Protein AF-A0A813H342-F1 (afdb_monomer)

Structure (mmCIF, N/CA/C/O backbone):
data_AF-A0A813H342-F1
#
_entry.id   AF-A0A813H342-F1
#
loop_
_atom_site.group_PDB
_atom_site.id
_atom_site.type_symbol
_atom_site.label_atom_id
_atom_site.label_alt_id
_atom_site.label_comp_id
_atom_site.label_asym_id
_atom_site.label_entity_id
_atom_site.label_seq_id
_atom_site.pdbx_PDB_ins_code
_atom_site.Cartn_x
_atom_site.Cartn_y
_atom_site.Cartn_z
_atom_site.occupancy
_atom_site.B_iso_or_equiv
_atom_site.auth_seq_id
_atom_site.auth_comp_id
_atom_site.auth_asym_id
_atom_site.auth_atom_id
_atom_site.pdbx_PDB_model_num
ATOM 1 N N . MET A 1 1 ? -15.405 20.418 -4.039 1.00 37.22 1 MET A N 1
ATOM 2 C CA . MET A 1 1 ? -16.122 19.147 -4.274 1.00 37.22 1 MET A CA 1
ATOM 3 C C . MET A 1 1 ? -16.644 19.214 -5.702 1.00 37.22 1 MET A C 1
ATOM 5 O O . MET A 1 1 ? -17.391 20.135 -5.995 1.00 37.22 1 MET A O 1
ATOM 9 N N . TYR A 1 2 ? -16.154 18.355 -6.594 1.00 37.47 2 TYR A N 1
ATOM 10 C CA . TYR A 1 2 ? -16.480 18.354 -8.029 1.00 37.47 2 TYR A CA 1
ATOM 11 C C . TYR A 1 2 ? -17.468 17.209 -8.342 1.00 37.47 2 TYR A C 1
ATOM 13 O O . TYR A 1 2 ? -17.361 16.151 -7.722 1.00 37.47 2 TYR A O 1
ATOM 21 N N . ARG A 1 3 ? -18.429 17.427 -9.256 1.00 31.95 3 ARG A N 1
ATOM 22 C CA . ARG A 1 3 ? -19.373 16.422 -9.804 1.00 31.95 3 ARG A CA 1
ATOM 23 C C . ARG A 1 3 ? -19.200 16.383 -11.330 1.00 31.95 3 ARG A C 1
ATOM 25 O O . ARG A 1 3 ? -19.149 17.443 -11.944 1.00 31.95 3 ARG A O 1
ATOM 32 N N . CYS A 1 4 ? -19.111 15.198 -11.933 1.00 30.70 4 CYS A N 1
ATOM 33 C CA . CYS A 1 4 ? -18.842 15.025 -13.370 1.00 30.70 4 CYS A CA 1
ATOM 34 C C . CYS A 1 4 ? -20.150 14.953 -14.205 1.00 30.70 4 CYS A C 1
ATOM 36 O O . CYS A 1 4 ? -21.103 14.318 -13.756 1.00 30.70 4 CYS A O 1
ATOM 38 N N . GLY A 1 5 ? -20.203 15.589 -15.392 1.00 32.88 5 GLY A N 1
ATOM 39 C CA . GLY A 1 5 ? -21.355 15.623 -16.329 1.00 32.88 5 GLY A CA 1
ATOM 40 C C . GLY A 1 5 ? -20.943 15.876 -17.808 1.00 32.88 5 GLY A C 1
ATOM 41 O O . GLY A 1 5 ? -19.766 16.159 -18.039 1.00 32.88 5 GLY A O 1
ATOM 42 N N . PRO A 1 6 ? -21.847 15.743 -18.815 1.00 31.80 6 PRO A N 1
ATOM 43 C CA . PRO A 1 6 ? -21.490 15.649 -20.249 1.00 31.80 6 PRO A CA 1
ATOM 44 C C . PRO A 1 6 ? -21.343 17.004 -20.998 1.00 31.80 6 PRO A C 1
ATOM 46 O O . PRO A 1 6 ? -21.947 17.998 -20.608 1.00 31.80 6 PRO A O 1
ATOM 49 N N . ARG A 1 7 ? -20.517 17.027 -22.071 1.00 32.78 7 ARG A N 1
ATOM 50 C CA . ARG A 1 7 ? -19.856 18.198 -22.724 1.00 32.78 7 ARG A CA 1
ATOM 51 C C . ARG A 1 7 ? -20.508 18.738 -24.020 1.00 32.78 7 ARG A C 1
ATOM 53 O O . ARG A 1 7 ? -21.063 17.966 -24.793 1.00 32.78 7 ARG A O 1
ATOM 60 N N . SER A 1 8 ? -20.225 20.012 -24.347 1.00 27.67 8 SER A N 1
ATOM 61 C CA . SER A 1 8 ? -20.170 20.581 -25.716 1.00 27.67 8 SER A CA 1
ATOM 62 C C . SER A 1 8 ? -18.987 21.564 -25.842 1.00 27.67 8 SER A C 1
ATOM 64 O O . SER A 1 8 ? -18.853 22.436 -24.989 1.00 27.67 8 SER A O 1
ATOM 66 N N . MET A 1 9 ? -18.129 21.433 -26.867 1.00 28.59 9 MET A N 1
ATOM 67 C CA . MET A 1 9 ? -16.874 22.196 -27.018 1.00 28.59 9 MET A CA 1
ATOM 68 C C . MET A 1 9 ? -16.895 23.222 -28.157 1.00 28.59 9 MET A C 1
ATOM 70 O O . MET A 1 9 ? -17.317 22.930 -29.272 1.00 28.59 9 MET A O 1
ATOM 74 N N . GLY A 1 10 ? -16.246 24.355 -27.906 1.00 29.67 10 GLY A N 1
ATOM 75 C CA . GLY A 1 10 ? -15.513 25.129 -28.903 1.00 29.67 10 GLY A CA 1
ATOM 76 C C . GLY A 1 10 ? -14.701 26.207 -28.192 1.00 29.67 10 GLY A C 1
ATOM 77 O O . GLY A 1 10 ? -15.271 26.847 -27.326 1.00 29.67 10 GLY A O 1
ATOM 78 N N . HIS A 1 11 ? -13.404 26.377 -28.505 1.00 35.16 11 HIS A N 1
ATOM 79 C CA . HIS A 1 11 ? -12.684 27.669 -28.564 1.00 35.16 11 HIS A CA 1
ATOM 80 C C . HIS A 1 11 ? -11.167 27.538 -28.842 1.00 35.16 11 HIS A C 1
ATOM 82 O O . HIS A 1 11 ? -10.587 26.459 -28.819 1.00 35.16 11 HIS A O 1
ATOM 88 N N . ARG A 1 12 ? -10.588 28.694 -29.211 1.00 32.47 12 ARG A N 1
ATOM 89 C CA . ARG A 1 12 ? -9.340 28.969 -29.953 1.00 32.47 12 ARG A CA 1
ATOM 90 C C . ARG A 1 12 ? -8.100 29.100 -29.044 1.00 32.47 12 ARG A C 1
ATOM 92 O O . ARG A 1 12 ? -8.204 29.640 -27.949 1.00 32.47 12 ARG A O 1
ATOM 99 N N . CYS A 1 13 ? -6.918 28.718 -29.545 1.00 29.53 13 CYS A N 1
ATOM 100 C CA . CYS A 1 13 ? -5.608 28.927 -28.896 1.00 29.53 13 CYS A CA 1
ATOM 101 C C . CYS A 1 13 ? -4.962 30.297 -29.208 1.00 29.53 13 CYS A C 1
ATOM 103 O O . CYS A 1 13 ? -5.170 30.869 -30.277 1.00 29.53 13 CYS A O 1
ATOM 105 N N . SER A 1 14 ? -4.120 30.778 -28.281 1.00 28.19 14 SER A N 1
ATOM 106 C CA . SER A 1 14 ? -3.322 32.018 -28.359 1.00 28.19 14 SER A CA 1
ATOM 107 C C . SER A 1 14 ? -2.025 31.858 -29.195 1.00 28.19 14 SER A C 1
ATOM 109 O O . SER A 1 14 ? -1.384 30.811 -29.087 1.00 28.19 14 SER A O 1
ATOM 111 N N . PRO A 1 15 ? -1.578 32.863 -29.990 1.00 30.41 15 PRO A N 1
ATOM 112 C CA . PRO A 1 15 ? -0.533 32.684 -31.014 1.00 30.41 15 PRO A CA 1
ATOM 113 C C . PRO A 1 15 ? 0.922 32.902 -30.548 1.00 30.41 15 PRO A C 1
ATOM 115 O O . PRO A 1 15 ? 1.852 32.540 -31.269 1.00 30.41 15 PRO A O 1
ATOM 118 N N . TRP A 1 16 ? 1.169 33.499 -29.376 1.00 27.25 16 TRP A N 1
ATOM 119 C CA . TRP A 1 16 ? 2.471 34.141 -29.106 1.00 27.25 16 TRP A CA 1
ATOM 120 C C . TRP A 1 16 ? 3.620 33.169 -28.764 1.00 27.25 16 TRP A C 1
ATOM 122 O O . TRP A 1 16 ? 4.723 33.326 -29.281 1.00 27.25 16 TRP A O 1
ATOM 132 N N . ALA A 1 17 ? 3.360 32.095 -28.007 1.00 33.09 17 ALA A N 1
ATOM 133 C CA . ALA A 1 17 ? 4.372 31.075 -27.675 1.00 33.09 17 ALA A CA 1
ATOM 134 C C . ALA A 1 17 ? 4.747 30.163 -28.865 1.00 33.09 17 ALA A C 1
ATOM 136 O O . ALA A 1 17 ? 5.768 29.482 -28.848 1.00 33.09 17 ALA A O 1
ATOM 137 N N . SER A 1 18 ? 3.929 30.161 -29.920 1.00 38.97 18 SER A N 1
ATOM 138 C CA . SER A 1 18 ? 4.042 29.213 -31.031 1.00 38.97 18 SER A CA 1
ATOM 139 C C . SER A 1 18 ? 5.031 29.620 -32.129 1.00 38.97 18 SER A C 1
ATOM 141 O O . SER A 1 18 ? 5.325 28.804 -32.996 1.00 38.97 18 SER A O 1
ATOM 143 N N . SER A 1 19 ? 5.538 30.860 -32.132 1.00 34.97 19 SER A N 1
ATOM 144 C CA . SER A 1 19 ? 6.319 31.397 -33.261 1.00 34.97 19 SER A CA 1
ATOM 145 C C . SER A 1 19 ? 7.839 31.363 -33.052 1.00 34.97 19 SER A C 1
ATOM 147 O O . SER A 1 19 ? 8.570 31.055 -33.993 1.00 34.97 19 SER A O 1
ATOM 149 N N . GLN A 1 20 ? 8.330 31.605 -31.830 1.00 34.16 20 GLN A N 1
ATOM 150 C CA . GLN A 1 20 ? 9.765 31.522 -31.512 1.00 34.16 20 GLN A CA 1
ATOM 151 C C . GLN A 1 20 ? 10.244 30.074 -31.351 1.00 34.16 20 GLN A C 1
ATOM 153 O O . GLN A 1 20 ? 11.318 29.740 -31.841 1.00 34.16 20 GLN A O 1
ATOM 158 N N . LEU A 1 21 ? 9.418 29.195 -30.775 1.00 41.25 21 LEU A N 1
ATOM 159 C CA . LEU A 1 21 ? 9.704 27.761 -30.676 1.00 41.25 21 LEU A CA 1
ATOM 160 C C . LEU A 1 21 ? 9.545 27.011 -32.008 1.00 41.25 21 LEU A C 1
ATOM 162 O O . LEU A 1 21 ? 9.938 25.867 -32.086 1.00 41.25 21 LEU A O 1
ATOM 166 N N . ARG A 1 22 ? 9.006 27.594 -33.086 1.00 36.50 22 ARG A N 1
ATOM 167 C CA . ARG A 1 22 ? 8.961 26.900 -34.394 1.00 36.50 22 ARG A CA 1
ATOM 168 C C . ARG A 1 22 ? 10.217 27.100 -35.242 1.00 36.50 22 ARG A C 1
ATOM 170 O O . ARG A 1 22 ? 10.447 26.329 -36.165 1.00 36.50 22 ARG A O 1
ATOM 177 N N . ARG A 1 23 ? 11.028 28.131 -34.971 1.00 37.06 23 ARG A N 1
ATOM 178 C CA . ARG A 1 23 ? 12.141 28.526 -35.860 1.00 37.06 23 ARG A CA 1
ATOM 179 C C . ARG A 1 23 ? 13.480 27.836 -35.572 1.00 37.06 23 ARG A C 1
ATOM 181 O O . ARG A 1 23 ? 14.386 27.960 -36.384 1.00 37.06 23 ARG A O 1
ATOM 188 N N . THR A 1 24 ? 13.605 27.082 -34.482 1.00 40.47 24 THR A N 1
ATOM 189 C CA . THR A 1 24 ? 14.869 26.441 -34.051 1.00 40.47 24 THR A CA 1
ATOM 190 C C . THR A 1 24 ? 14.896 24.908 -34.155 1.00 40.47 24 THR A C 1
ATOM 192 O O . THR A 1 24 ? 15.908 24.305 -33.813 1.00 40.47 24 THR A O 1
ATOM 195 N N . PHE A 1 25 ? 13.835 24.257 -34.645 1.00 46.50 25 PHE A N 1
ATOM 196 C CA . PHE A 1 25 ? 13.629 22.802 -34.489 1.00 46.50 25 PHE A CA 1
ATOM 197 C C . PHE A 1 25 ? 13.823 21.966 -35.770 1.00 46.50 25 PHE A C 1
ATOM 199 O O . PHE A 1 25 ? 13.355 20.838 -35.848 1.00 46.50 25 PHE A O 1
ATOM 206 N N . CYS A 1 26 ? 14.525 22.491 -36.779 1.00 37.22 26 CYS A N 1
ATOM 207 C CA . CYS A 1 26 ? 14.557 21.913 -38.131 1.00 37.22 26 CYS A CA 1
ATOM 208 C C . CYS A 1 26 ? 15.940 21.379 -38.572 1.00 37.22 26 CYS A C 1
ATOM 210 O O . CYS A 1 26 ? 16.347 21.609 -39.708 1.00 37.22 26 CYS A O 1
ATOM 212 N N . SER A 1 27 ? 16.680 20.673 -37.707 1.00 45.53 27 SER A N 1
ATOM 213 C CA . SER A 1 27 ? 17.848 19.879 -38.134 1.00 45.53 27 SER A CA 1
ATOM 214 C C . SER A 1 27 ? 17.718 18.418 -37.696 1.00 45.53 27 SER A C 1
ATOM 216 O O . SER A 1 27 ? 17.362 18.112 -36.560 1.00 45.53 27 SER A O 1
ATOM 218 N N . SER A 1 28 ? 17.985 17.504 -38.629 1.00 48.06 28 SER A N 1
ATOM 219 C CA . SER A 1 28 ? 17.657 16.073 -38.576 1.00 48.06 28 SER A CA 1
ATOM 220 C C . SER A 1 28 ? 18.456 15.232 -37.568 1.00 48.06 28 SER A C 1
ATOM 222 O O . SER A 1 28 ? 18.232 14.027 -37.499 1.00 48.06 28 SER A O 1
ATOM 224 N N . GLU A 1 29 ? 19.344 15.825 -36.762 1.00 51.88 29 GLU A N 1
ATOM 225 C CA . GLU A 1 29 ? 20.283 15.088 -35.893 1.00 51.88 29 GLU A CA 1
ATOM 226 C C . GLU A 1 29 ? 20.246 15.487 -34.399 1.00 51.88 29 GLU A C 1
ATOM 228 O O . GLU A 1 29 ? 20.959 14.897 -33.590 1.00 51.88 29 GLU A O 1
ATOM 233 N N . ALA A 1 30 ? 19.392 16.431 -33.976 1.00 63.03 30 ALA A N 1
ATOM 234 C CA . ALA A 1 30 ? 19.408 16.988 -32.609 1.00 63.03 30 ALA A CA 1
ATOM 235 C C . ALA A 1 30 ? 18.254 16.523 -31.684 1.00 63.03 30 ALA A C 1
ATOM 237 O O . ALA A 1 30 ? 17.905 17.217 -30.728 1.00 63.03 30 ALA A O 1
ATOM 238 N N . TRP A 1 31 ? 17.672 15.344 -31.926 1.00 67.56 31 TRP A N 1
ATOM 239 C CA . TRP A 1 31 ? 16.425 14.905 -31.274 1.00 67.56 31 TRP A CA 1
ATOM 240 C C . TRP A 1 31 ? 16.533 14.648 -29.762 1.00 67.56 31 TRP A C 1
ATOM 242 O O . TRP A 1 31 ? 15.656 15.050 -29.000 1.00 67.56 31 TRP A O 1
ATOM 252 N N . LEU A 1 32 ? 17.597 13.992 -29.283 1.00 71.12 32 LEU A N 1
ATOM 253 C CA . LEU A 1 32 ? 17.712 13.619 -27.863 1.00 71.12 32 LEU A CA 1
ATOM 254 C C . LEU A 1 32 ? 17.896 14.836 -26.926 1.00 71.12 32 LEU A C 1
ATOM 256 O O . LEU A 1 32 ? 17.197 14.906 -25.912 1.00 71.12 32 LEU A O 1
ATOM 260 N N . PRO A 1 33 ? 18.755 15.833 -27.236 1.00 80.25 33 PRO A N 1
ATOM 261 C CA . PRO A 1 33 ? 18.795 17.094 -26.490 1.00 80.25 33 PRO A CA 1
ATOM 262 C C . PRO A 1 33 ? 17.450 17.832 -26.466 1.00 80.25 33 PRO A C 1
ATOM 264 O O . PRO A 1 33 ? 17.065 18.352 -25.421 1.00 80.25 33 PRO A O 1
ATOM 267 N N . GLN A 1 34 ? 16.715 17.832 -27.581 1.00 72.81 34 GLN A N 1
ATOM 268 C CA . GLN A 1 34 ? 15.393 18.460 -27.670 1.00 72.81 34 GLN A CA 1
ATOM 269 C C . GLN A 1 34 ? 14.362 17.738 -26.795 1.00 72.81 34 GLN A C 1
ATOM 271 O O . GLN A 1 34 ? 13.648 18.381 -26.031 1.00 72.81 34 GLN A O 1
ATOM 276 N N . LEU A 1 35 ? 14.335 16.401 -26.819 1.00 71.56 35 LEU A N 1
ATOM 277 C CA . LEU A 1 35 ? 13.478 15.603 -25.936 1.00 71.56 35 LEU A CA 1
ATOM 278 C C . LEU A 1 35 ? 13.799 15.827 -24.456 1.00 71.56 35 LEU A C 1
ATOM 280 O O . LEU A 1 35 ? 12.885 15.889 -23.633 1.00 71.56 35 LEU A O 1
ATOM 284 N N . ARG A 1 36 ? 15.083 15.965 -24.104 1.00 77.62 36 ARG A N 1
ATOM 285 C CA . ARG A 1 36 ? 15.502 16.297 -22.734 1.00 77.62 36 ARG A CA 1
ATOM 286 C C . ARG A 1 36 ? 14.952 17.648 -22.299 1.00 77.62 36 ARG A C 1
ATOM 288 O O . ARG A 1 36 ? 14.479 17.759 -21.171 1.00 77.62 36 ARG A O 1
ATOM 295 N N . GLU A 1 37 ? 15.013 18.650 -23.168 1.00 75.06 37 GLU A N 1
ATOM 296 C CA . GLU A 1 37 ? 14.518 19.989 -22.857 1.00 75.06 37 GLU A CA 1
ATOM 297 C C . GLU A 1 37 ? 12.991 20.008 -22.733 1.00 75.06 37 GLU A C 1
ATOM 299 O O . GLU A 1 37 ? 12.467 20.481 -21.727 1.00 75.06 37 GLU A O 1
ATOM 304 N N . SER A 1 38 ? 12.271 19.364 -23.654 1.00 68.00 38 SER A N 1
ATOM 305 C CA . SER A 1 38 ? 10.817 19.182 -23.544 1.00 68.00 38 SER A CA 1
ATOM 306 C C . SER A 1 38 ? 10.422 18.458 -22.251 1.00 68.00 38 SER A C 1
ATOM 308 O O . SER A 1 38 ? 9.508 18.891 -21.550 1.00 68.00 38 SER A O 1
ATOM 310 N N . ALA A 1 39 ? 11.156 17.406 -21.864 1.00 68.19 39 ALA A N 1
ATOM 311 C CA . ALA A 1 39 ? 10.946 16.695 -20.601 1.00 68.19 39 ALA A CA 1
ATOM 312 C C . ALA A 1 39 ? 11.246 17.539 -19.358 1.00 68.19 39 ALA A C 1
ATOM 314 O O . ALA A 1 39 ? 10.603 17.345 -18.326 1.00 68.19 39 ALA A O 1
ATOM 315 N N . ARG A 1 40 ? 12.214 18.458 -19.428 1.00 70.50 40 ARG A N 1
ATOM 316 C CA . ARG A 1 40 ? 12.501 19.412 -18.346 1.00 70.50 40 ARG A CA 1
ATOM 317 C C . ARG A 1 40 ? 11.407 20.460 -18.204 1.00 70.50 40 ARG A C 1
ATOM 319 O O . ARG A 1 40 ? 11.074 20.821 -17.081 1.00 70.50 40 ARG A O 1
ATOM 326 N N . LEU A 1 41 ? 10.867 20.927 -19.324 1.00 64.19 41 LEU A N 1
ATOM 327 C CA . LEU A 1 41 ? 9.816 21.941 -19.373 1.00 64.19 41 LEU A CA 1
ATOM 328 C C . LEU A 1 41 ? 8.407 21.360 -19.170 1.00 64.19 41 LEU A C 1
ATOM 330 O O . LEU A 1 41 ? 7.441 22.118 -19.176 1.00 64.19 41 LEU A O 1
ATOM 334 N N . GLU A 1 42 ? 8.285 20.034 -19.015 1.00 63.22 42 GLU A N 1
ATOM 335 C CA . GLU A 1 42 ? 7.008 19.301 -18.991 1.00 63.22 42 GLU A CA 1
ATOM 336 C C . GLU A 1 42 ? 6.103 19.665 -20.186 1.00 63.22 42 GLU A C 1
ATOM 338 O O . GLU A 1 42 ? 4.872 19.669 -20.099 1.00 63.22 42 GLU A O 1
ATOM 343 N N . TRP A 1 43 ? 6.734 19.985 -21.318 1.00 62.06 43 TRP A N 1
ATOM 344 C CA . TRP A 1 43 ? 6.078 20.456 -22.527 1.00 62.06 43 TRP A CA 1
ATOM 345 C C . TRP A 1 43 ? 5.999 19.325 -23.551 1.00 62.06 43 TRP A C 1
ATOM 347 O O . TRP A 1 43 ? 6.995 18.674 -23.865 1.00 62.06 43 TRP A O 1
ATOM 357 N N . VAL A 1 44 ? 4.793 19.071 -24.059 1.00 58.66 44 VAL A N 1
ATOM 358 C CA . VAL A 1 44 ? 4.524 17.976 -24.997 1.00 58.66 44 VAL A CA 1
ATOM 359 C C . VAL A 1 44 ? 4.503 18.535 -26.416 1.00 58.66 44 VAL A C 1
ATOM 361 O O . VAL A 1 44 ? 3.493 19.083 -26.855 1.00 58.66 44 VAL A O 1
ATOM 364 N N . ASP A 1 45 ? 5.608 18.367 -27.141 1.00 61.56 45 ASP A N 1
ATOM 365 C CA . ASP A 1 45 ? 5.636 18.572 -28.589 1.00 61.56 45 ASP A CA 1
ATOM 366 C C . ASP A 1 45 ? 5.257 17.270 -29.300 1.00 61.56 45 ASP A C 1
ATOM 368 O O . ASP A 1 45 ? 6.014 16.303 -29.378 1.00 61.56 45 ASP A O 1
ATOM 372 N N . VAL A 1 46 ? 4.025 17.255 -29.788 1.00 57.91 46 VAL A N 1
ATOM 373 C CA . VAL A 1 46 ? 3.371 16.111 -30.420 1.00 57.91 46 VAL A CA 1
ATOM 374 C C . VAL A 1 46 ? 4.097 15.654 -31.692 1.00 57.91 46 VAL A C 1
ATOM 376 O O . VAL A 1 46 ? 4.143 14.454 -31.974 1.00 57.91 46 VAL A O 1
ATOM 379 N N . GLU A 1 47 ? 4.658 16.586 -32.462 1.00 62.53 47 GLU A N 1
ATOM 380 C CA . GLU A 1 47 ? 5.350 16.292 -33.723 1.00 62.53 47 GLU A CA 1
ATOM 381 C C . GLU A 1 47 ? 6.785 15.827 -33.464 1.00 62.53 47 GLU A C 1
ATOM 383 O O . GLU A 1 47 ? 7.238 14.862 -34.087 1.00 62.53 47 GLU A O 1
ATOM 388 N N . LEU A 1 48 ? 7.462 16.434 -32.481 1.00 64.69 48 LEU A N 1
ATOM 389 C CA . LEU A 1 48 ? 8.774 15.994 -31.995 1.00 64.69 48 LEU A CA 1
ATOM 390 C C . LEU A 1 48 ? 8.723 14.550 -31.475 1.00 64.69 48 LEU A C 1
ATOM 392 O O . LEU A 1 48 ? 9.588 13.745 -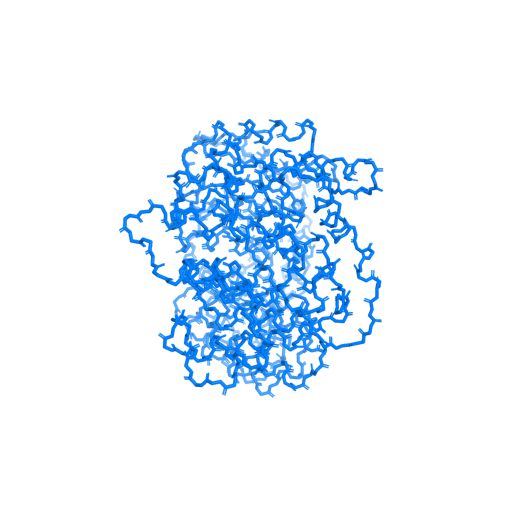31.810 1.00 64.69 48 LEU A O 1
ATOM 396 N N . LEU A 1 49 ? 7.701 14.212 -30.680 1.00 63.44 49 LEU A N 1
ATOM 397 C CA . LEU A 1 49 ? 7.524 12.874 -30.106 1.00 63.44 49 LEU A CA 1
ATOM 398 C C . LEU A 1 49 ? 7.300 11.809 -31.188 1.00 63.44 49 LEU A C 1
ATOM 400 O O . LEU A 1 49 ? 7.978 10.785 -31.178 1.00 63.44 49 LEU A O 1
ATOM 404 N N . ALA A 1 50 ? 6.394 12.061 -32.138 1.00 64.75 50 ALA A N 1
ATOM 405 C CA . ALA A 1 50 ? 6.106 11.119 -33.221 1.00 64.75 50 ALA A CA 1
ATOM 406 C C . ALA A 1 50 ? 7.313 10.922 -34.159 1.00 64.75 50 ALA A C 1
ATOM 408 O O . ALA A 1 50 ? 7.600 9.802 -34.583 1.00 64.75 50 ALA A O 1
ATOM 409 N N . SER A 1 51 ? 8.047 11.999 -34.450 1.00 65.94 51 SER A N 1
ATOM 410 C CA . SER A 1 51 ? 9.246 11.948 -35.296 1.00 65.94 51 SER A CA 1
ATOM 411 C C . SER A 1 51 ? 10.401 11.226 -34.603 1.00 65.94 51 SER A C 1
ATOM 413 O O . SER A 1 51 ? 11.088 10.416 -35.226 1.00 65.94 51 SER A O 1
ATOM 415 N N . ALA A 1 52 ? 10.583 11.458 -33.299 1.00 65.81 52 ALA A N 1
ATOM 416 C CA . ALA A 1 52 ? 11.563 10.731 -32.506 1.00 65.81 52 ALA A CA 1
ATOM 417 C C . ALA A 1 52 ? 11.234 9.232 -32.448 1.00 65.81 52 ALA A C 1
ATOM 419 O O . ALA A 1 52 ? 12.107 8.423 -32.738 1.00 65.81 52 ALA A O 1
ATOM 420 N N . GLU A 1 53 ? 9.983 8.849 -32.167 1.00 66.56 53 GLU A N 1
ATOM 421 C CA . GLU A 1 53 ? 9.555 7.440 -32.131 1.00 66.56 53 GLU A CA 1
ATOM 422 C C . GLU A 1 53 ? 9.868 6.689 -33.442 1.00 66.56 53 GLU A C 1
ATOM 424 O O . GLU A 1 53 ? 10.311 5.540 -33.394 1.00 66.56 53 GLU A O 1
ATOM 429 N N . ALA A 1 54 ? 9.721 7.339 -34.603 1.00 67.19 54 ALA A N 1
ATOM 430 C CA . ALA A 1 54 ? 10.069 6.756 -35.902 1.00 67.19 54 ALA A CA 1
ATOM 431 C C . ALA A 1 54 ? 11.591 6.588 -36.108 1.00 67.19 54 ALA A C 1
ATOM 433 O O . ALA A 1 54 ? 12.029 5.624 -36.738 1.00 67.19 54 ALA A O 1
ATOM 434 N N . ALA A 1 55 ? 12.400 7.498 -35.559 1.00 70.19 55 ALA A N 1
ATOM 435 C CA . ALA A 1 55 ? 13.856 7.508 -35.716 1.00 70.19 55 ALA A CA 1
ATOM 436 C C . ALA A 1 55 ? 14.604 6.661 -34.669 1.00 70.19 55 ALA A C 1
ATOM 438 O O . ALA A 1 55 ? 15.709 6.195 -34.940 1.00 70.19 55 ALA A O 1
ATOM 439 N N . CYS A 1 56 ? 14.025 6.435 -33.483 1.00 69.94 56 CYS A N 1
ATOM 440 C CA . CYS A 1 56 ? 14.723 5.813 -32.352 1.00 69.94 56 CYS A CA 1
ATOM 441 C C . CYS A 1 56 ? 15.148 4.354 -32.587 1.00 69.94 56 CYS A C 1
ATOM 443 O O . CYS A 1 56 ? 16.044 3.868 -31.901 1.00 69.94 56 CYS A O 1
ATOM 445 N N . SER A 1 57 ? 14.529 3.642 -33.533 1.00 67.56 57 SER A N 1
ATOM 446 C CA . SER A 1 57 ? 14.815 2.220 -33.791 1.00 67.56 57 SER A CA 1
ATOM 447 C C . SER A 1 57 ? 16.256 1.952 -34.251 1.00 67.56 57 SER A C 1
ATOM 449 O O . SER A 1 57 ? 16.776 0.863 -34.018 1.00 67.56 57 SER A O 1
ATOM 451 N N . SER A 1 58 ? 16.922 2.947 -34.847 1.00 74.81 58 SER A N 1
ATOM 452 C CA . SER A 1 58 ? 18.314 2.861 -35.307 1.00 74.81 58 SER A CA 1
ATOM 453 C C . SER A 1 58 ? 19.344 3.320 -34.268 1.00 74.81 58 SER A C 1
ATOM 455 O O . SER A 1 58 ? 20.547 3.218 -34.510 1.00 74.81 58 SER A O 1
ATOM 457 N N . TRP A 1 59 ? 18.908 3.841 -33.116 1.00 79.94 59 TRP A N 1
ATOM 458 C CA . TRP A 1 59 ? 19.810 4.390 -32.101 1.00 79.94 59 TRP A CA 1
ATOM 459 C C . TRP A 1 59 ? 20.506 3.290 -31.286 1.00 79.94 59 TRP A C 1
ATOM 461 O O . TRP A 1 59 ? 19.954 2.200 -31.133 1.00 79.94 59 TRP A O 1
ATOM 471 N N . PRO A 1 60 ? 21.673 3.569 -30.675 1.00 83.81 60 PRO A N 1
ATOM 472 C CA . PRO A 1 60 ? 22.262 2.694 -29.665 1.00 83.81 60 PRO A CA 1
ATOM 473 C C . PRO A 1 60 ? 21.288 2.408 -28.516 1.00 83.81 60 PRO A C 1
ATOM 475 O O . PRO A 1 60 ? 20.543 3.289 -28.083 1.00 83.81 60 PRO A O 1
ATOM 478 N N . ALA A 1 61 ? 21.349 1.203 -27.950 1.00 83.69 61 ALA A N 1
ATOM 479 C CA . ALA A 1 61 ? 20.396 0.743 -26.938 1.00 83.69 61 ALA A CA 1
ATOM 480 C C . ALA A 1 61 ? 20.266 1.677 -25.720 1.00 83.69 61 ALA A C 1
ATOM 482 O O . ALA A 1 61 ? 19.159 1.935 -25.261 1.00 83.69 61 ALA A O 1
ATOM 483 N N . ALA A 1 62 ? 21.370 2.249 -25.231 1.00 83.88 62 ALA A N 1
ATOM 484 C CA . ALA A 1 62 ? 21.332 3.212 -24.127 1.00 83.88 62 ALA A CA 1
ATOM 485 C C . ALA A 1 62 ? 20.500 4.467 -24.467 1.00 83.88 62 ALA A C 1
ATOM 487 O O . ALA A 1 62 ? 19.729 4.954 -23.640 1.00 83.88 62 ALA A O 1
ATOM 488 N N . GLN A 1 63 ? 20.591 4.956 -25.709 1.00 84.06 63 GLN A N 1
ATOM 489 C CA . GLN A 1 63 ? 19.791 6.091 -26.179 1.00 84.06 63 GLN A CA 1
ATOM 490 C C . GLN A 1 63 ? 18.323 5.703 -26.374 1.00 84.06 63 GLN A C 1
ATOM 492 O O . GLN A 1 63 ? 17.441 6.501 -26.066 1.00 84.06 63 GLN A O 1
ATOM 497 N N . GLN A 1 64 ? 18.044 4.473 -26.818 1.00 83.38 64 GLN A N 1
ATOM 498 C CA . GLN A 1 64 ? 16.678 3.944 -26.892 1.00 83.38 64 GLN A CA 1
ATOM 499 C C . GLN A 1 64 ? 16.023 3.881 -25.504 1.00 83.38 64 GLN A C 1
ATOM 501 O O . GLN A 1 64 ? 14.883 4.313 -25.333 1.00 83.38 64 GLN A O 1
ATOM 506 N N . VAL A 1 65 ? 16.757 3.392 -24.497 1.00 86.50 65 VAL A N 1
ATOM 507 C CA . VAL A 1 65 ? 16.301 3.354 -23.099 1.00 86.50 65 VAL A CA 1
ATOM 508 C C . VAL A 1 65 ? 16.034 4.762 -22.574 1.00 86.50 65 VAL A C 1
ATOM 510 O O . VAL A 1 65 ? 15.002 4.994 -21.939 1.00 86.50 65 VAL A O 1
ATOM 513 N N . GLU A 1 66 ? 16.935 5.709 -22.841 1.00 85.25 66 GLU A N 1
ATOM 514 C CA . GLU A 1 66 ? 16.757 7.101 -22.432 1.00 85.25 66 GLU A CA 1
ATOM 515 C C . GLU A 1 66 ? 15.532 7.737 -23.097 1.00 85.25 66 GLU A C 1
ATOM 517 O O . GLU A 1 66 ? 14.717 8.349 -22.406 1.00 85.25 66 GLU A O 1
ATOM 522 N N . ALA A 1 67 ? 15.355 7.547 -24.405 1.00 80.56 67 ALA A N 1
ATOM 523 C CA . ALA A 1 67 ? 14.193 8.039 -25.136 1.00 80.56 67 ALA A CA 1
ATOM 524 C C . ALA A 1 67 ? 12.891 7.487 -24.544 1.00 80.56 67 ALA A C 1
ATOM 526 O O . ALA A 1 67 ? 11.995 8.254 -24.193 1.00 80.56 67 ALA A O 1
ATOM 527 N N . LEU A 1 68 ? 12.822 6.169 -24.326 1.00 80.50 68 LEU A N 1
ATOM 528 C CA . LEU A 1 68 ? 11.660 5.521 -23.720 1.00 80.50 68 LEU A CA 1
ATOM 529 C C . LEU A 1 68 ? 11.380 6.051 -22.304 1.00 80.50 68 LEU A C 1
ATOM 531 O O . LEU A 1 68 ? 10.225 6.233 -21.921 1.00 80.50 68 LEU A O 1
ATOM 535 N N . TRP A 1 69 ? 12.429 6.335 -21.531 1.00 84.25 69 TRP A N 1
ATOM 536 C CA . TRP A 1 69 ? 12.313 6.948 -20.208 1.00 84.25 69 TRP A CA 1
ATOM 537 C C . TRP A 1 69 ? 11.785 8.380 -20.251 1.00 84.25 69 TRP A C 1
ATOM 539 O O . TRP A 1 69 ? 10.911 8.729 -19.452 1.00 84.25 69 TRP A O 1
ATOM 549 N N . LEU A 1 70 ? 12.250 9.195 -21.196 1.00 80.44 70 LEU A N 1
ATOM 550 C CA . LEU A 1 70 ? 11.723 10.542 -21.412 1.00 80.44 70 LEU A CA 1
ATOM 551 C C . LEU A 1 70 ? 10.254 10.487 -21.847 1.00 80.44 70 LEU A C 1
ATOM 553 O O . LEU A 1 70 ? 9.435 11.200 -21.269 1.00 80.44 70 LEU A O 1
ATOM 557 N N . PHE A 1 71 ? 9.887 9.582 -22.760 1.00 76.00 71 PHE A N 1
ATOM 558 C CA . PHE A 1 71 ? 8.495 9.370 -23.173 1.00 76.00 71 PHE A CA 1
ATOM 559 C C . PHE A 1 71 ? 7.596 8.955 -22.002 1.00 76.00 71 PHE A C 1
ATOM 561 O O . PHE A 1 71 ? 6.528 9.534 -21.800 1.00 76.00 71 PHE A O 1
ATOM 568 N N . ALA A 1 72 ? 8.044 8.006 -21.176 1.00 76.56 72 ALA A N 1
ATOM 569 C CA . ALA A 1 72 ? 7.304 7.557 -19.998 1.00 76.56 72 ALA A CA 1
ATOM 570 C C . ALA A 1 72 ? 7.130 8.664 -18.939 1.00 76.56 72 ALA A C 1
ATOM 572 O O . ALA A 1 72 ? 6.135 8.680 -18.203 1.00 76.56 72 ALA A O 1
ATOM 573 N N . ARG A 1 73 ? 8.077 9.608 -18.849 1.00 75.56 73 ARG A N 1
ATOM 574 C CA . ARG A 1 73 ? 7.961 10.793 -17.983 1.00 75.56 73 ARG A CA 1
ATOM 575 C C . ARG A 1 73 ? 7.020 11.847 -18.547 1.00 75.56 73 ARG A C 1
ATOM 577 O O . ARG A 1 73 ? 6.277 12.439 -17.774 1.00 75.56 73 ARG A O 1
ATOM 584 N N . LEU A 1 74 ? 7.055 12.056 -19.858 1.00 68.56 74 LEU A N 1
ATOM 585 C CA . LEU A 1 74 ? 6.365 13.149 -20.533 1.00 68.56 74 LEU A CA 1
ATOM 586 C C . LEU A 1 74 ? 4.848 12.981 -20.655 1.00 68.56 74 LEU A C 1
ATOM 588 O O . LEU A 1 74 ? 4.222 13.990 -20.943 1.00 68.56 74 LEU A O 1
ATOM 592 N N . ARG A 1 75 ? 4.288 11.768 -20.455 1.00 57.97 75 ARG A N 1
ATOM 593 C CA . ARG A 1 75 ? 2.855 11.398 -20.615 1.00 57.97 75 ARG A CA 1
ATOM 594 C C . ARG A 1 75 ? 2.144 12.251 -21.676 1.00 57.97 75 ARG A C 1
ATOM 596 O O . ARG A 1 75 ? 1.686 13.334 -21.362 1.00 57.97 75 ARG A O 1
ATOM 603 N N . TRP A 1 76 ? 2.002 11.754 -22.905 1.00 51.12 76 TRP A N 1
ATOM 604 C CA . TRP A 1 76 ? 1.215 12.383 -23.981 1.00 51.12 76 TRP A CA 1
ATOM 605 C C . TRP A 1 76 ? -0.006 13.189 -23.470 1.00 51.12 76 TRP A C 1
ATOM 607 O O . TRP A 1 76 ? -0.971 12.616 -22.971 1.00 51.12 76 TRP A O 1
ATOM 617 N N . ARG A 1 77 ? 0.045 14.525 -23.588 1.00 50.12 77 ARG A N 1
ATOM 618 C CA . ARG A 1 77 ? -1.033 15.469 -23.225 1.00 50.12 77 ARG A CA 1
ATOM 619 C C . ARG A 1 77 ? -1.619 16.118 -24.484 1.00 50.12 77 ARG A C 1
ATOM 621 O O . ARG A 1 77 ? -1.552 17.332 -24.655 1.00 50.12 77 ARG A O 1
ATOM 628 N N . GLY A 1 78 ? -2.137 15.305 -25.404 1.00 40.91 78 GLY A N 1
ATOM 629 C CA . GLY A 1 78 ? -2.906 15.798 -26.551 1.00 40.91 78 GLY A CA 1
ATOM 630 C C . GLY A 1 78 ? -4.348 16.160 -26.147 1.00 40.91 78 GLY A C 1
ATOM 631 O O . GLY A 1 78 ? -4.908 15.485 -25.287 1.00 40.91 78 GLY A O 1
ATOM 632 N N . PRO A 1 79 ? -4.975 17.190 -26.746 1.00 35.22 79 PRO A N 1
ATOM 633 C CA . PRO A 1 79 ? -6.320 17.653 -26.377 1.00 35.22 79 PRO A CA 1
ATOM 634 C C . PRO A 1 79 ? -7.476 16.721 -26.790 1.00 35.22 79 PRO A C 1
ATOM 636 O O . PRO A 1 79 ? -8.634 17.073 -26.581 1.00 35.22 79 PRO A O 1
ATOM 639 N N . ASP A 1 80 ? -7.196 15.535 -27.333 1.00 38.56 80 ASP A N 1
ATOM 640 C CA . ASP A 1 80 ? -8.223 14.571 -27.716 1.00 38.56 80 ASP A CA 1
ATOM 641 C C . ASP A 1 80 ? -7.723 13.124 -27.509 1.00 38.56 80 ASP A C 1
ATOM 643 O O . ASP A 1 80 ? -6.855 12.669 -28.258 1.00 38.56 80 ASP A O 1
ATOM 647 N N . PRO A 1 81 ? -8.233 12.393 -26.497 1.00 40.38 81 PRO A N 1
ATOM 648 C CA . PRO A 1 81 ? -7.948 10.968 -26.306 1.00 40.38 81 PRO A CA 1
ATOM 649 C C . PRO A 1 81 ? -8.459 10.090 -27.459 1.00 40.38 81 PRO A C 1
ATOM 651 O O . PRO A 1 81 ? -7.993 8.970 -27.630 1.00 40.38 81 PRO A O 1
ATOM 654 N N . LEU A 1 82 ? -9.413 10.580 -28.259 1.00 36.88 82 LEU A N 1
ATOM 655 C CA . LEU A 1 82 ? -10.037 9.824 -29.348 1.00 36.88 82 LEU A CA 1
ATOM 656 C C . LEU A 1 82 ? -9.450 10.162 -30.727 1.00 36.88 82 LEU A C 1
ATOM 658 O O . LEU A 1 82 ? -9.627 9.386 -31.667 1.00 36.88 82 LEU A O 1
ATOM 662 N N . ALA A 1 83 ? -8.712 11.269 -30.870 1.00 37.41 83 ALA A N 1
ATOM 663 C CA . ALA A 1 83 ? -8.137 11.698 -32.146 1.00 37.41 83 ALA A CA 1
ATOM 664 C C . ALA A 1 83 ? -6.615 11.522 -32.200 1.00 37.41 83 ALA A C 1
ATOM 666 O O . ALA A 1 83 ? -5.845 12.482 -32.221 1.00 37.41 83 ALA A O 1
ATOM 667 N N . ARG A 1 84 ? -6.199 10.256 -32.247 1.00 41.00 84 ARG A N 1
ATOM 668 C CA . ARG A 1 84 ? -5.042 9.683 -32.966 1.00 41.00 84 ARG A CA 1
ATOM 669 C C . ARG A 1 84 ? -4.906 8.268 -32.430 1.00 41.00 84 ARG A C 1
ATOM 671 O O . ARG A 1 84 ? -4.780 8.095 -31.228 1.00 41.00 84 ARG A O 1
ATOM 678 N N . SER A 1 85 ? -4.979 7.273 -33.311 1.00 41.00 85 SER A N 1
ATOM 679 C CA . SER A 1 85 ? -5.021 5.852 -32.953 1.00 41.00 85 SER A CA 1
ATOM 680 C C . SER A 1 85 ? -4.002 5.510 -31.859 1.00 41.00 85 SER A C 1
ATOM 682 O O . SER A 1 85 ? -2.806 5.401 -32.150 1.00 41.00 85 SER A O 1
ATOM 684 N N . GLU A 1 86 ? -4.471 5.306 -30.625 1.00 47.12 86 GLU A N 1
ATOM 685 C CA . GLU A 1 86 ? -3.657 4.843 -29.491 1.00 47.12 86 GLU A CA 1
ATOM 686 C C . GLU A 1 86 ? -2.823 3.607 -29.883 1.00 47.12 86 GLU A C 1
ATOM 688 O O . GLU A 1 86 ? -1.679 3.454 -29.457 1.00 47.12 86 GLU A O 1
ATOM 693 N N . GLY A 1 87 ? -3.342 2.789 -30.809 1.00 48.25 87 GLY A N 1
ATOM 694 C CA . GLY A 1 87 ? -2.655 1.628 -31.374 1.00 48.25 87 GLY A CA 1
ATOM 695 C C . GLY A 1 87 ? -1.328 1.920 -32.091 1.00 48.25 87 GLY A C 1
ATOM 696 O O . GLY A 1 87 ? -0.410 1.113 -31.989 1.00 48.25 87 GLY A O 1
ATOM 697 N N . GLY A 1 88 ? -1.174 3.061 -32.774 1.00 48.03 88 GLY A N 1
ATOM 698 C CA . GLY A 1 88 ? 0.045 3.372 -33.541 1.00 48.03 88 GLY A CA 1
ATOM 699 C C . GLY A 1 88 ? 1.239 3.748 -32.657 1.00 48.03 88 GLY A C 1
ATOM 700 O O . GLY A 1 88 ? 2.351 3.261 -32.852 1.00 48.03 88 GLY A O 1
ATOM 701 N N . GLN A 1 89 ? 1.001 4.567 -31.632 1.00 56.97 89 GLN A N 1
ATOM 702 C CA . GLN A 1 89 ? 2.042 5.012 -30.694 1.00 56.97 89 GLN A CA 1
ATOM 703 C C . GLN A 1 89 ? 2.387 3.933 -29.668 1.00 56.97 89 GLN A C 1
ATOM 705 O O . GLN A 1 89 ? 3.551 3.757 -29.308 1.00 56.97 89 GLN A O 1
ATOM 710 N N . HIS A 1 90 ? 1.387 3.167 -29.223 1.00 61.41 90 HIS A N 1
ATOM 711 C CA . HIS A 1 90 ? 1.622 2.008 -28.371 1.00 61.41 90 HIS A CA 1
ATOM 712 C C . HIS A 1 90 ? 2.507 0.974 -29.084 1.00 61.41 90 HIS A C 1
ATOM 714 O O . HIS A 1 90 ? 3.463 0.472 -28.493 1.00 61.41 90 HIS A O 1
ATOM 720 N N . ALA A 1 91 ? 2.264 0.726 -30.377 1.00 58.88 91 ALA A N 1
ATOM 721 C CA . ALA A 1 91 ? 3.090 -0.165 -31.187 1.00 58.88 91 ALA A CA 1
ATOM 722 C C . ALA A 1 91 ? 4.538 0.337 -31.338 1.00 58.88 91 ALA A C 1
ATOM 724 O O . ALA A 1 91 ? 5.465 -0.449 -31.149 1.00 58.88 91 ALA A O 1
ATOM 725 N N . ALA A 1 92 ? 4.752 1.632 -31.606 1.00 58.56 92 ALA A N 1
ATOM 726 C CA . ALA A 1 92 ? 6.096 2.206 -31.739 1.00 58.56 92 ALA A CA 1
ATOM 727 C C . ALA A 1 92 ? 6.905 2.121 -30.430 1.00 58.56 92 ALA A C 1
ATOM 729 O O . ALA A 1 92 ? 8.054 1.676 -30.427 1.00 58.56 92 ALA A O 1
ATOM 730 N N . ARG A 1 93 ? 6.287 2.459 -29.292 1.00 69.50 93 ARG A N 1
ATOM 731 C CA . ARG A 1 93 ? 6.923 2.349 -27.965 1.00 69.50 93 ARG A CA 1
ATOM 732 C C . ARG A 1 93 ? 7.191 0.901 -27.570 1.00 69.50 93 ARG A C 1
ATOM 734 O O . ARG A 1 93 ? 8.255 0.602 -27.031 1.00 69.50 93 ARG A O 1
ATOM 741 N N . SER A 1 94 ? 6.259 0.001 -27.878 1.00 65.44 94 SER A N 1
ATOM 742 C CA . SER A 1 94 ? 6.423 -1.441 -27.683 1.00 65.44 94 SER A CA 1
ATOM 743 C C . SER A 1 94 ? 7.582 -1.993 -28.523 1.00 65.44 94 SER A C 1
ATOM 745 O O . SER A 1 94 ? 8.381 -2.784 -28.021 1.00 65.44 94 SER A O 1
ATOM 747 N N . ALA A 1 95 ? 7.724 -1.552 -29.776 1.00 64.06 95 ALA A N 1
ATOM 748 C CA . ALA A 1 95 ? 8.825 -1.942 -30.654 1.00 64.06 95 ALA A CA 1
ATOM 749 C C . ALA A 1 95 ? 10.181 -1.411 -30.158 1.00 64.06 95 ALA A C 1
ATOM 751 O O . ALA A 1 95 ? 11.147 -2.171 -30.099 1.00 64.06 95 ALA A O 1
ATOM 752 N N . LEU A 1 96 ? 10.242 -0.147 -29.724 1.00 67.44 96 LEU A N 1
ATOM 753 C CA . LEU A 1 96 ? 11.444 0.441 -29.122 1.00 67.44 96 LEU A CA 1
ATOM 754 C C . LEU A 1 96 ? 11.854 -0.304 -27.844 1.00 67.44 96 LEU A C 1
ATOM 756 O O . LEU A 1 96 ? 13.025 -0.624 -27.645 1.00 67.44 96 LEU A O 1
ATOM 760 N N . GLY A 1 97 ? 10.875 -0.634 -27.001 1.00 70.50 97 GLY A N 1
ATOM 761 C CA . GLY A 1 97 ? 11.070 -1.464 -25.819 1.00 70.50 97 GLY A CA 1
ATOM 762 C C . GLY A 1 97 ? 11.632 -2.847 -26.151 1.00 70.50 97 GLY A C 1
ATOM 763 O O . GLY A 1 97 ? 12.599 -3.283 -25.531 1.00 70.50 97 GLY A O 1
ATOM 764 N N . ALA A 1 98 ? 11.065 -3.525 -27.151 1.00 71.19 98 ALA A N 1
ATOM 765 C CA . ALA A 1 98 ? 11.527 -4.837 -27.600 1.00 71.19 98 ALA A CA 1
ATOM 766 C C . ALA A 1 98 ? 12.961 -4.798 -28.159 1.00 71.19 98 ALA A C 1
ATOM 768 O O . ALA A 1 98 ? 13.761 -5.679 -27.840 1.00 71.19 98 ALA A O 1
ATOM 769 N N . ALA A 1 99 ? 13.306 -3.764 -28.933 1.00 69.88 99 ALA A N 1
ATOM 770 C CA . ALA A 1 99 ? 14.659 -3.559 -29.446 1.00 69.88 99 ALA A CA 1
ATOM 771 C C . ALA A 1 99 ? 15.668 -3.347 -28.306 1.00 69.88 99 ALA A C 1
ATOM 773 O O . ALA A 1 99 ? 16.677 -4.053 -28.232 1.00 69.88 99 ALA A O 1
ATOM 774 N N . ALA A 1 100 ? 15.351 -2.464 -27.354 1.00 77.31 100 ALA A N 1
ATOM 775 C CA . ALA A 1 100 ? 16.198 -2.214 -26.191 1.00 77.31 100 ALA A CA 1
ATOM 776 C C . ALA A 1 100 ? 16.398 -3.478 -25.332 1.00 77.31 100 ALA A C 1
ATOM 778 O O . ALA A 1 100 ? 17.502 -3.731 -24.853 1.00 77.31 100 ALA A O 1
ATOM 779 N N . LEU A 1 101 ? 15.365 -4.317 -25.182 1.00 79.38 101 LEU A N 1
ATOM 780 C CA . LEU A 1 101 ? 15.459 -5.596 -24.464 1.00 79.38 101 LEU A CA 1
ATOM 781 C C . LEU A 1 101 ? 16.415 -6.598 -25.134 1.00 79.38 101 LEU A C 1
ATOM 783 O O . LEU A 1 101 ? 16.966 -7.458 -24.448 1.00 79.38 101 LEU A O 1
ATOM 787 N N . CYS A 1 102 ? 16.652 -6.501 -26.443 1.00 78.44 102 CYS A N 1
ATOM 788 C CA . CYS A 1 102 ? 17.572 -7.400 -27.141 1.00 78.44 102 CYS A CA 1
ATOM 789 C C . CYS A 1 102 ? 19.049 -7.053 -26.886 1.00 78.44 102 CYS A C 1
ATOM 791 O O . CYS A 1 102 ? 19.900 -7.938 -26.948 1.00 78.44 102 CYS A O 1
ATOM 793 N N . ALA A 1 103 ? 19.364 -5.807 -26.528 1.00 81.19 103 ALA A N 1
ATOM 794 C CA . ALA A 1 103 ? 20.739 -5.334 -26.370 1.00 81.19 103 ALA A CA 1
ATOM 795 C C . ALA A 1 103 ? 21.485 -6.028 -25.220 1.00 81.19 103 ALA A C 1
ATOM 797 O O . ALA A 1 103 ? 20.973 -6.068 -24.106 1.00 81.19 103 ALA A O 1
ATOM 798 N N . ALA A 1 104 ? 22.689 -6.554 -25.459 1.00 77.25 104 ALA A N 1
ATOM 799 C CA . ALA A 1 104 ? 23.446 -7.305 -24.449 1.00 77.25 104 ALA A CA 1
ATOM 800 C C . ALA A 1 104 ? 24.073 -6.417 -23.351 1.00 77.25 104 ALA A C 1
ATOM 802 O O . ALA A 1 104 ? 24.133 -6.833 -22.196 1.00 77.25 104 ALA A O 1
ATOM 803 N N . ASP A 1 105 ? 24.454 -5.179 -23.685 1.00 83.31 105 ASP A N 1
ATOM 804 C CA . ASP A 1 105 ? 25.362 -4.348 -22.872 1.00 83.31 105 ASP A CA 1
ATOM 805 C C . ASP A 1 105 ? 24.666 -3.276 -22.011 1.00 83.31 105 ASP A C 1
ATOM 807 O O . ASP A 1 105 ? 25.217 -2.206 -21.754 1.00 83.31 105 ASP A O 1
ATOM 811 N N . LEU A 1 106 ? 23.434 -3.519 -21.556 1.00 89.50 106 LEU A N 1
ATOM 812 C CA . LEU A 1 106 ? 22.722 -2.545 -20.717 1.00 89.50 106 LEU A CA 1
ATOM 813 C C . LEU A 1 106 ? 23.351 -2.431 -19.322 1.00 89.50 106 LEU A C 1
ATOM 815 O O . LEU A 1 106 ? 23.598 -3.440 -18.655 1.00 89.50 106 LEU A O 1
ATOM 819 N N . SER A 1 107 ? 23.559 -1.205 -18.837 1.00 92.81 107 SER A N 1
ATOM 820 C CA . SER A 1 107 ? 23.995 -0.968 -17.456 1.00 92.81 107 SER A CA 1
ATOM 821 C C . SER A 1 107 ? 22.873 -1.285 -16.443 1.00 92.81 107 SER A C 1
ATOM 823 O O . SER A 1 107 ? 21.701 -1.377 -16.825 1.00 92.81 107 SER A O 1
ATOM 825 N N . PRO A 1 108 ? 23.167 -1.420 -15.134 1.00 92.75 108 PRO A N 1
ATOM 826 C CA . PRO A 1 108 ? 22.134 -1.611 -14.111 1.00 92.75 108 PRO A CA 1
ATOM 827 C C . PRO A 1 108 ? 21.129 -0.449 -14.090 1.00 92.75 108 PRO A C 1
ATOM 829 O O . PRO A 1 108 ? 19.918 -0.657 -13.984 1.00 92.75 108 PRO A O 1
ATOM 832 N N . GLN A 1 109 ? 21.619 0.778 -14.287 1.00 93.00 109 GLN A N 1
ATOM 833 C CA . GLN A 1 109 ? 20.780 1.965 -14.408 1.00 93.00 109 GLN A CA 1
ATOM 834 C C . GLN A 1 109 ? 19.859 1.889 -15.635 1.00 93.00 109 GLN A C 1
ATOM 836 O O . GLN A 1 109 ? 18.677 2.227 -15.531 1.00 93.00 109 GLN A O 1
ATOM 841 N N . ASP A 1 110 ? 20.360 1.413 -16.777 1.00 92.69 110 ASP A N 1
ATOM 842 C CA . ASP A 1 110 ? 19.545 1.248 -17.984 1.00 92.69 110 ASP A CA 1
ATOM 843 C C . ASP A 1 110 ? 18.468 0.182 -17.790 1.00 92.69 110 ASP A C 1
ATOM 845 O O . ASP A 1 110 ? 17.316 0.415 -18.146 1.00 92.69 110 ASP A O 1
ATOM 849 N N . LEU A 1 111 ? 18.787 -0.946 -17.146 1.00 93.00 111 LEU A N 1
ATOM 850 C CA . LEU A 1 111 ? 17.796 -1.973 -16.797 1.00 93.00 111 LEU A CA 1
ATOM 851 C C . LEU A 1 111 ? 16.692 -1.406 -15.890 1.00 93.00 111 LEU A C 1
ATOM 853 O O . LEU A 1 111 ? 15.504 -1.667 -16.104 1.00 93.00 111 LEU A O 1
ATOM 857 N N . ALA A 1 112 ? 17.056 -0.589 -14.899 1.00 92.19 112 ALA A N 1
ATOM 858 C CA . ALA A 1 112 ? 16.098 0.065 -14.010 1.00 92.19 112 ALA A CA 1
ATOM 859 C C . ALA A 1 112 ? 15.239 1.124 -14.725 1.00 92.19 112 ALA A C 1
ATOM 861 O O . ALA A 1 112 ? 14.048 1.249 -14.435 1.00 92.19 112 ALA A O 1
ATOM 862 N N . ARG A 1 113 ? 15.813 1.898 -15.654 1.00 92.00 113 ARG A N 1
ATOM 863 C CA . ARG A 1 113 ? 15.065 2.877 -16.463 1.00 92.00 113 ARG A CA 1
ATOM 864 C C . ARG A 1 113 ? 14.140 2.183 -17.450 1.00 92.00 113 ARG A C 1
ATOM 866 O O . ARG A 1 113 ? 12.957 2.496 -17.464 1.00 92.00 113 ARG A O 1
ATOM 873 N N . LEU A 1 114 ? 14.654 1.221 -18.211 1.00 90.44 114 LEU A N 1
ATOM 874 C CA . LEU A 1 114 ? 13.906 0.459 -19.206 1.00 90.44 114 LEU A CA 1
ATOM 875 C C . LEU A 1 114 ? 12.702 -0.237 -18.573 1.00 90.44 114 LEU A C 1
ATOM 877 O O . LEU A 1 114 ? 11.578 -0.050 -19.030 1.00 90.44 114 LEU A O 1
ATOM 881 N N . SER A 1 115 ? 12.926 -0.981 -17.486 1.00 90.25 115 SER A N 1
ATOM 882 C CA . SER A 1 115 ? 11.854 -1.670 -16.760 1.00 90.25 115 SER A CA 1
ATOM 883 C C . SER A 1 115 ? 10.763 -0.706 -16.297 1.00 90.25 115 SER A C 1
ATOM 885 O O . SER A 1 115 ? 9.583 -0.947 -16.548 1.00 90.25 115 SER A O 1
ATOM 887 N N . TRP A 1 116 ? 11.141 0.416 -15.682 1.00 88.75 116 TRP A N 1
ATOM 888 C CA . TRP A 1 116 ? 10.194 1.435 -15.238 1.00 88.75 116 TRP A CA 1
ATOM 889 C C . TRP A 1 116 ? 9.393 2.037 -16.385 1.00 88.75 116 TRP A C 1
ATOM 891 O O . TRP A 1 116 ? 8.180 2.194 -16.260 1.00 88.75 116 TRP A O 1
ATOM 901 N N . SER A 1 117 ? 10.052 2.360 -17.496 1.00 86.31 117 SER A N 1
ATOM 902 C CA . SER A 1 117 ? 9.394 2.940 -18.663 1.00 86.31 117 SER A CA 1
ATOM 903 C C . SER A 1 117 ? 8.378 1.974 -19.256 1.00 86.31 117 SER A C 1
ATOM 905 O O . SER A 1 117 ? 7.239 2.367 -19.484 1.00 86.31 117 SER A O 1
ATOM 907 N N . LEU A 1 118 ? 8.747 0.700 -19.420 1.00 84.75 118 LEU A N 1
ATOM 908 C CA . LEU A 1 118 ? 7.844 -0.347 -19.908 1.00 84.75 118 LEU A CA 1
ATOM 909 C C . LEU A 1 118 ? 6.638 -0.537 -18.982 1.00 84.75 118 LEU A C 1
ATOM 911 O O . LEU A 1 118 ? 5.502 -0.587 -19.448 1.00 84.75 118 LEU A O 1
ATOM 915 N N . ALA A 1 119 ? 6.881 -0.581 -17.670 1.00 82.44 119 ALA A N 1
ATOM 916 C CA . ALA A 1 119 ? 5.831 -0.725 -16.667 1.00 82.44 119 ALA A CA 1
ATOM 917 C C . ALA A 1 119 ? 4.914 0.506 -16.569 1.00 82.44 119 ALA A C 1
ATOM 919 O O . ALA A 1 119 ? 3.756 0.386 -16.179 1.00 82.44 119 ALA A O 1
ATOM 920 N N . ARG A 1 120 ? 5.424 1.704 -16.873 1.00 78.94 120 ARG A N 1
ATOM 921 C CA . ARG A 1 120 ? 4.652 2.954 -16.826 1.00 78.94 120 ARG A CA 1
ATOM 922 C C . ARG A 1 120 ? 3.878 3.227 -18.110 1.00 78.94 120 ARG A C 1
ATOM 924 O O . ARG A 1 120 ? 2.822 3.841 -18.041 1.00 78.94 120 ARG A O 1
ATOM 931 N N . LEU A 1 121 ? 4.395 2.787 -19.252 1.00 75.44 121 LEU A N 1
ATOM 932 C CA . LEU A 1 121 ? 3.725 2.876 -20.550 1.00 75.44 121 LEU A CA 1
ATOM 933 C C . LEU A 1 121 ? 2.668 1.775 -20.749 1.00 75.44 121 LEU A C 1
ATOM 935 O O . LEU A 1 121 ? 2.118 1.676 -21.841 1.00 75.44 121 LEU A O 1
ATOM 939 N N . ASP A 1 122 ? 2.426 0.955 -19.716 1.00 66.25 122 ASP A N 1
ATOM 940 C CA . ASP A 1 122 ? 1.509 -0.192 -19.708 1.00 66.25 122 ASP A CA 1
ATOM 941 C C . ASP A 1 122 ? 1.658 -1.055 -20.970 1.00 66.25 122 ASP A C 1
ATOM 943 O O . ASP A 1 122 ? 0.684 -1.374 -21.646 1.00 66.25 122 ASP A O 1
ATOM 947 N N . CYS A 1 123 ? 2.909 -1.360 -21.350 1.00 64.50 123 CYS A N 1
ATOM 948 C CA . CYS A 1 123 ? 3.224 -2.126 -22.557 1.00 64.50 123 CYS A CA 1
ATOM 949 C C . CYS A 1 123 ? 2.649 -3.544 -22.441 1.00 64.50 123 CYS A C 1
ATOM 951 O O . CYS A 1 123 ? 3.323 -4.447 -21.952 1.00 64.50 123 CYS A O 1
ATOM 953 N N . ALA A 1 124 ? 1.406 -3.747 -22.868 1.00 59.38 124 ALA A N 1
ATOM 954 C CA . ALA A 1 124 ? 0.714 -5.019 -22.744 1.00 59.38 124 ALA A CA 1
ATOM 955 C C . ALA A 1 124 ? 1.221 -6.059 -23.764 1.00 59.38 124 ALA A C 1
ATOM 957 O O . ALA A 1 124 ? 1.917 -5.758 -24.736 1.00 59.38 124 ALA A O 1
ATOM 958 N N . GLY A 1 125 ? 0.860 -7.325 -23.546 1.00 67.38 125 GLY A N 1
ATOM 959 C CA . GLY A 1 125 ? 1.100 -8.401 -24.509 1.00 67.38 125 GLY A CA 1
ATOM 960 C C . GLY A 1 125 ? 2.566 -8.844 -24.611 1.00 67.38 125 GLY A C 1
ATOM 961 O O . GLY A 1 125 ? 3.223 -9.132 -23.609 1.00 67.38 125 GLY A O 1
ATOM 962 N N . ALA A 1 126 ? 3.076 -8.971 -25.840 1.00 67.00 126 ALA A N 1
ATOM 963 C CA . ALA A 1 126 ? 4.371 -9.600 -26.116 1.00 67.00 126 ALA A CA 1
ATOM 964 C C . ALA A 1 126 ? 5.574 -8.837 -25.525 1.00 67.00 126 ALA A C 1
ATOM 966 O O . ALA A 1 126 ? 6.564 -9.467 -25.138 1.00 67.00 126 ALA A O 1
ATOM 967 N N . ALA A 1 127 ? 5.490 -7.505 -25.421 1.00 69.94 127 ALA A N 1
ATOM 968 C CA . ALA A 1 127 ? 6.553 -6.676 -24.854 1.00 69.94 127 ALA A CA 1
ATOM 969 C C . ALA A 1 127 ? 6.695 -6.875 -23.339 1.00 69.94 127 ALA A C 1
ATOM 971 O O . ALA A 1 127 ? 7.804 -7.154 -22.887 1.00 69.94 127 ALA A O 1
ATOM 972 N N . ALA A 1 128 ? 5.598 -6.843 -22.567 1.00 73.31 128 ALA A N 1
ATOM 973 C CA . ALA A 1 128 ? 5.625 -7.190 -21.141 1.00 73.31 128 ALA A CA 1
ATOM 974 C C . ALA A 1 128 ? 6.151 -8.611 -20.911 1.00 73.31 128 ALA A C 1
ATOM 976 O O . ALA A 1 128 ? 7.072 -8.804 -20.120 1.00 73.31 128 ALA A O 1
ATOM 977 N N . ALA A 1 129 ? 5.645 -9.599 -21.657 1.00 77.62 129 ALA A N 1
ATOM 978 C CA . ALA A 1 129 ? 6.095 -10.984 -21.519 1.00 77.62 129 ALA A CA 1
ATOM 979 C C . ALA A 1 129 ? 7.602 -11.145 -21.799 1.00 77.62 129 ALA A C 1
ATOM 981 O O . ALA A 1 129 ? 8.291 -11.915 -21.128 1.00 77.62 129 ALA A O 1
ATOM 982 N N . THR A 1 130 ? 8.134 -10.410 -22.779 1.00 82.81 130 THR A N 1
ATOM 983 C CA . THR A 1 130 ? 9.572 -10.401 -23.085 1.00 82.81 130 THR A CA 1
ATOM 984 C C . THR A 1 130 ? 10.365 -9.674 -22.005 1.00 82.81 130 THR A C 1
ATOM 986 O O . THR A 1 130 ? 11.396 -10.181 -21.570 1.00 82.81 130 THR A O 1
ATOM 989 N N . ALA A 1 131 ? 9.862 -8.543 -21.509 1.00 84.06 131 ALA A N 1
ATOM 990 C CA . ALA A 1 131 ? 10.467 -7.800 -20.411 1.00 84.06 131 ALA A CA 1
ATOM 991 C C . ALA A 1 131 ? 10.626 -8.682 -19.161 1.00 84.06 131 ALA A C 1
ATOM 993 O O . ALA A 1 131 ? 11.727 -8.761 -18.615 1.00 84.06 131 ALA A O 1
ATOM 994 N N . CYS A 1 132 ? 9.582 -9.423 -18.775 1.00 82.19 132 CYS A N 1
ATOM 995 C CA . CYS A 1 132 ? 9.617 -10.392 -17.674 1.00 82.19 132 CYS A CA 1
ATOM 996 C C . CYS A 1 132 ? 10.686 -11.479 -17.873 1.00 82.19 132 CYS A C 1
ATOM 998 O O . CYS A 1 132 ? 11.402 -11.823 -16.939 1.00 82.19 132 CYS A O 1
ATOM 1000 N N . ARG A 1 133 ? 10.849 -12.001 -19.097 1.00 85.31 133 ARG A N 1
ATOM 1001 C CA . ARG A 1 133 ? 11.859 -13.037 -19.391 1.00 85.31 133 ARG A CA 1
ATOM 1002 C C . ARG A 1 133 ? 13.298 -12.521 -19.403 1.00 85.31 133 ARG A C 1
ATOM 1004 O O . ARG A 1 133 ? 14.217 -13.315 -19.240 1.00 85.31 133 ARG A O 1
ATOM 1011 N N . VAL A 1 134 ? 13.507 -11.227 -19.637 1.00 88.62 134 VAL A N 1
ATOM 1012 C CA . VAL A 1 134 ? 14.841 -10.661 -19.892 1.00 88.62 134 VAL A CA 1
ATOM 1013 C C . VAL A 1 134 ? 15.378 -9.880 -18.695 1.00 88.62 134 VAL A C 1
ATOM 1015 O O . VAL A 1 134 ? 16.531 -10.067 -18.303 1.00 88.62 134 VAL A O 1
ATOM 1018 N N . LEU A 1 135 ? 14.567 -8.999 -18.108 1.00 91.12 135 LEU A N 1
ATOM 1019 C CA . LEU A 1 135 ? 15.027 -8.015 -17.125 1.00 91.12 135 LEU A CA 1
ATOM 1020 C C . LEU A 1 135 ? 15.522 -8.673 -15.831 1.00 91.12 135 LEU A C 1
ATOM 1022 O O . LEU A 1 135 ? 16.632 -8.381 -15.387 1.00 91.12 135 LEU A O 1
ATOM 1026 N N . GLY A 1 136 ? 14.731 -9.580 -15.249 1.00 90.56 136 GLY A N 1
ATOM 1027 C CA . GLY A 1 136 ? 15.087 -10.298 -14.021 1.00 90.56 136 GLY A CA 1
ATOM 1028 C C . GLY A 1 136 ? 16.387 -11.103 -14.164 1.00 90.56 136 GLY A C 1
ATOM 1029 O O . GLY A 1 136 ? 17.340 -10.833 -13.428 1.00 90.56 136 GLY A O 1
ATOM 1030 N N . PRO A 1 137 ? 16.486 -12.031 -15.138 1.00 91.62 137 PRO A N 1
ATOM 1031 C CA . PRO A 1 137 ? 17.687 -12.842 -15.347 1.00 91.62 137 PRO A CA 1
ATOM 1032 C C . PRO A 1 137 ? 18.956 -12.042 -15.649 1.00 91.62 137 PRO A C 1
ATOM 1034 O O . PRO A 1 137 ? 20.035 -12.445 -15.224 1.00 91.62 137 PRO A O 1
ATOM 1037 N N . ARG A 1 138 ? 18.855 -10.896 -16.337 1.00 92.62 138 ARG A N 1
ATOM 1038 C CA . ARG A 1 138 ? 20.017 -10.023 -16.590 1.00 92.62 138 ARG A CA 1
ATOM 1039 C C . ARG A 1 138 ? 20.436 -9.213 -15.370 1.00 92.62 138 ARG A C 1
ATOM 1041 O O . ARG A 1 138 ? 21.624 -8.964 -15.178 1.00 92.62 138 ARG A O 1
ATOM 1048 N N . ALA A 1 139 ? 19.480 -8.804 -14.542 1.00 92.94 139 ALA A N 1
ATOM 1049 C CA . ALA A 1 139 ? 19.769 -8.053 -13.329 1.00 92.94 139 ALA A CA 1
ATOM 1050 C C . ALA A 1 139 ? 20.305 -8.943 -12.197 1.00 92.94 139 ALA A C 1
ATOM 1052 O O . ALA A 1 139 ? 21.138 -8.494 -11.411 1.00 92.94 139 ALA A O 1
ATOM 1053 N N . LEU A 1 140 ? 19.866 -10.204 -12.110 1.00 92.06 140 LEU A N 1
ATOM 1054 C CA . LEU A 1 140 ? 20.138 -11.086 -10.970 1.00 92.06 140 LEU A CA 1
ATOM 1055 C C . LEU A 1 140 ? 21.633 -11.340 -10.681 1.00 92.06 140 LEU A C 1
ATOM 1057 O O . LEU A 1 140 ? 22.024 -11.239 -9.512 1.00 92.06 140 LEU A O 1
ATOM 1061 N N . PRO A 1 141 ? 22.500 -11.608 -11.679 1.00 92.69 141 PRO A N 1
ATOM 1062 C CA . PRO A 1 141 ? 23.939 -11.759 -11.451 1.00 92.69 141 PRO A CA 1
ATOM 1063 C C . PRO A 1 141 ? 24.610 -10.466 -10.971 1.00 92.69 141 PRO A C 1
ATOM 1065 O O . PRO A 1 141 ? 25.634 -10.520 -10.297 1.00 92.69 141 PRO A O 1
ATOM 1068 N N . ARG A 1 142 ? 24.001 -9.316 -11.280 1.00 92.62 142 ARG A N 1
ATOM 1069 C CA . ARG A 1 142 ? 24.562 -7.968 -11.131 1.00 92.62 142 ARG A CA 1
ATOM 1070 C C . ARG A 1 142 ? 23.930 -7.169 -9.996 1.00 92.62 142 ARG A C 1
ATOM 1072 O O . ARG A 1 142 ? 24.167 -5.977 -9.882 1.00 92.62 142 ARG A O 1
ATOM 1079 N N . VAL A 1 143 ? 23.127 -7.800 -9.134 1.00 89.31 143 VAL A N 1
ATOM 1080 C CA . VAL A 1 143 ? 22.358 -7.130 -8.060 1.00 89.31 143 VAL A CA 1
ATOM 1081 C C . VAL A 1 143 ? 23.207 -6.203 -7.183 1.00 89.31 143 VAL A C 1
ATOM 1083 O O . VAL A 1 143 ? 22.705 -5.186 -6.718 1.00 89.31 143 VAL A O 1
ATOM 1086 N N . VAL A 1 144 ? 24.481 -6.536 -6.960 1.00 87.12 144 VAL A N 1
ATOM 1087 C CA . VAL A 1 144 ? 25.410 -5.728 -6.149 1.00 87.12 144 VAL A CA 1
ATOM 1088 C C . VAL A 1 144 ? 25.906 -4.460 -6.850 1.00 87.12 144 VAL A C 1
ATOM 1090 O O . VAL A 1 144 ? 26.417 -3.573 -6.179 1.00 87.12 144 VAL A O 1
ATOM 1093 N N . GLU A 1 145 ? 25.751 -4.369 -8.172 1.00 91.50 145 GLU A N 1
ATOM 1094 C CA . GLU A 1 145 ? 26.107 -3.197 -8.981 1.00 91.50 145 GLU A CA 1
ATOM 1095 C C . GLU A 1 145 ? 24.984 -2.148 -9.014 1.00 91.50 145 GLU A C 1
ATOM 1097 O O . GLU A 1 145 ? 25.196 -1.038 -9.493 1.00 91.50 145 GLU A O 1
ATOM 1102 N N . PHE A 1 146 ? 23.774 -2.487 -8.553 1.00 90.44 146 PHE A N 1
ATOM 1103 C CA . PHE A 1 146 ? 22.657 -1.548 -8.539 1.00 90.44 146 PHE A CA 1
ATOM 1104 C C . PHE A 1 146 ? 22.738 -0.610 -7.340 1.00 90.44 146 PHE A C 1
ATOM 1106 O O . PHE A 1 146 ? 22.799 -1.052 -6.189 1.00 90.44 146 PHE A O 1
ATOM 1113 N N . ASP A 1 147 ? 22.555 0.683 -7.598 1.00 87.62 147 ASP A N 1
ATOM 1114 C CA . ASP A 1 147 ? 22.206 1.615 -6.538 1.00 87.62 147 ASP A CA 1
ATOM 1115 C C . ASP A 1 147 ? 20.833 1.254 -5.931 1.00 87.62 147 ASP A C 1
ATOM 1117 O O . ASP A 1 147 ? 19.908 0.850 -6.653 1.00 87.62 147 ASP A O 1
ATOM 1121 N N . PRO A 1 148 ? 20.628 1.437 -4.611 1.00 84.62 148 PRO A N 1
ATOM 1122 C CA . PRO A 1 148 ? 19.390 1.032 -3.944 1.00 84.62 148 PRO A CA 1
ATOM 1123 C C . PRO A 1 148 ? 18.080 1.590 -4.544 1.00 84.62 148 PRO A C 1
ATOM 1125 O O . PRO A 1 148 ? 17.081 0.860 -4.536 1.00 84.62 148 PRO A O 1
ATOM 1128 N N . PRO A 1 149 ? 18.018 2.839 -5.057 1.00 86.19 149 PRO A N 1
ATOM 1129 C CA . PRO A 1 149 ? 16.826 3.353 -5.735 1.00 86.19 149 PRO A CA 1
ATOM 1130 C C . PRO A 1 149 ? 16.557 2.683 -7.087 1.00 86.19 149 PRO A C 1
ATOM 1132 O O . PRO A 1 149 ? 15.400 2.473 -7.450 1.00 86.19 149 PRO A O 1
ATOM 1135 N N . ASP A 1 150 ? 17.605 2.335 -7.832 1.00 89.75 150 ASP A N 1
ATOM 1136 C CA . ASP A 1 150 ? 17.480 1.709 -9.149 1.00 89.75 150 ASP A CA 1
ATOM 1137 C C . ASP A 1 150 ? 17.025 0.254 -9.012 1.00 89.75 150 ASP A C 1
ATOM 1139 O O . ASP A 1 150 ? 16.110 -0.172 -9.720 1.00 89.75 150 ASP A O 1
ATOM 1143 N N . LEU A 1 151 ? 17.549 -0.470 -8.016 1.00 90.44 151 LEU A N 1
ATOM 1144 C CA . LEU A 1 151 ? 17.064 -1.810 -7.679 1.00 90.44 151 LEU A CA 1
ATOM 1145 C C . LEU A 1 151 ? 15.594 -1.797 -7.231 1.00 90.44 151 LEU A C 1
ATOM 1147 O O . LEU A 1 151 ? 14.814 -2.653 -7.648 1.00 90.44 151 LEU A O 1
ATOM 1151 N N . ALA A 1 152 ? 15.196 -0.818 -6.408 1.00 87.56 152 ALA A N 1
ATOM 1152 C CA . ALA A 1 152 ? 13.801 -0.645 -5.993 1.00 87.56 152 ALA A CA 1
ATOM 1153 C C . ALA A 1 152 ? 12.881 -0.391 -7.193 1.00 87.56 152 ALA A C 1
ATOM 1155 O O . ALA A 1 152 ? 11.808 -0.993 -7.298 1.00 87.56 152 ALA A O 1
ATOM 1156 N N . ARG A 1 153 ? 13.319 0.473 -8.115 1.00 89.81 153 ARG A N 1
ATOM 1157 C CA . ARG A 1 153 ? 12.576 0.806 -9.330 1.00 89.81 153 ARG A CA 1
ATOM 1158 C C . ARG A 1 153 ? 12.399 -0.415 -10.229 1.00 89.81 153 ARG A C 1
ATOM 1160 O O . ARG A 1 153 ? 11.277 -0.679 -10.651 1.00 89.81 153 ARG A O 1
ATOM 1167 N N . LEU A 1 154 ? 13.472 -1.174 -10.456 1.00 92.25 154 LEU A N 1
ATOM 1168 C CA . LEU A 1 154 ? 13.437 -2.417 -11.224 1.00 92.25 154 LEU A CA 1
ATOM 1169 C C . LEU A 1 154 ? 12.487 -3.443 -10.594 1.00 92.25 154 LEU A C 1
ATOM 1171 O O . LEU A 1 154 ? 11.616 -3.969 -11.278 1.00 92.25 154 LEU A O 1
ATOM 1175 N N . ALA A 1 155 ? 12.612 -3.704 -9.290 1.00 91.25 155 ALA A N 1
ATOM 1176 C CA . ALA A 1 155 ? 11.762 -4.674 -8.599 1.00 91.25 155 ALA A CA 1
ATOM 1177 C C . ALA A 1 155 ? 10.275 -4.276 -8.641 1.00 91.25 155 ALA A C 1
ATOM 1179 O O . ALA A 1 155 ? 9.411 -5.116 -8.896 1.00 91.25 155 ALA A O 1
ATOM 1180 N N . SER A 1 156 ? 9.972 -2.988 -8.443 1.00 88.81 156 SER A N 1
ATOM 1181 C CA . SER A 1 156 ? 8.610 -2.456 -8.565 1.00 88.81 156 SER A CA 1
ATOM 1182 C C . SER A 1 156 ? 8.070 -2.603 -9.990 1.00 88.81 156 SER A C 1
ATOM 1184 O O . SER A 1 156 ? 6.937 -3.051 -10.166 1.00 88.81 156 SER A O 1
ATOM 1186 N N . ALA A 1 157 ? 8.883 -2.296 -11.002 1.00 89.75 157 ALA A N 1
ATOM 1187 C CA . ALA A 1 157 ? 8.513 -2.445 -12.402 1.00 89.75 157 ALA A CA 1
ATOM 1188 C C . ALA A 1 157 ? 8.249 -3.907 -12.789 1.00 89.75 157 ALA A C 1
ATOM 1190 O O . ALA A 1 157 ? 7.242 -4.188 -13.429 1.00 89.75 157 ALA A O 1
ATOM 1191 N N . LEU A 1 158 ? 9.089 -4.848 -12.347 1.00 91.00 158 LEU A N 1
ATOM 1192 C CA . LEU A 1 158 ? 8.864 -6.282 -12.556 1.00 91.00 158 LEU A CA 1
ATOM 1193 C C . LEU A 1 158 ? 7.546 -6.745 -11.930 1.00 91.00 158 LEU A C 1
ATOM 1195 O O . LEU A 1 158 ? 6.775 -7.440 -12.584 1.00 91.00 158 LEU A O 1
ATOM 1199 N N . CYS A 1 159 ? 7.235 -6.291 -10.710 1.00 88.00 159 CYS A N 1
ATOM 1200 C CA . CYS A 1 159 ? 5.947 -6.586 -10.082 1.00 88.00 159 CYS A CA 1
ATOM 1201 C C . CYS A 1 159 ? 4.764 -6.044 -10.900 1.00 88.00 159 CYS A C 1
ATOM 1203 O O . CYS A 1 159 ? 3.768 -6.747 -11.041 1.00 88.00 159 CYS A O 1
ATOM 1205 N N . ARG A 1 160 ? 4.867 -4.820 -11.442 1.00 83.56 160 ARG A N 1
ATOM 1206 C CA . ARG A 1 160 ? 3.837 -4.227 -12.320 1.00 83.56 160 ARG A CA 1
ATOM 1207 C C . ARG A 1 160 ? 3.672 -5.007 -13.628 1.00 83.56 160 ARG A C 1
ATOM 1209 O O . ARG A 1 160 ? 2.555 -5.176 -14.090 1.00 83.56 160 ARG A O 1
ATOM 1216 N N . LEU A 1 161 ? 4.773 -5.491 -14.200 1.00 84.62 161 LEU A N 1
ATOM 1217 C CA . LEU A 1 161 ? 4.784 -6.284 -15.435 1.00 84.62 161 LEU A CA 1
ATOM 1218 C C . LEU A 1 161 ? 4.325 -7.740 -15.224 1.00 84.62 161 LEU A C 1
ATOM 1220 O O . LEU A 1 161 ? 4.165 -8.472 -16.195 1.00 84.62 161 LEU A O 1
ATOM 1224 N N . GLY A 1 162 ? 4.110 -8.167 -13.975 1.00 83.88 162 GLY A N 1
ATOM 1225 C CA . GLY A 1 162 ? 3.667 -9.519 -13.622 1.00 83.88 162 GLY A CA 1
ATOM 1226 C C . GLY A 1 162 ? 4.790 -10.499 -13.255 1.00 83.88 162 GLY A C 1
ATOM 1227 O O . GLY A 1 162 ? 4.500 -11.621 -12.848 1.00 83.88 162 GLY A O 1
ATOM 1228 N N . ASP A 1 163 ? 6.062 -10.090 -13.303 1.00 88.88 163 ASP A N 1
ATOM 1229 C CA . ASP A 1 163 ? 7.207 -10.902 -12.859 1.00 88.88 163 ASP A CA 1
ATOM 1230 C C . ASP A 1 163 ? 7.518 -10.693 -11.367 1.00 88.88 163 ASP A C 1
ATOM 1232 O O . ASP A 1 163 ? 8.569 -10.194 -10.952 1.00 88.88 163 ASP A O 1
ATOM 1236 N N . VAL A 1 164 ? 6.561 -11.073 -10.521 1.00 88.69 164 VAL A N 1
ATOM 1237 C CA . VAL A 1 164 ? 6.716 -10.991 -9.059 1.00 88.69 164 VAL A CA 1
ATOM 1238 C C . VAL A 1 164 ? 7.793 -11.964 -8.558 1.00 88.69 164 VAL A C 1
ATOM 1240 O O . VAL A 1 164 ? 8.437 -11.707 -7.539 1.00 88.69 164 VAL A O 1
ATOM 1243 N N . GLU A 1 165 ? 8.006 -13.081 -9.259 1.00 90.31 165 GLU A N 1
ATOM 1244 C CA . GLU A 1 165 ? 9.038 -14.063 -8.913 1.00 90.31 165 GLU A CA 1
ATOM 1245 C C . GLU A 1 165 ? 10.444 -13.511 -9.149 1.00 90.31 165 GLU A C 1
ATOM 1247 O O . GLU A 1 165 ? 11.263 -13.526 -8.228 1.00 90.31 165 GLU A O 1
ATOM 1252 N N . GLY A 1 166 ? 10.719 -12.959 -10.332 1.00 91.38 166 GLY A N 1
ATOM 1253 C CA . GLY A 1 166 ? 12.002 -12.332 -10.637 1.00 91.38 166 GLY A CA 1
ATOM 1254 C C . GLY A 1 166 ? 12.300 -11.166 -9.697 1.00 91.38 166 GLY A C 1
ATOM 1255 O O . GLY A 1 166 ? 13.400 -11.081 -9.144 1.00 91.38 166 GLY A O 1
ATOM 1256 N N . ALA A 1 167 ? 11.300 -10.328 -9.397 1.00 92.50 167 ALA A N 1
ATOM 1257 C CA . ALA A 1 167 ? 11.431 -9.276 -8.387 1.00 92.50 167 ALA A CA 1
ATOM 1258 C C . ALA A 1 167 ? 11.821 -9.837 -7.003 1.00 92.50 167 ALA A C 1
ATOM 1260 O O . ALA A 1 167 ? 12.688 -9.283 -6.319 1.00 92.50 167 ALA A O 1
ATOM 1261 N N . TRP A 1 168 ? 11.220 -10.960 -6.594 1.00 92.19 168 TRP A N 1
ATOM 1262 C CA . TRP A 1 168 ? 11.539 -11.626 -5.330 1.00 92.19 168 TRP A CA 1
ATOM 1263 C C . TRP A 1 168 ? 12.955 -12.206 -5.304 1.00 92.19 168 TRP A C 1
ATOM 1265 O O . TRP A 1 168 ? 13.653 -12.072 -4.297 1.00 92.19 168 TRP A O 1
ATOM 1275 N N . GLN A 1 169 ? 13.409 -12.810 -6.400 1.00 91.81 169 GLN A N 1
ATOM 1276 C CA . GLN A 1 169 ? 14.769 -13.341 -6.515 1.00 91.81 169 GLN A CA 1
ATOM 1277 C C . GLN A 1 169 ? 15.818 -12.231 -6.397 1.00 91.81 169 GLN A C 1
ATOM 1279 O O . GLN A 1 169 ? 16.782 -12.382 -5.638 1.00 91.81 169 GLN A O 1
ATOM 1284 N N . LEU A 1 170 ? 15.596 -11.092 -7.065 1.00 90.81 170 LEU A N 1
ATOM 1285 C CA . LEU A 1 170 ? 16.442 -9.902 -6.935 1.00 90.81 170 LEU A CA 1
ATOM 1286 C C . LEU A 1 170 ? 16.489 -9.417 -5.487 1.00 90.81 170 LEU A C 1
ATOM 1288 O O . LEU A 1 170 ? 17.571 -9.226 -4.928 1.00 90.81 170 LEU A O 1
ATOM 1292 N N . TYR A 1 171 ? 15.323 -9.285 -4.854 1.00 90.44 171 TYR A N 1
ATOM 1293 C CA . TYR A 1 171 ? 15.218 -8.878 -3.458 1.00 90.44 171 TYR A CA 1
ATOM 1294 C C . TYR A 1 171 ? 15.982 -9.821 -2.519 1.00 90.44 171 TYR A C 1
ATOM 1296 O O . TYR A 1 171 ? 16.801 -9.369 -1.716 1.00 90.44 171 TYR A O 1
ATOM 1304 N N . ALA A 1 172 ? 15.763 -11.132 -2.635 1.00 87.94 172 ALA A N 1
ATOM 1305 C CA . ALA A 1 172 ? 16.413 -12.133 -1.796 1.00 87.94 172 ALA A CA 1
ATOM 1306 C C . ALA A 1 172 ? 17.939 -12.144 -1.988 1.00 87.94 172 ALA A C 1
ATOM 1308 O O . ALA A 1 172 ? 18.686 -12.223 -1.008 1.00 87.94 172 ALA A O 1
ATOM 1309 N N . ARG A 1 173 ? 18.417 -12.019 -3.234 1.00 88.06 173 ARG A N 1
ATOM 1310 C CA . ARG A 1 173 ? 19.850 -11.908 -3.545 1.00 88.06 173 ARG A CA 1
ATOM 1311 C C . ARG A 1 173 ? 20.452 -10.651 -2.926 1.00 88.06 173 ARG A C 1
ATOM 1313 O O . ARG A 1 173 ? 21.524 -10.740 -2.326 1.00 88.06 173 ARG A O 1
ATOM 1320 N N . ALA A 1 174 ? 19.748 -9.525 -3.012 1.00 86.50 174 ALA A N 1
ATOM 1321 C CA . ALA A 1 174 ? 20.189 -8.254 -2.452 1.00 86.50 174 ALA A CA 1
ATOM 1322 C C . ALA A 1 174 ? 20.319 -8.326 -0.924 1.00 86.50 174 ALA A C 1
ATOM 1324 O O . ALA A 1 174 ? 21.331 -7.888 -0.372 1.00 86.50 174 ALA A O 1
ATOM 1325 N N . GLN A 1 175 ? 19.347 -8.938 -0.232 1.00 80.62 175 GLN A N 1
ATOM 1326 C CA . GLN A 1 175 ? 19.415 -9.107 1.227 1.00 80.62 175 GLN A CA 1
ATOM 1327 C C . GLN A 1 175 ? 20.606 -9.977 1.665 1.00 80.62 175 GLN A C 1
ATOM 1329 O O . GLN A 1 175 ? 21.209 -9.693 2.696 1.00 80.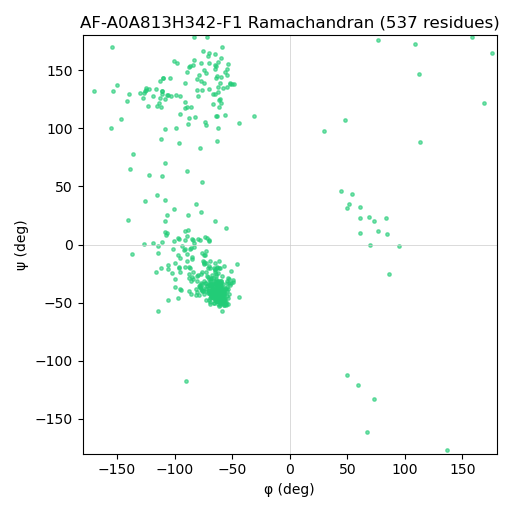62 175 GLN A O 1
ATOM 1334 N N . ARG A 1 176 ? 20.986 -10.999 0.883 1.00 79.50 176 ARG A N 1
ATOM 1335 C CA . ARG A 1 176 ? 22.153 -11.853 1.189 1.00 79.50 176 ARG A CA 1
ATOM 1336 C C . ARG A 1 176 ? 23.492 -11.182 0.886 1.00 79.50 176 ARG A C 1
ATOM 1338 O O . ARG A 1 176 ? 24.448 -11.390 1.620 1.00 79.50 176 ARG A O 1
ATOM 1345 N N . ALA A 1 177 ? 23.577 -10.442 -0.218 1.00 74.19 177 ALA A N 1
ATOM 1346 C CA . ALA A 1 177 ? 24.841 -9.903 -0.717 1.00 74.19 177 ALA A CA 1
ATOM 1347 C C . ALA A 1 177 ? 25.299 -8.630 0.013 1.00 74.19 177 ALA A C 1
ATOM 1349 O O . ALA A 1 177 ? 26.490 -8.348 0.060 1.00 74.19 177 ALA A O 1
ATOM 1350 N N . LEU A 1 178 ? 24.361 -7.866 0.576 1.00 61.94 178 LEU A N 1
ATOM 1351 C CA . LEU A 1 178 ? 24.623 -6.571 1.201 1.00 61.94 178 LEU A CA 1
ATOM 1352 C C . LEU A 1 178 ? 23.872 -6.462 2.540 1.00 61.94 178 LEU A C 1
ATOM 1354 O O . LEU A 1 178 ? 22.825 -5.804 2.593 1.00 61.94 178 LEU A O 1
ATOM 1358 N N . PRO A 1 179 ? 24.366 -7.088 3.629 1.00 53.84 179 PRO A N 1
ATOM 1359 C CA . PRO A 1 179 ? 23.750 -6.976 4.950 1.00 53.84 179 PRO A CA 1
ATOM 1360 C C . PRO A 1 179 ? 23.645 -5.499 5.365 1.00 53.84 179 PRO A C 1
ATOM 1362 O O . PRO A 1 179 ? 24.647 -4.819 5.554 1.00 53.84 179 PRO A O 1
ATOM 1365 N N . GLY A 1 180 ? 22.422 -4.969 5.439 1.00 53.81 180 GLY A N 1
ATOM 1366 C CA . GLY A 1 180 ? 22.149 -3.562 5.768 1.00 53.81 180 GLY A CA 1
ATOM 1367 C C . GLY A 1 180 ? 22.179 -2.571 4.590 1.00 53.81 180 GLY A C 1
ATOM 1368 O O . GLY A 1 180 ? 21.466 -1.570 4.661 1.00 53.81 180 GLY A O 1
ATOM 1369 N N . ALA A 1 181 ? 22.906 -2.854 3.500 1.00 46.38 181 ALA A N 1
ATOM 1370 C CA . ALA A 1 181 ? 23.096 -1.931 2.368 1.00 46.38 181 ALA A CA 1
ATOM 1371 C C . ALA A 1 181 ? 22.137 -2.141 1.172 1.00 46.38 181 ALA A C 1
ATOM 1373 O O . ALA A 1 181 ? 21.849 -1.186 0.457 1.00 46.38 181 ALA A O 1
ATOM 1374 N N . SER A 1 182 ? 21.483 -3.298 1.014 1.00 47.34 182 SER A N 1
ATOM 1375 C CA . SER A 1 182 ? 20.357 -3.482 0.060 1.00 47.34 182 SER A CA 1
ATOM 1376 C C . SER A 1 182 ? 19.028 -2.885 0.568 1.00 47.34 182 SER A C 1
ATOM 1378 O O . SER A 1 182 ? 17.926 -3.364 0.288 1.00 47.34 182 SER A O 1
ATOM 1380 N N . GLY A 1 183 ? 19.156 -1.856 1.406 1.00 55.34 183 GLY A N 1
ATOM 1381 C CA . GLY A 1 183 ? 18.195 -1.396 2.393 1.00 55.34 183 GLY A CA 1
ATOM 1382 C C . GLY A 1 183 ? 17.513 -0.081 2.058 1.00 55.34 183 GLY A C 1
ATOM 1383 O O . GLY A 1 183 ? 17.262 0.697 2.981 1.00 55.34 183 GLY A O 1
ATOM 1384 N N . SER A 1 184 ? 17.171 0.165 0.789 1.00 68.00 184 SER A N 1
ATOM 1385 C CA . SER A 1 184 ? 16.219 1.238 0.509 1.00 68.00 184 SER A CA 1
ATOM 1386 C C . SER A 1 184 ? 14.855 0.848 1.078 1.00 68.00 184 SER A C 1
ATOM 1388 O O . SER A 1 184 ? 14.338 -0.259 0.897 1.00 68.00 184 SER A O 1
ATOM 1390 N N . GLN A 1 185 ? 14.294 1.777 1.837 1.00 75.25 185 GLN A N 1
ATOM 1391 C CA . GLN A 1 185 ? 12.931 1.716 2.342 1.00 75.25 185 GLN A CA 1
ATOM 1392 C C . GLN A 1 185 ? 11.935 1.457 1.200 1.00 75.25 185 GLN A C 1
ATOM 1394 O O . GLN A 1 185 ? 11.007 0.670 1.369 1.00 75.25 185 GLN A O 1
ATOM 1399 N N . ASP A 1 186 ? 12.221 2.012 0.021 1.00 79.50 186 ASP A N 1
ATOM 1400 C CA . ASP A 1 186 ? 11.444 1.854 -1.206 1.00 79.50 186 ASP A CA 1
ATOM 1401 C C . ASP A 1 186 ? 11.427 0.409 -1.718 1.00 79.50 186 ASP A C 1
ATOM 1403 O O . ASP A 1 186 ? 10.358 -0.105 -2.039 1.00 79.50 186 ASP A O 1
ATOM 1407 N N . LEU A 1 187 ? 12.573 -0.291 -1.742 1.00 85.62 187 LEU A N 1
ATOM 1408 C CA . LEU A 1 187 ? 12.620 -1.693 -2.172 1.00 85.62 187 LEU A CA 1
ATOM 1409 C C . LEU A 1 187 ? 11.808 -2.581 -1.222 1.00 85.62 187 LEU A C 1
ATOM 1411 O O . LEU A 1 187 ? 11.024 -3.415 -1.668 1.00 85.62 187 LEU A O 1
ATOM 1415 N N . ARG A 1 188 ? 11.954 -2.391 0.096 1.00 86.69 188 ARG A N 1
ATOM 1416 C CA . ARG A 1 188 ? 11.155 -3.149 1.076 1.00 86.69 188 ARG A CA 1
ATOM 1417 C C . ARG A 1 188 ? 9.672 -2.813 0.960 1.00 86.69 188 ARG A C 1
ATOM 1419 O O . ARG A 1 188 ? 8.856 -3.723 1.038 1.00 86.69 188 ARG A O 1
ATOM 1426 N N . GLY A 1 189 ? 9.328 -1.543 0.751 1.00 85.38 189 GLY A N 1
ATOM 1427 C CA . GLY A 1 189 ? 7.951 -1.109 0.538 1.00 85.38 189 GLY A CA 1
ATOM 1428 C C . GLY A 1 189 ? 7.331 -1.762 -0.697 1.00 85.38 189 GLY A C 1
ATOM 1429 O O . GLY A 1 189 ? 6.267 -2.370 -0.596 1.00 85.38 189 GLY A O 1
ATOM 1430 N N . ALA A 1 190 ? 8.041 -1.735 -1.828 1.00 85.81 190 ALA A N 1
ATOM 1431 C CA . ALA A 1 190 ? 7.612 -2.371 -3.070 1.00 85.81 190 ALA A CA 1
ATOM 1432 C C . ALA A 1 190 ? 7.388 -3.880 -2.891 1.00 85.81 190 ALA A C 1
ATOM 1434 O O . ALA A 1 190 ? 6.334 -4.393 -3.270 1.00 85.81 190 ALA A O 1
ATOM 1435 N N . MET A 1 191 ? 8.338 -4.580 -2.261 1.00 91.19 191 MET A N 1
ATOM 1436 C CA . MET A 1 191 ? 8.233 -6.026 -2.058 1.00 91.19 191 MET A CA 1
ATOM 1437 C C . MET A 1 191 ? 7.181 -6.410 -1.019 1.00 91.19 191 MET A C 1
ATOM 1439 O O . MET A 1 191 ? 6.504 -7.420 -1.209 1.00 91.19 191 MET A O 1
ATOM 1443 N N . LEU A 1 192 ? 6.997 -5.624 0.048 1.00 89.12 192 LEU A N 1
ATOM 1444 C CA . LEU A 1 192 ? 5.917 -5.845 1.014 1.00 89.12 192 LEU A CA 1
ATOM 1445 C C . LEU A 1 192 ? 4.559 -5.694 0.326 1.00 89.12 192 LEU A C 1
ATOM 1447 O O . LEU A 1 192 ? 3.746 -6.614 0.380 1.00 89.12 192 LEU A O 1
ATOM 1451 N N . GLY A 1 193 ? 4.359 -4.586 -0.393 1.00 86.06 193 GLY A N 1
ATOM 1452 C CA . GLY A 1 193 ? 3.129 -4.336 -1.139 1.00 86.06 193 GLY A CA 1
ATOM 1453 C C . GLY A 1 193 ? 2.839 -5.432 -2.166 1.00 86.06 193 GLY A C 1
ATOM 1454 O O . GLY A 1 193 ? 1.726 -5.950 -2.210 1.00 86.06 193 GLY A O 1
ATOM 1455 N N . ALA A 1 194 ? 3.832 -5.835 -2.964 1.00 87.38 194 ALA A N 1
ATOM 1456 C CA . ALA A 1 194 ? 3.667 -6.905 -3.952 1.00 87.38 194 ALA A CA 1
ATOM 1457 C C . ALA A 1 194 ? 3.321 -8.255 -3.305 1.00 87.38 194 ALA A C 1
ATOM 1459 O O . ALA A 1 194 ? 2.441 -8.967 -3.791 1.00 87.38 194 ALA A O 1
ATOM 1460 N N . SER A 1 195 ? 3.971 -8.590 -2.187 1.00 88.56 195 SER A N 1
ATOM 1461 C CA . SER A 1 195 ? 3.731 -9.840 -1.456 1.00 88.56 195 SER A CA 1
ATOM 1462 C C . SER A 1 195 ? 2.317 -9.911 -0.892 1.00 88.56 195 SER A C 1
ATOM 1464 O O . SER A 1 195 ? 1.651 -10.936 -1.029 1.00 88.56 195 SER A O 1
ATOM 1466 N N . GLU A 1 196 ? 1.836 -8.816 -0.303 1.00 82.94 196 GLU A N 1
ATOM 1467 C CA . GLU A 1 196 ? 0.483 -8.734 0.245 1.00 82.94 196 GLU A CA 1
ATOM 1468 C C . GLU A 1 196 ? -0.587 -8.758 -0.847 1.00 82.94 196 GLU A C 1
ATOM 1470 O O . GLU A 1 196 ? -1.580 -9.468 -0.696 1.00 82.94 196 GLU A O 1
ATOM 1475 N N . ARG A 1 197 ? -0.363 -8.077 -1.981 1.00 81.81 197 ARG A N 1
ATOM 1476 C CA . ARG A 1 197 ? -1.269 -8.139 -3.142 1.00 81.81 197 ARG A CA 1
ATOM 1477 C C . ARG A 1 197 ? -1.389 -9.548 -3.712 1.00 81.81 197 ARG A C 1
ATOM 1479 O O . ARG A 1 197 ? -2.487 -9.980 -4.039 1.00 81.81 197 ARG A O 1
ATOM 1486 N N . CYS A 1 198 ? -0.281 -10.284 -3.765 1.00 81.00 198 CYS A N 1
ATOM 1487 C CA . CYS A 1 198 ? -0.277 -11.691 -4.172 1.00 81.00 198 CYS A CA 1
ATOM 1488 C C . CYS A 1 198 ? -0.766 -12.641 -3.065 1.00 81.00 198 CYS A C 1
ATOM 1490 O O . CYS A 1 198 ? -0.688 -13.858 -3.230 1.00 81.00 198 CYS A O 1
ATOM 1492 N N . ASN A 1 199 ? -1.213 -12.113 -1.919 1.00 77.75 199 ASN A N 1
ATOM 1493 C CA . ASN A 1 199 ? -1.626 -12.881 -0.745 1.00 77.75 199 ASN A CA 1
ATOM 1494 C C . ASN A 1 199 ? -0.569 -13.918 -0.298 1.00 77.75 199 ASN A C 1
ATOM 1496 O O . ASN A 1 199 ? -0.889 -15.023 0.153 1.00 77.75 199 ASN A O 1
ATOM 1500 N N . ASN A 1 200 ? 0.715 -13.575 -0.446 1.00 84.38 200 ASN A N 1
ATOM 1501 C CA . ASN A 1 200 ? 1.839 -14.448 -0.128 1.00 84.38 200 ASN A CA 1
ATOM 1502 C C . ASN A 1 200 ? 2.369 -14.151 1.279 1.00 84.38 200 ASN A C 1
ATOM 1504 O O . ASN A 1 200 ? 3.304 -13.371 1.473 1.00 84.38 200 ASN A O 1
ATOM 1508 N N . LEU A 1 201 ? 1.769 -14.820 2.266 1.00 80.19 201 LEU A N 1
ATOM 1509 C CA . LEU A 1 201 ? 2.080 -14.641 3.685 1.00 80.19 201 LEU A CA 1
ATOM 1510 C C . LEU A 1 201 ? 3.574 -14.830 3.998 1.00 80.19 201 LEU A C 1
ATOM 1512 O O . LEU A 1 201 ? 4.157 -14.021 4.715 1.00 80.19 201 LEU A O 1
ATOM 1516 N N . THR A 1 202 ? 4.213 -15.862 3.441 1.00 83.25 202 THR A N 1
ATOM 1517 C CA . THR A 1 202 ? 5.638 -16.150 3.670 1.00 83.25 202 THR A CA 1
ATOM 1518 C C . THR A 1 202 ? 6.526 -14.987 3.239 1.00 83.25 202 THR A C 1
ATOM 1520 O O . THR A 1 202 ? 7.436 -14.593 3.976 1.00 83.25 202 THR A O 1
ATOM 1523 N N . ARG A 1 203 ? 6.257 -14.409 2.063 1.00 89.50 203 ARG A N 1
ATOM 1524 C CA . ARG A 1 203 ? 7.017 -13.264 1.556 1.00 89.50 203 ARG A CA 1
ATOM 1525 C C . ARG A 1 203 ? 6.779 -12.017 2.393 1.00 89.50 203 ARG A C 1
ATOM 1527 O O . ARG A 1 203 ? 7.752 -11.386 2.801 1.00 89.50 203 ARG A O 1
ATOM 1534 N N . SER A 1 204 ? 5.526 -11.717 2.736 1.00 88.56 204 SER A N 1
ATOM 1535 C CA . SER A 1 204 ? 5.193 -10.565 3.583 1.00 88.56 204 SER A CA 1
ATOM 1536 C C . SER A 1 204 ? 5.911 -10.631 4.931 1.00 88.56 204 SER A C 1
ATOM 1538 O O . SER A 1 204 ? 6.578 -9.675 5.325 1.00 88.56 204 SER A O 1
ATOM 1540 N N . LEU A 1 205 ? 5.868 -11.785 5.602 1.00 83.50 205 LEU A N 1
ATOM 1541 C CA . LEU A 1 205 ? 6.563 -12.000 6.873 1.00 83.50 205 LEU A CA 1
ATOM 1542 C C . LEU A 1 205 ? 8.084 -11.880 6.743 1.00 83.50 205 LEU A C 1
ATOM 1544 O O . LEU A 1 205 ? 8.730 -11.300 7.613 1.00 83.50 205 LEU A O 1
ATOM 1548 N N . SER A 1 206 ? 8.655 -12.374 5.644 1.00 87.06 206 SER A N 1
ATOM 1549 C CA . SER A 1 206 ? 10.091 -12.247 5.377 1.00 87.06 206 SER A CA 1
ATOM 1550 C C . SER A 1 206 ? 10.501 -10.781 5.189 1.00 87.06 206 SER A C 1
ATOM 1552 O O . SER A 1 206 ? 11.509 -10.345 5.741 1.00 87.06 206 SER A O 1
ATOM 1554 N N . VAL A 1 207 ? 9.705 -9.981 4.469 1.00 88.44 207 VAL A N 1
ATOM 1555 C CA . VAL A 1 207 ? 9.971 -8.540 4.319 1.00 88.44 207 VAL A CA 1
ATOM 1556 C C . VAL A 1 207 ? 9.837 -7.809 5.658 1.00 88.44 207 VAL A C 1
ATOM 1558 O O . VAL A 1 207 ? 10.686 -6.973 5.974 1.00 88.44 207 VAL A O 1
ATOM 1561 N N . LEU A 1 208 ? 8.835 -8.153 6.478 1.00 86.12 208 LEU A N 1
ATOM 1562 C CA . LEU A 1 208 ? 8.700 -7.622 7.841 1.00 86.12 208 LEU A CA 1
ATOM 1563 C C . LEU A 1 208 ? 9.906 -7.985 8.721 1.00 86.12 208 LEU A C 1
ATOM 1565 O O . LEU A 1 208 ? 10.378 -7.136 9.478 1.00 86.12 208 LEU A O 1
ATOM 1569 N N . ALA A 1 209 ? 10.457 -9.196 8.593 1.00 82.50 209 ALA A N 1
ATOM 1570 C CA . ALA A 1 209 ? 11.668 -9.598 9.310 1.00 82.50 209 ALA A CA 1
ATOM 1571 C C . ALA A 1 209 ? 12.864 -8.717 8.921 1.00 82.50 209 ALA A C 1
ATOM 1573 O O . ALA A 1 209 ? 13.589 -8.223 9.785 1.00 82.50 209 ALA A O 1
ATOM 1574 N N . HIS A 1 210 ? 13.025 -8.424 7.631 1.00 84.12 210 HIS A N 1
ATOM 1575 C CA . HIS A 1 210 ? 14.068 -7.508 7.171 1.00 84.12 210 HIS A CA 1
ATOM 1576 C C . HIS A 1 210 ? 13.818 -6.045 7.593 1.00 84.12 210 HIS A C 1
ATOM 1578 O O . HIS A 1 210 ? 14.773 -5.294 7.793 1.00 84.12 210 HIS A O 1
ATOM 1584 N N . LEU A 1 211 ? 12.558 -5.621 7.748 1.00 81.31 211 LEU A N 1
ATOM 1585 C CA . LEU A 1 21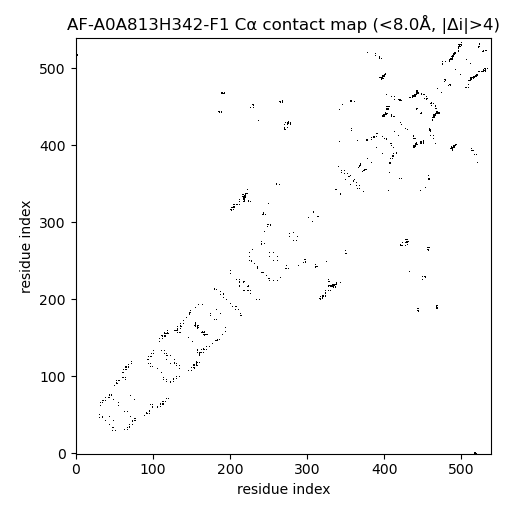1 ? 12.195 -4.315 8.321 1.00 81.31 211 LEU A CA 1
ATOM 1586 C C . LEU A 1 211 ? 12.489 -4.237 9.832 1.00 81.31 211 LEU A C 1
ATOM 1588 O O . LEU A 1 211 ? 12.802 -3.160 10.341 1.00 81.31 211 LEU A O 1
ATOM 1592 N N . ALA A 1 212 ? 12.438 -5.358 10.555 1.00 77.06 212 ALA A N 1
ATOM 1593 C CA . ALA A 1 212 ? 12.721 -5.406 11.991 1.00 77.06 212 ALA A CA 1
ATOM 1594 C C . ALA A 1 212 ? 14.169 -5.017 12.331 1.00 77.06 212 ALA A C 1
ATOM 1596 O O . ALA A 1 212 ? 14.416 -4.347 13.335 1.00 77.06 212 ALA A O 1
ATOM 1597 N N . ILE A 1 213 ? 15.109 -5.371 11.453 1.00 74.62 213 ILE A N 1
ATOM 1598 C CA . ILE A 1 213 ? 16.538 -5.040 11.568 1.00 74.62 213 ILE A CA 1
ATOM 1599 C C . ILE A 1 213 ? 16.912 -3.719 10.880 1.00 74.62 213 ILE A C 1
ATOM 1601 O O . ILE A 1 213 ? 18.094 -3.428 10.701 1.00 74.62 213 ILE A O 1
ATOM 1605 N N . PHE A 1 214 ? 15.930 -2.907 10.473 1.00 75.44 214 PHE A N 1
ATOM 1606 C CA . PHE A 1 214 ? 16.192 -1.649 9.778 1.00 75.44 214 PHE A CA 1
ATOM 1607 C C . PHE A 1 214 ? 16.893 -0.638 10.709 1.00 75.44 214 PHE A C 1
ATOM 1609 O O . PHE A 1 214 ? 16.292 -0.258 11.715 1.00 75.44 214 PHE A O 1
ATOM 1616 N N . PRO A 1 215 ? 18.109 -0.140 10.386 1.00 69.12 215 PRO A N 1
ATOM 1617 C CA . PRO A 1 215 ? 18.952 0.592 11.341 1.00 69.12 215 PRO A CA 1
ATOM 1618 C C . PRO A 1 215 ? 18.286 1.796 12.015 1.00 69.12 215 PRO A C 1
ATOM 1620 O O . PRO A 1 215 ? 18.557 2.076 13.172 1.00 69.12 215 PRO A O 1
ATOM 1623 N N . ARG A 1 216 ? 17.382 2.491 11.311 1.00 71.31 216 ARG A N 1
ATOM 1624 C CA . ARG A 1 216 ? 16.710 3.703 11.815 1.00 71.31 216 ARG A CA 1
ATOM 1625 C C . ARG A 1 216 ? 15.621 3.444 12.859 1.00 71.31 216 ARG A C 1
ATOM 1627 O O . ARG A 1 216 ? 15.129 4.398 13.449 1.00 71.31 216 ARG A O 1
ATOM 1634 N N . VAL A 1 217 ? 15.165 2.202 13.006 1.00 72.94 217 VAL A N 1
ATOM 1635 C CA . VAL A 1 217 ? 14.064 1.818 13.915 1.00 72.94 217 VAL A CA 1
ATOM 1636 C C . VAL A 1 217 ? 14.344 0.529 14.689 1.00 72.94 217 VAL A C 1
ATOM 1638 O O . VAL A 1 217 ? 13.589 0.175 15.597 1.00 72.94 217 VAL A O 1
ATOM 1641 N N . SER A 1 218 ? 15.429 -0.175 14.355 1.00 70.12 218 SER A N 1
ATOM 1642 C CA . SER A 1 218 ? 15.804 -1.443 14.966 1.00 70.12 218 SER A CA 1
ATOM 1643 C C . SER A 1 218 ? 15.903 -1.314 16.483 1.00 70.12 218 SER A C 1
ATOM 1645 O O . SER A 1 218 ? 16.464 -0.357 17.010 1.00 70.12 218 SER A O 1
ATOM 1647 N N . ARG A 1 219 ? 15.339 -2.299 17.186 1.00 71.44 219 ARG A N 1
ATOM 1648 C CA . ARG A 1 219 ? 15.255 -2.389 18.653 1.00 71.44 219 ARG A CA 1
ATOM 1649 C C . ARG A 1 219 ? 14.483 -1.282 19.403 1.00 71.44 219 ARG A C 1
ATOM 1651 O O . ARG A 1 219 ? 14.467 -1.354 20.638 1.00 71.44 219 ARG A O 1
ATOM 1658 N N . SER A 1 220 ? 13.750 -0.384 18.737 1.00 76.69 220 SER A N 1
ATOM 1659 C CA . SER A 1 220 ? 12.694 0.402 19.408 1.00 76.69 220 SER A CA 1
ATOM 1660 C C . SER A 1 220 ? 11.627 -0.551 19.983 1.00 76.69 220 SER A C 1
ATOM 1662 O O . SER A 1 220 ? 11.091 -1.373 19.234 1.00 76.69 220 SER A O 1
ATOM 1664 N N . PRO A 1 221 ? 11.287 -0.494 21.288 1.00 74.69 221 PRO A N 1
ATOM 1665 C CA . PRO A 1 221 ? 10.220 -1.314 21.858 1.00 74.69 221 PRO A CA 1
ATOM 1666 C C . PRO A 1 221 ? 8.877 -1.086 21.159 1.00 74.69 221 PRO A C 1
ATOM 1668 O O . PRO A 1 221 ? 8.157 -2.048 20.897 1.00 74.69 221 PRO A O 1
ATOM 1671 N N . THR A 1 222 ? 8.573 0.165 20.801 1.00 76.19 222 THR A N 1
ATOM 1672 C CA . THR A 1 222 ? 7.340 0.527 20.088 1.00 76.19 222 THR A CA 1
ATOM 1673 C C . THR A 1 222 ? 7.311 -0.078 18.686 1.00 76.19 222 THR A C 1
ATOM 1675 O O . THR A 1 222 ? 6.296 -0.638 18.267 1.00 76.19 222 THR A O 1
ATOM 1678 N N . TRP A 1 223 ? 8.437 -0.025 17.972 1.00 83.88 223 TRP A N 1
ATOM 1679 C CA . TRP A 1 223 ? 8.569 -0.599 16.636 1.00 83.88 223 TRP A CA 1
ATOM 1680 C C . TRP A 1 223 ? 8.417 -2.121 16.630 1.00 83.88 223 TRP A C 1
ATOM 1682 O O . TRP A 1 223 ? 7.625 -2.661 15.859 1.00 83.88 223 TRP A O 1
ATOM 1692 N N . ARG A 1 224 ? 9.128 -2.814 17.529 1.00 75.50 224 ARG A N 1
ATOM 1693 C CA . ARG A 1 224 ? 9.053 -4.278 17.683 1.00 75.50 224 ARG A CA 1
ATOM 1694 C C . ARG A 1 224 ? 7.622 -4.755 17.884 1.00 75.50 224 ARG A C 1
ATOM 1696 O O . ARG A 1 224 ? 7.165 -5.710 17.256 1.00 75.50 224 ARG A O 1
ATOM 1703 N N . LEU A 1 225 ? 6.920 -4.055 18.759 1.00 71.50 225 LEU A N 1
ATOM 1704 C CA . LEU A 1 225 ? 5.545 -4.356 19.082 1.00 71.50 225 LEU A CA 1
ATOM 1705 C C . LEU A 1 225 ? 4.612 -4.092 17.899 1.00 71.50 225 LEU A C 1
ATOM 1707 O O . LEU A 1 225 ? 3.803 -4.950 17.564 1.00 71.50 225 LEU A O 1
ATOM 1711 N N . SER A 1 226 ? 4.800 -2.971 17.201 1.00 78.81 226 SER A N 1
ATOM 1712 C CA . SER A 1 226 ? 4.030 -2.645 15.995 1.00 78.81 226 SER A CA 1
ATOM 1713 C C . SER A 1 226 ? 4.199 -3.702 14.898 1.00 78.81 226 SER A C 1
ATOM 1715 O O . SER A 1 226 ? 3.220 -4.143 14.301 1.00 78.81 226 SER A O 1
ATOM 1717 N N . LEU A 1 227 ? 5.425 -4.185 14.670 1.00 77.75 227 LEU A N 1
ATOM 1718 C CA . LEU A 1 227 ? 5.679 -5.275 13.722 1.00 77.75 227 LEU A CA 1
ATOM 1719 C C . LEU A 1 227 ? 5.015 -6.588 14.139 1.00 77.75 227 LEU A C 1
ATOM 1721 O O . LEU A 1 227 ? 4.476 -7.297 13.290 1.00 77.75 227 LEU A O 1
ATOM 1725 N N . THR A 1 228 ? 5.028 -6.901 15.436 1.00 69.69 228 THR A N 1
ATOM 1726 C CA . THR A 1 228 ? 4.389 -8.115 15.962 1.00 69.69 228 THR A CA 1
ATOM 1727 C C . THR A 1 228 ? 2.874 -8.070 15.750 1.00 69.69 228 THR A C 1
ATOM 1729 O O . THR A 1 228 ? 2.285 -9.058 15.311 1.00 69.69 228 THR A O 1
ATOM 1732 N N . VAL A 1 229 ? 2.243 -6.909 15.960 1.00 71.94 229 VAL A N 1
ATOM 1733 C CA . VAL A 1 229 ? 0.818 -6.690 15.652 1.00 71.94 229 VAL A CA 1
ATOM 1734 C C . VAL A 1 229 ? 0.535 -6.894 14.178 1.00 71.94 229 VAL A C 1
ATOM 1736 O O . VAL A 1 229 ? -0.351 -7.666 13.832 1.00 71.94 229 VAL A O 1
ATOM 1739 N N . VAL A 1 230 ? 1.286 -6.232 13.297 1.00 75.75 230 VAL A N 1
ATOM 1740 C CA . VAL A 1 230 ? 1.039 -6.325 11.853 1.00 75.75 230 VAL A CA 1
ATOM 1741 C C . VAL A 1 230 ? 1.206 -7.761 11.360 1.00 75.75 230 VAL A C 1
ATOM 1743 O O . VAL A 1 230 ? 0.355 -8.246 10.618 1.00 75.75 230 VAL A O 1
ATOM 1746 N N . ALA A 1 231 ? 2.240 -8.473 11.813 1.00 72.56 231 ALA A N 1
ATOM 1747 C CA . ALA A 1 231 ? 2.408 -9.889 11.499 1.00 72.56 231 ALA A CA 1
ATOM 1748 C C . ALA A 1 231 ? 1.232 -10.736 12.007 1.00 72.56 231 ALA A C 1
ATOM 1750 O O . ALA A 1 231 ? 0.735 -11.594 11.278 1.00 72.56 231 ALA A O 1
ATOM 1751 N N . THR A 1 232 ? 0.737 -10.449 13.213 1.00 66.81 232 THR A N 1
ATOM 1752 C CA . THR A 1 232 ? -0.445 -11.115 13.773 1.00 66.81 232 THR A CA 1
ATOM 1753 C C . THR A 1 232 ? -1.690 -10.866 12.927 1.00 66.81 232 THR A C 1
ATOM 1755 O O . THR A 1 232 ? -2.400 -11.812 12.601 1.00 66.81 232 THR A O 1
ATOM 1758 N N . LEU A 1 233 ? -1.939 -9.619 12.520 1.00 68.12 233 LEU A N 1
ATOM 1759 C CA . LEU A 1 233 ? -3.078 -9.253 11.677 1.00 68.12 233 LEU A CA 1
ATOM 1760 C C . LEU A 1 233 ? -3.012 -9.926 10.303 1.00 68.12 233 LEU A C 1
ATOM 1762 O O . LEU A 1 233 ? -4.035 -10.387 9.804 1.00 68.12 233 LEU A O 1
ATOM 1766 N N . LEU A 1 234 ? -1.822 -10.027 9.704 1.00 69.75 234 LEU A N 1
ATOM 1767 C CA . LEU A 1 234 ? -1.627 -10.735 8.435 1.00 69.75 234 LEU A CA 1
ATOM 1768 C C . LEU A 1 234 ? -1.943 -12.228 8.562 1.00 69.75 234 LEU A C 1
ATOM 1770 O O . LEU A 1 234 ? -2.631 -12.796 7.713 1.00 69.75 234 LEU A O 1
ATOM 1774 N N . VAL A 1 235 ? -1.471 -12.854 9.639 1.00 66.44 235 VAL A N 1
ATOM 1775 C CA . VAL A 1 235 ? -1.760 -14.257 9.943 1.00 66.44 235 VAL A CA 1
ATOM 1776 C C . VAL A 1 235 ? -3.256 -14.459 10.210 1.00 66.44 235 VAL A C 1
ATOM 1778 O O . VAL A 1 235 ? -3.861 -15.353 9.619 1.00 66.44 235 VAL A O 1
ATOM 1781 N N . TRP A 1 236 ? -3.874 -13.600 11.026 1.00 64.38 236 TRP A N 1
ATOM 1782 C CA . TRP A 1 236 ? -5.308 -13.623 11.331 1.00 64.38 236 TRP A CA 1
ATOM 1783 C C . TRP A 1 236 ? -6.164 -13.477 10.073 1.00 64.38 236 TRP A C 1
ATOM 1785 O O . TRP A 1 236 ? -7.057 -14.286 9.836 1.00 64.38 236 TRP A O 1
ATOM 1795 N N . ARG A 1 237 ? -5.857 -12.501 9.214 1.00 65.62 237 ARG A N 1
ATOM 1796 C CA . ARG A 1 237 ? -6.604 -12.263 7.973 1.00 65.62 237 ARG A CA 1
ATOM 1797 C C . ARG A 1 237 ? -6.576 -13.471 7.035 1.00 65.62 237 ARG A C 1
ATOM 1799 O O . ARG A 1 237 ? -7.531 -13.689 6.295 1.00 65.62 237 ARG A O 1
ATOM 1806 N N . ARG A 1 238 ? -5.493 -14.255 7.058 1.00 64.06 238 ARG A N 1
ATOM 1807 C CA . ARG A 1 238 ? -5.320 -15.426 6.189 1.00 64.06 238 ARG A CA 1
ATOM 1808 C C . ARG A 1 238 ? -5.916 -16.707 6.766 1.00 64.06 238 ARG A C 1
ATOM 1810 O O . ARG A 1 238 ? -6.465 -17.505 6.014 1.00 64.06 238 ARG A O 1
ATOM 1817 N N . MET A 1 239 ? -5.763 -16.912 8.069 1.00 56.31 239 MET A N 1
ATOM 1818 C CA . MET A 1 239 ? -6.010 -18.195 8.740 1.00 56.31 239 MET A CA 1
ATOM 1819 C C . MET A 1 239 ? -7.189 -18.144 9.720 1.00 56.31 239 MET A C 1
ATOM 1821 O O . MET A 1 239 ? -7.521 -19.145 10.359 1.00 56.31 239 MET A O 1
ATOM 1825 N N . GLY A 1 240 ? -7.814 -16.976 9.862 1.00 51.53 240 GLY A N 1
ATOM 1826 C CA . GLY A 1 240 ? -8.873 -16.730 10.824 1.00 51.53 240 GLY A CA 1
ATOM 1827 C C . GLY A 1 240 ? -8.381 -16.782 12.281 1.00 51.53 240 GLY A C 1
ATOM 1828 O O . GLY A 1 240 ? -7.182 -16.680 12.563 1.00 51.53 240 GLY A O 1
ATOM 1829 N N . PRO A 1 241 ? -9.300 -16.962 13.243 1.00 47.75 241 PRO A N 1
ATOM 1830 C CA . PRO A 1 241 ? -9.002 -16.883 14.677 1.00 47.75 241 PRO A CA 1
ATOM 1831 C C . PRO A 1 241 ? -8.023 -17.962 15.181 1.00 47.75 241 PRO A C 1
ATOM 1833 O O . PRO A 1 241 ? -7.279 -17.721 16.125 1.00 47.75 241 PRO A O 1
ATOM 1836 N N . ARG A 1 242 ? -7.931 -19.138 14.542 1.00 46.34 242 ARG A N 1
ATOM 1837 C CA . ARG A 1 242 ? -7.064 -20.241 15.019 1.00 46.34 242 ARG A CA 1
ATOM 1838 C C . ARG A 1 242 ? -5.572 -19.887 15.044 1.00 46.34 242 ARG A C 1
ATOM 1840 O O . ARG A 1 242 ? -4.851 -20.370 15.911 1.00 46.34 242 ARG A O 1
ATOM 1847 N N . ALA A 1 243 ? -5.110 -19.028 14.136 1.00 48.94 243 ALA A N 1
ATOM 1848 C CA . ALA A 1 243 ? -3.701 -18.641 14.062 1.00 48.94 243 ALA A CA 1
ATOM 1849 C C . ALA A 1 243 ? -3.357 -17.387 14.890 1.00 48.94 243 ALA A C 1
ATOM 1851 O O . ALA A 1 243 ? -2.201 -17.195 15.266 1.00 48.94 243 ALA A O 1
ATOM 1852 N N . ALA A 1 244 ? -4.354 -16.567 15.238 1.00 49.16 244 ALA A N 1
ATOM 1853 C CA . ALA A 1 244 ? -4.166 -15.419 16.125 1.00 49.16 244 ALA A CA 1
ATOM 1854 C C . ALA A 1 244 ? -3.831 -15.842 17.571 1.00 49.16 244 ALA A C 1
ATOM 1856 O O . ALA A 1 244 ? -3.090 -15.136 18.247 1.00 49.16 244 ALA A O 1
ATOM 1857 N N . VAL A 1 245 ? -4.249 -17.037 18.011 1.00 47.72 245 VAL A N 1
ATOM 1858 C CA . VAL A 1 245 ? -3.857 -17.618 19.313 1.00 47.72 245 VAL A CA 1
ATOM 1859 C C . VAL A 1 245 ? -2.344 -17.880 19.395 1.00 47.72 245 VAL A C 1
ATOM 1861 O O . VAL A 1 245 ? -1.713 -17.561 20.400 1.00 47.72 245 VAL A O 1
ATOM 1864 N N . ALA A 1 246 ? -1.731 -18.404 18.328 1.00 49.03 246 ALA A N 1
ATOM 1865 C CA . ALA A 1 246 ? -0.284 -18.646 18.281 1.00 49.03 246 ALA A CA 1
ATOM 1866 C C . ALA A 1 246 ? 0.520 -17.334 18.246 1.00 49.03 246 ALA A C 1
ATOM 1868 O O . ALA A 1 246 ? 1.588 -17.225 18.846 1.00 49.03 246 ALA A O 1
ATOM 1869 N N . ALA A 1 247 ? -0.014 -16.315 17.575 1.00 49.66 247 ALA A N 1
ATOM 1870 C CA . ALA A 1 247 ? 0.594 -14.994 17.515 1.00 49.66 247 ALA A CA 1
ATOM 1871 C C . ALA A 1 247 ? 0.447 -14.205 18.834 1.00 49.66 247 ALA A C 1
ATOM 1873 O O . ALA A 1 247 ? 1.370 -13.498 19.234 1.00 49.66 247 ALA A O 1
ATOM 1874 N N . ARG A 1 248 ? -0.655 -14.397 19.571 1.00 51.25 248 ARG A N 1
ATOM 1875 C CA . ARG A 1 248 ? -0.839 -13.879 20.938 1.00 51.25 248 ARG A CA 1
ATOM 1876 C C . ARG A 1 248 ? 0.246 -14.389 21.890 1.00 51.25 248 ARG A C 1
ATOM 1878 O O . ARG A 1 248 ? 0.804 -13.606 22.653 1.00 51.25 248 ARG A O 1
ATOM 1885 N N . ALA A 1 249 ? 0.616 -15.667 21.797 1.00 52.78 249 ALA A N 1
ATOM 1886 C CA . ALA A 1 249 ? 1.693 -16.234 22.613 1.00 52.78 249 ALA A CA 1
ATOM 1887 C C . ALA A 1 249 ? 3.053 -15.531 22.391 1.00 52.78 249 ALA A C 1
ATOM 1889 O O . ALA A 1 249 ? 3.821 -15.377 23.338 1.00 52.78 249 ALA A O 1
ATOM 1890 N N . LEU A 1 250 ? 3.326 -15.022 21.178 1.00 51.47 250 LEU A N 1
ATOM 1891 C CA . LEU A 1 250 ? 4.530 -14.226 20.877 1.00 51.47 250 LEU A CA 1
ATOM 1892 C C . LEU A 1 250 ? 4.513 -12.838 21.546 1.00 51.47 250 LEU A C 1
ATOM 1894 O O . LEU A 1 250 ? 5.565 -12.311 21.911 1.00 51.47 250 LEU A O 1
ATOM 1898 N N . LEU A 1 251 ? 3.336 -12.232 21.733 1.00 51.88 251 LEU A N 1
ATOM 1899 C CA . LEU A 1 251 ? 3.197 -10.953 22.444 1.00 51.88 251 LEU A CA 1
ATOM 1900 C C . LEU A 1 251 ? 3.429 -11.096 23.954 1.00 51.88 251 LEU A C 1
ATOM 1902 O O . LEU A 1 251 ? 3.897 -10.151 24.587 1.00 51.88 251 LEU A O 1
ATOM 1906 N N . GLN A 1 252 ? 3.173 -12.282 24.510 1.00 54.25 252 GLN A N 1
ATOM 1907 C CA . GLN A 1 252 ? 3.338 -12.601 25.932 1.00 54.25 252 GLN A CA 1
ATOM 1908 C C . GLN A 1 252 ? 4.772 -13.016 26.323 1.00 54.25 252 GLN A C 1
ATOM 1910 O O . GLN A 1 252 ? 5.017 -13.370 27.484 1.00 54.25 252 GLN A O 1
ATOM 1915 N N . GLU A 1 253 ? 5.727 -12.959 25.390 1.00 54.53 253 GLU A N 1
ATOM 1916 C CA . GLU A 1 253 ? 7.165 -13.118 25.641 1.00 54.53 253 GLU A CA 1
ATOM 1917 C C . GLU A 1 253 ? 7.632 -12.234 26.821 1.00 54.53 253 GLU A C 1
ATOM 1919 O O . GLU A 1 253 ? 7.237 -11.064 26.903 1.00 54.53 253 GLU A O 1
ATOM 1924 N N . PRO A 1 254 ? 8.495 -12.726 27.738 1.00 48.53 254 PRO A N 1
ATOM 1925 C CA . PRO A 1 254 ? 8.897 -11.994 28.948 1.00 48.53 254 PRO A CA 1
ATOM 1926 C C . PRO A 1 254 ? 9.431 -10.574 28.691 1.00 48.53 254 PRO A C 1
ATOM 1928 O O . PRO A 1 254 ? 9.251 -9.687 29.526 1.00 48.53 254 PRO A O 1
ATOM 1931 N N . GLY A 1 255 ? 10.040 -10.333 27.522 1.00 53.53 255 GLY A N 1
ATOM 1932 C CA . GLY A 1 255 ? 10.533 -9.016 27.102 1.00 53.53 255 GLY A CA 1
ATOM 1933 C C . GLY A 1 255 ? 9.445 -7.985 26.763 1.00 53.53 255 GLY A C 1
ATOM 1934 O O . GLY A 1 255 ? 9.727 -6.786 26.776 1.00 53.53 255 GLY A O 1
ATOM 1935 N N . ASN A 1 256 ? 8.212 -8.426 26.503 1.00 49.31 256 ASN A N 1
ATOM 1936 C CA . ASN A 1 256 ? 7.093 -7.593 26.049 1.00 49.31 256 ASN A CA 1
ATOM 1937 C C . ASN A 1 256 ? 6.046 -7.327 27.147 1.00 49.31 256 ASN A C 1
ATOM 1939 O O . ASN A 1 256 ? 5.352 -6.311 27.086 1.00 49.31 256 ASN A O 1
ATOM 1943 N N . ARG A 1 257 ? 5.995 -8.161 28.200 1.00 50.03 257 ARG A N 1
ATOM 1944 C CA . ARG A 1 257 ? 4.993 -8.103 29.292 1.00 50.03 257 ARG A CA 1
ATOM 1945 C C . ARG A 1 257 ? 4.913 -6.776 30.062 1.00 50.03 257 ARG A C 1
ATOM 1947 O O . ARG A 1 257 ? 3.926 -6.530 30.741 1.00 50.03 257 ARG A O 1
ATOM 1954 N N . ARG A 1 258 ? 5.935 -5.914 29.990 1.00 50.12 258 ARG A N 1
ATOM 1955 C CA . ARG A 1 258 ? 5.954 -4.597 30.670 1.00 50.12 258 ARG A CA 1
ATOM 1956 C C . ARG A 1 258 ? 5.470 -3.432 29.796 1.00 50.12 258 ARG A C 1
ATOM 1958 O O . ARG A 1 258 ? 5.455 -2.296 30.261 1.00 50.12 258 ARG A O 1
ATOM 1965 N N . SER A 1 259 ? 5.116 -3.675 28.534 1.00 59.66 259 SER A N 1
ATOM 1966 C CA . SER A 1 259 ? 4.661 -2.624 27.620 1.00 59.66 259 SER A CA 1
ATOM 1967 C C . SER A 1 259 ? 3.144 -2.442 27.717 1.00 59.66 259 SER A C 1
ATOM 1969 O O . SER A 1 259 ? 2.395 -3.350 27.370 1.00 59.66 259 SER A O 1
ATOM 1971 N N . GLN A 1 260 ? 2.676 -1.255 28.121 1.00 56.97 260 GLN A N 1
ATOM 1972 C CA . GLN A 1 260 ? 1.241 -0.910 28.118 1.00 56.97 260 GLN A CA 1
ATOM 1973 C C . GLN A 1 260 ? 0.615 -1.043 26.723 1.00 56.97 260 GLN A C 1
ATOM 1975 O O . GLN A 1 260 ? -0.514 -1.499 26.586 1.00 56.97 260 GLN A O 1
ATOM 1980 N N . MET A 1 261 ? 1.390 -0.738 25.680 1.00 57.00 261 MET A N 1
ATOM 1981 C CA . MET A 1 261 ? 0.998 -0.983 24.297 1.00 57.00 261 MET A CA 1
ATOM 1982 C C . MET A 1 261 ? 0.789 -2.484 24.037 1.00 57.00 261 MET A C 1
ATOM 1984 O O . MET A 1 261 ? -0.159 -2.846 23.351 1.00 57.00 261 MET A O 1
ATOM 1988 N N . ALA A 1 262 ? 1.617 -3.371 24.609 1.00 57.38 262 ALA A N 1
ATOM 1989 C CA . ALA A 1 262 ? 1.494 -4.809 24.366 1.00 57.38 262 ALA A CA 1
ATOM 1990 C C . ALA A 1 262 ? 0.227 -5.348 25.019 1.00 57.38 262 ALA A C 1
ATOM 1992 O O . ALA A 1 262 ? -0.524 -6.046 24.352 1.00 57.38 262 ALA A O 1
ATOM 1993 N N . GLY A 1 263 ? -0.068 -4.919 26.251 1.00 57.91 263 GLY A N 1
ATOM 1994 C CA . GLY A 1 263 ? -1.327 -5.251 26.920 1.00 57.91 263 GLY A CA 1
ATOM 1995 C C . GLY A 1 263 ? -2.566 -4.709 26.194 1.00 57.91 263 GLY A C 1
ATOM 1996 O O . GLY A 1 263 ? -3.557 -5.421 26.063 1.00 57.91 263 GLY A O 1
ATOM 1997 N N . ALA A 1 264 ? -2.515 -3.479 25.665 1.00 58.97 264 ALA A N 1
ATOM 1998 C CA . ALA A 1 264 ? -3.615 -2.895 24.887 1.00 58.97 264 ALA A CA 1
ATOM 1999 C C . ALA A 1 264 ? -3.901 -3.681 23.593 1.00 58.97 264 ALA A C 1
ATOM 2001 O O . ALA A 1 264 ? -5.052 -3.955 23.254 1.00 58.97 264 ALA A O 1
ATOM 2002 N N . LEU A 1 265 ? -2.844 -4.064 22.877 1.00 58.97 265 LEU A N 1
ATOM 2003 C CA . LEU A 1 265 ? -2.933 -4.799 21.616 1.00 58.97 265 LEU A CA 1
ATOM 2004 C C . LEU A 1 265 ? -3.287 -6.272 21.814 1.00 58.97 265 LEU A C 1
ATOM 2006 O O . LEU A 1 265 ? -4.053 -6.819 21.028 1.00 58.97 265 LEU A O 1
ATOM 2010 N N . GLU A 1 266 ? -2.766 -6.900 22.866 1.00 60.31 266 GLU A N 1
ATOM 2011 C CA . GLU A 1 266 ? -3.146 -8.248 23.285 1.00 60.31 266 GLU A CA 1
ATOM 2012 C C . GLU A 1 266 ? -4.643 -8.310 23.580 1.00 60.31 266 GLU A C 1
ATOM 2014 O O . GLU A 1 266 ? -5.333 -9.158 23.023 1.00 60.31 266 GLU A O 1
ATOM 2019 N N . LYS A 1 267 ? -5.174 -7.340 24.337 1.00 62.12 267 LYS A N 1
ATOM 2020 C CA . LYS A 1 267 ? -6.614 -7.250 24.596 1.00 62.12 267 LYS A CA 1
ATOM 2021 C C . LYS A 1 267 ? -7.428 -7.096 23.304 1.00 62.12 267 LYS A C 1
ATOM 2023 O O . LYS A 1 267 ? -8.458 -7.739 23.161 1.00 62.12 267 LYS A O 1
ATOM 2028 N N . ARG A 1 268 ? -6.963 -6.304 22.328 1.00 59.50 268 ARG A N 1
ATOM 2029 C CA . ARG A 1 268 ? -7.638 -6.180 21.019 1.00 59.50 268 ARG A CA 1
ATOM 2030 C C . ARG A 1 268 ? -7.575 -7.453 20.175 1.00 59.50 268 ARG A C 1
ATOM 2032 O O . ARG A 1 268 ? -8.521 -7.754 19.452 1.00 59.50 268 ARG A O 1
ATOM 2039 N N . LEU A 1 269 ? -6.483 -8.204 20.257 1.00 55.97 269 LEU A N 1
ATOM 2040 C CA . LEU A 1 269 ? -6.392 -9.523 19.633 1.00 55.97 269 LEU A CA 1
ATOM 2041 C C . LEU A 1 269 ? -7.313 -10.529 20.322 1.00 55.97 269 LEU A C 1
ATOM 2043 O O . LEU A 1 269 ? -7.925 -11.342 19.637 1.00 55.97 269 LEU A O 1
ATOM 2047 N N . ASP A 1 270 ? -7.480 -10.427 21.638 1.00 56.59 270 ASP A N 1
ATOM 2048 C CA . ASP A 1 270 ? -8.462 -11.211 22.384 1.00 56.59 270 ASP A CA 1
ATOM 2049 C C . ASP A 1 270 ? -9.894 -10.856 21.968 1.00 56.59 270 ASP A C 1
ATOM 2051 O O . ASP A 1 270 ? -10.679 -11.762 21.695 1.00 56.59 270 ASP A O 1
ATOM 2055 N N . ASP A 1 271 ? -10.216 -9.570 21.790 1.00 55.22 271 ASP A N 1
ATOM 2056 C CA . ASP A 1 271 ? -11.510 -9.126 21.245 1.00 55.22 271 ASP A CA 1
ATOM 2057 C C . ASP A 1 271 ? -11.778 -9.747 19.851 1.00 55.22 271 ASP A C 1
ATOM 2059 O O . ASP A 1 271 ? -12.868 -10.264 19.584 1.00 55.22 271 ASP A O 1
ATOM 2063 N N . LEU A 1 272 ? -10.762 -9.755 18.972 1.00 51.00 272 LEU A N 1
ATOM 2064 C CA . LEU A 1 272 ? -10.803 -10.369 17.632 1.00 51.00 272 LEU A CA 1
ATOM 2065 C C . LEU A 1 272 ? -10.989 -11.900 17.673 1.00 51.00 272 LEU A C 1
ATOM 2067 O O . LEU A 1 272 ? -11.558 -12.481 16.744 1.00 51.00 272 LEU A O 1
ATOM 2071 N N . LEU A 1 273 ? -10.481 -12.558 18.718 1.00 49.09 273 LEU A N 1
ATOM 2072 C CA . LEU A 1 273 ? -10.499 -14.011 18.900 1.00 49.09 273 LEU A CA 1
ATOM 2073 C C . LEU A 1 273 ? -11.793 -14.517 19.545 1.00 49.09 273 LEU A C 1
ATOM 2075 O O . LEU A 1 273 ? -12.328 -15.538 19.108 1.00 49.09 273 LEU A O 1
ATOM 2079 N N . VAL A 1 274 ? -12.298 -13.821 20.566 1.00 47.59 274 VAL A N 1
ATOM 2080 C CA . VAL A 1 274 ? -13.457 -14.262 21.358 1.00 47.59 274 VAL A CA 1
ATOM 2081 C C . VAL A 1 274 ? -14.738 -14.202 20.537 1.00 47.59 274 VAL A C 1
ATOM 2083 O O . VAL A 1 274 ? -15.532 -15.142 20.571 1.00 47.59 274 VAL A O 1
ATOM 2086 N N . GLY A 1 275 ? -14.949 -13.164 19.728 1.00 42.84 275 GLY A N 1
ATOM 2087 C CA . GLY A 1 275 ? -16.221 -13.082 19.019 1.00 42.84 275 GLY A CA 1
ATOM 2088 C C . GLY A 1 275 ? -16.341 -14.038 17.825 1.00 42.84 275 GLY A C 1
ATOM 2089 O O . GLY A 1 275 ? -17.460 -14.321 17.397 1.00 42.84 275 GLY A O 1
ATOM 2090 N N . ALA A 1 276 ? -15.241 -14.636 17.348 1.00 40.25 276 ALA A N 1
ATOM 2091 C CA . ALA A 1 276 ? -15.297 -15.716 16.359 1.00 40.25 276 ALA A CA 1
ATOM 2092 C C . ALA A 1 276 ? -15.773 -17.067 16.944 1.00 40.25 276 ALA A C 1
ATOM 2094 O O . ALA A 1 276 ? -16.022 -18.010 16.193 1.00 40.25 276 ALA A O 1
ATOM 2095 N N . GLY A 1 277 ? -15.902 -17.164 18.274 1.00 38.25 277 GLY A N 1
ATOM 2096 C CA . GLY A 1 277 ? -16.374 -18.347 19.001 1.00 38.25 277 GLY A CA 1
ATOM 2097 C C . GLY A 1 277 ? -17.858 -18.334 19.391 1.00 38.25 277 GLY A C 1
ATOM 2098 O O . GLY A 1 277 ? -18.281 -19.243 20.096 1.00 38.25 277 GLY A O 1
ATOM 2099 N N . SER A 1 278 ? -18.649 -17.339 18.968 1.00 38.62 278 SER A N 1
ATOM 2100 C CA . SER A 1 278 ? -20.068 -17.194 19.361 1.00 38.62 278 SER A CA 1
ATOM 2101 C C . SER A 1 278 ? -21.071 -17.971 18.486 1.00 38.62 278 SER A C 1
ATOM 2103 O O . SER A 1 278 ? -22.260 -18.008 18.792 1.00 38.62 278 SER A O 1
ATOM 2105 N N . GLY A 1 279 ? -20.617 -18.641 17.420 1.00 36.28 279 GLY A N 1
ATOM 2106 C CA . GLY A 1 279 ? -21.407 -19.661 16.718 1.00 36.28 279 GLY A CA 1
ATOM 2107 C C . GLY A 1 279 ? -21.282 -21.024 17.407 1.00 36.28 279 GLY A C 1
ATOM 2108 O O . GLY A 1 279 ? -20.260 -21.287 18.030 1.00 36.28 279 GLY A O 1
ATOM 2109 N N . ALA A 1 280 ? -22.279 -21.906 17.254 1.00 33.66 280 ALA A N 1
ATOM 2110 C CA . ALA A 1 280 ? -22.452 -23.217 17.919 1.00 33.66 280 ALA A CA 1
ATOM 2111 C C . ALA A 1 280 ? -21.302 -24.260 17.791 1.00 33.66 280 ALA A C 1
ATOM 2113 O O . ALA A 1 280 ? -21.479 -25.427 18.125 1.00 33.66 280 ALA A O 1
ATOM 2114 N N . TYR A 1 281 ? -20.114 -23.850 17.349 1.00 35.28 281 TYR A N 1
ATOM 2115 C CA . TYR A 1 281 ? -18.865 -24.605 17.323 1.00 35.28 281 TYR A CA 1
ATOM 2116 C C . TYR A 1 281 ? -17.776 -23.863 18.116 1.00 35.28 281 TYR A C 1
ATOM 2118 O O . TYR A 1 281 ? -16.726 -23.497 17.581 1.00 35.28 281 TYR A O 1
ATOM 2126 N N . ALA A 1 282 ? -18.010 -23.635 19.410 1.00 36.69 282 ALA A N 1
ATOM 2127 C CA . ALA A 1 282 ? -16.942 -23.266 20.332 1.00 36.69 282 ALA A CA 1
ATOM 2128 C C . ALA A 1 282 ? -15.935 -24.429 20.390 1.00 36.69 282 ALA A C 1
ATOM 2130 O O . ALA A 1 282 ? -16.174 -25.462 21.013 1.00 36.69 282 ALA A O 1
ATOM 2131 N N . SER A 1 283 ? -14.825 -24.304 19.659 1.00 38.28 283 SER A N 1
ATOM 2132 C CA . SER A 1 283 ? -13.784 -25.333 19.630 1.00 38.28 283 SER A CA 1
ATOM 2133 C C . SER A 1 283 ? -13.184 -25.517 21.036 1.00 38.28 283 SER A C 1
ATOM 2135 O O . SER A 1 283 ? -12.819 -24.512 21.653 1.00 38.28 283 SER A O 1
ATOM 2137 N N . PRO A 1 284 ? -12.969 -26.760 21.513 1.00 37.50 284 PRO A N 1
ATOM 2138 C CA . PRO A 1 284 ? -12.284 -27.055 22.781 1.00 37.50 284 PRO A CA 1
ATOM 2139 C C . PRO A 1 284 ? -10.923 -26.347 22.945 1.00 37.50 284 PRO A C 1
ATOM 2141 O O . PRO A 1 284 ? -10.468 -26.100 24.058 1.00 37.50 284 PRO A O 1
ATOM 2144 N N . LEU A 1 285 ? -10.289 -25.961 21.831 1.00 35.22 285 LEU A N 1
ATOM 2145 C CA . LEU A 1 285 ? -9.026 -25.215 21.789 1.00 35.22 285 LEU A CA 1
ATOM 2146 C C . LEU A 1 285 ? -9.125 -23.766 22.300 1.00 35.22 285 LEU A 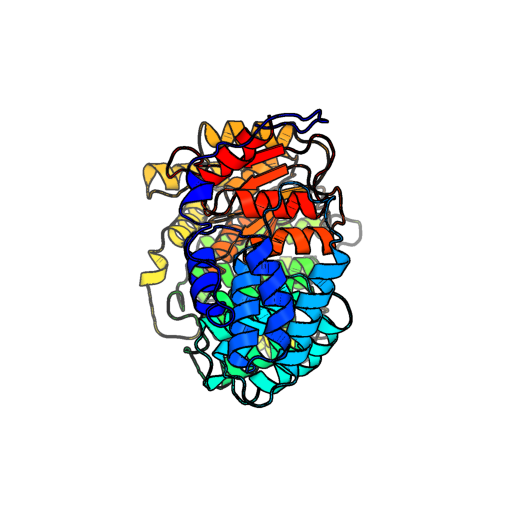C 1
ATOM 2148 O O . LEU A 1 285 ? -8.164 -23.274 22.885 1.00 35.22 285 LEU A O 1
ATOM 2152 N N . LEU A 1 286 ? -10.255 -23.079 22.094 1.00 36.44 286 LEU A N 1
ATOM 2153 C CA . LEU A 1 286 ? -10.466 -21.704 22.582 1.00 36.44 286 LEU A CA 1
ATOM 2154 C C . LEU A 1 286 ? -10.662 -21.684 24.104 1.00 36.44 286 LEU A C 1
ATOM 2156 O O . LEU A 1 286 ? -10.112 -20.820 24.782 1.00 36.44 286 LEU A O 1
ATOM 2160 N N . ALA A 1 287 ? -11.364 -22.685 24.643 1.00 36.88 287 ALA A N 1
ATOM 2161 C CA . ALA A 1 287 ? -11.513 -22.881 26.083 1.00 36.88 287 ALA A CA 1
ATOM 2162 C C . ALA A 1 287 ? -10.172 -23.233 26.755 1.00 36.88 287 ALA A C 1
ATOM 2164 O O . ALA A 1 287 ? -9.838 -22.657 27.787 1.00 36.88 287 ALA A O 1
ATOM 2165 N N . ALA A 1 288 ? -9.357 -24.090 26.127 1.00 37.31 288 ALA A N 1
ATOM 2166 C CA . ALA A 1 288 ? -8.021 -24.435 26.620 1.00 37.31 288 ALA A CA 1
ATOM 2167 C C . ALA A 1 288 ? -7.036 -23.246 26.599 1.00 37.31 288 ALA A C 1
ATOM 2169 O O . ALA A 1 288 ? -6.222 -23.101 27.508 1.00 37.31 288 ALA A O 1
ATOM 2170 N N . ALA A 1 289 ? -7.119 -22.365 25.593 1.00 38.12 289 ALA A N 1
ATOM 2171 C CA . ALA A 1 289 ? -6.299 -21.150 25.516 1.00 38.12 289 ALA A CA 1
ATOM 2172 C C . ALA A 1 289 ? -6.700 -20.083 26.553 1.00 38.12 289 ALA A C 1
ATOM 2174 O O . ALA A 1 289 ? -5.858 -19.291 26.976 1.00 38.12 289 ALA A O 1
ATOM 2175 N N . ALA A 1 290 ? -7.972 -20.060 26.962 1.00 37.00 290 ALA A N 1
ATOM 2176 C CA . ALA A 1 290 ? -8.478 -19.179 28.011 1.00 37.00 290 ALA A CA 1
ATOM 2177 C C . ALA A 1 290 ? -8.174 -19.703 29.430 1.00 37.00 290 ALA A C 1
ATOM 2179 O O . ALA A 1 290 ? -8.044 -18.901 30.351 1.00 37.00 290 ALA A O 1
ATOM 2180 N N . SER A 1 291 ? -8.035 -21.024 29.610 1.00 36.50 291 SER A N 1
ATOM 2181 C CA . SER A 1 291 ? -7.805 -21.659 30.918 1.00 36.50 291 SER A CA 1
ATOM 2182 C C . SER A 1 291 ? -6.336 -21.967 31.239 1.00 36.50 291 SER A C 1
ATOM 2184 O O . SER A 1 291 ? -6.036 -22.376 32.360 1.00 36.50 291 SER A O 1
ATOM 2186 N N . ALA A 1 292 ? -5.411 -21.829 30.283 1.00 38.12 292 ALA A N 1
ATOM 2187 C CA . ALA A 1 292 ? -3.999 -22.136 30.498 1.00 38.12 292 ALA A CA 1
ATOM 2188 C C . ALA A 1 292 ? -3.316 -21.057 31.359 1.00 38.12 292 ALA A C 1
ATOM 2190 O O . ALA A 1 292 ? -3.003 -19.960 30.893 1.00 38.12 292 ALA A O 1
ATOM 2191 N N . ALA A 1 293 ? -3.049 -21.385 32.625 1.00 38.06 293 ALA A N 1
ATOM 2192 C CA . ALA A 1 293 ? -2.168 -20.603 33.482 1.00 38.06 293 ALA A CA 1
ATOM 2193 C C . ALA A 1 293 ? -0.748 -20.607 32.889 1.00 38.06 293 ALA A C 1
ATOM 2195 O O . ALA A 1 293 ? -0.102 -21.645 32.879 1.00 38.06 293 ALA A O 1
ATOM 2196 N N . ALA A 1 294 ? -0.308 -19.443 32.393 1.00 36.12 294 ALA A N 1
ATOM 2197 C CA . ALA A 1 294 ? 1.010 -19.150 31.815 1.00 36.12 294 ALA A CA 1
ATOM 2198 C C . ALA A 1 294 ? 1.524 -20.176 30.769 1.00 36.12 294 ALA A C 1
ATOM 2200 O O . ALA A 1 294 ? 1.988 -21.256 31.130 1.00 36.12 294 ALA A O 1
ATOM 2201 N N . PRO A 1 295 ? 1.542 -19.838 29.465 1.00 41.38 295 PRO A N 1
ATOM 2202 C CA . PRO A 1 295 ? 2.069 -20.751 28.455 1.00 41.38 295 PRO A CA 1
ATOM 2203 C C . PRO A 1 295 ? 3.578 -20.994 28.654 1.00 41.38 295 PRO A C 1
ATOM 2205 O O . PRO A 1 295 ? 4.282 -20.112 29.169 1.00 41.38 295 PRO A O 1
ATOM 2208 N N . PRO A 1 296 ? 4.092 -22.172 28.247 1.00 36.75 296 PRO A N 1
ATOM 2209 C CA . PRO A 1 296 ? 5.507 -22.492 28.375 1.00 36.75 296 PRO A CA 1
ATOM 2210 C C . PRO A 1 296 ? 6.357 -21.513 27.543 1.00 36.75 296 PRO A C 1
ATOM 2212 O O . PRO A 1 296 ? 5.851 -20.915 26.589 1.00 36.75 296 PRO A O 1
ATOM 2215 N N . PRO A 1 297 ? 7.650 -21.329 27.877 1.00 36.78 297 PRO A N 1
ATOM 2216 C CA . PRO A 1 297 ? 8.546 -20.460 27.119 1.00 36.78 297 PRO A CA 1
ATOM 2217 C C . PRO A 1 297 ? 8.504 -20.826 25.632 1.00 36.78 297 PRO A C 1
ATOM 2219 O O . PRO A 1 297 ? 8.519 -22.008 25.295 1.00 36.78 297 PRO A O 1
ATOM 2222 N N . LEU A 1 298 ? 8.484 -19.833 24.740 1.00 34.91 298 LEU A N 1
ATOM 2223 C CA . LEU A 1 298 ? 8.386 -20.021 23.287 1.00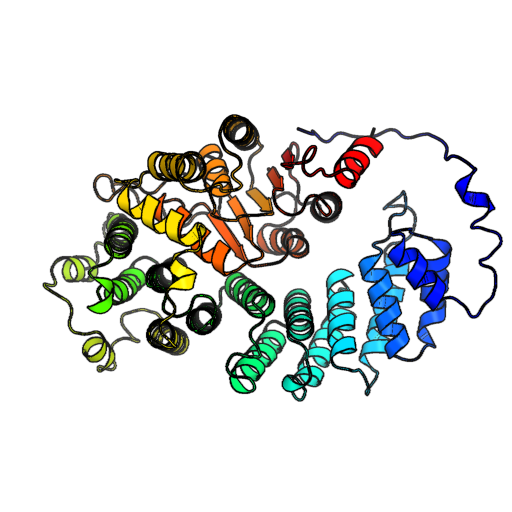 34.91 298 LEU A CA 1
ATOM 2224 C C . LEU A 1 298 ? 9.390 -21.050 22.741 1.00 34.91 298 LEU A C 1
ATOM 2226 O O . LEU A 1 298 ? 9.075 -21.784 21.814 1.00 34.91 298 LEU A O 1
ATOM 2230 N N . GLN A 1 299 ? 10.573 -21.168 23.348 1.00 34.88 299 GLN A N 1
ATOM 2231 C CA . GLN A 1 299 ? 11.567 -22.188 22.995 1.00 34.88 299 GLN A CA 1
ATOM 2232 C C . GLN A 1 299 ? 11.092 -23.630 23.247 1.00 34.88 299 GLN A C 1
ATOM 2234 O O . GLN A 1 299 ? 11.408 -24.502 22.448 1.00 34.88 299 GLN A O 1
ATOM 2239 N N . ALA A 1 300 ? 10.291 -23.877 24.287 1.00 35.09 300 ALA A N 1
ATOM 2240 C CA . ALA A 1 300 ? 9.681 -25.178 24.567 1.00 35.09 300 ALA A CA 1
ATOM 2241 C C . ALA A 1 300 ? 8.452 -25.442 23.676 1.00 35.09 300 ALA A C 1
ATOM 2243 O O . ALA A 1 300 ? 8.268 -26.556 23.202 1.00 35.09 300 ALA A O 1
ATOM 2244 N N . ALA A 1 301 ? 7.664 -24.408 23.354 1.00 35.56 301 ALA A N 1
ATOM 2245 C CA . ALA A 1 301 ? 6.548 -24.513 22.402 1.00 35.56 301 ALA A CA 1
ATOM 2246 C C . ALA A 1 301 ? 7.004 -24.737 20.942 1.00 35.56 301 ALA A C 1
ATOM 2248 O O . ALA A 1 301 ? 6.225 -25.185 20.102 1.00 35.56 301 ALA A O 1
ATOM 2249 N N . LEU A 1 302 ? 8.263 -24.412 20.631 1.00 37.12 302 LEU A N 1
ATOM 2250 C CA . LEU A 1 302 ? 8.887 -24.590 19.318 1.00 37.12 302 LEU A CA 1
ATOM 2251 C C . LEU A 1 302 ? 9.682 -25.902 19.179 1.00 37.12 302 LEU A C 1
ATOM 2253 O O . LEU A 1 302 ? 10.069 -26.227 18.056 1.00 37.12 302 LEU A O 1
ATOM 2257 N N . ALA A 1 303 ? 9.930 -26.629 20.276 1.00 34.44 303 ALA A N 1
ATOM 2258 C CA . ALA A 1 303 ? 10.803 -27.807 20.305 1.00 34.44 303 ALA A CA 1
ATOM 2259 C C . ALA A 1 303 ? 10.095 -29.150 20.041 1.00 34.44 303 ALA A C 1
ATOM 2261 O O . ALA A 1 303 ? 10.774 -30.162 19.908 1.00 34.44 303 ALA A O 1
ATOM 2262 N N . GLU A 1 304 ? 8.771 -29.180 19.885 1.00 31.70 304 GLU A N 1
ATOM 2263 C CA . GLU A 1 304 ? 8.054 -30.401 19.503 1.00 31.70 304 GLU A CA 1
ATOM 2264 C C . GLU A 1 304 ? 7.367 -30.242 18.145 1.00 31.70 304 GLU A C 1
ATOM 2266 O O . GLU A 1 304 ? 6.714 -29.241 17.841 1.00 31.70 304 GLU A O 1
ATOM 2271 N N . VAL A 1 305 ? 7.545 -31.267 17.315 1.00 34.91 305 VAL A N 1
ATOM 2272 C CA . VAL A 1 305 ? 7.202 -31.412 15.888 1.00 34.91 305 VAL A CA 1
ATOM 2273 C C . VAL A 1 305 ? 5.676 -31.389 15.606 1.00 34.91 305 VAL A C 1
ATOM 2275 O O . VAL A 1 305 ? 5.211 -31.729 14.526 1.00 34.91 305 VAL A O 1
ATOM 2278 N N . GLU A 1 306 ? 4.863 -30.852 16.516 1.00 38.81 306 GLU A N 1
ATOM 2279 C CA . GLU A 1 306 ? 3.392 -30.900 16.485 1.00 38.81 306 GLU A CA 1
ATOM 2280 C C . GLU A 1 306 ? 2.718 -29.549 16.115 1.00 38.81 306 GLU A C 1
ATOM 2282 O O . GLU A 1 306 ? 1.501 -29.386 16.236 1.00 38.81 306 GLU A O 1
ATOM 2287 N N . VAL A 1 307 ? 3.481 -28.538 15.670 1.00 40.19 307 VAL A N 1
ATOM 2288 C CA . VAL A 1 307 ? 2.956 -27.195 15.303 1.00 40.19 307 VAL A CA 1
ATOM 2289 C C . VAL A 1 307 ? 2.411 -27.138 13.866 1.00 40.19 307 VAL A C 1
ATOM 2291 O O . VAL A 1 307 ? 1.456 -26.398 13.595 1.00 40.19 307 VAL A O 1
ATOM 2294 N N . GLU A 1 308 ? 2.946 -27.952 12.950 1.00 38.59 308 GLU A N 1
ATOM 2295 C CA . GLU A 1 308 ? 2.493 -28.011 11.547 1.00 38.59 308 GLU A CA 1
ATOM 2296 C C . GLU A 1 308 ? 1.054 -28.523 11.412 1.00 38.59 308 GLU A C 1
ATOM 2298 O O . GLU A 1 308 ? 0.298 -28.039 10.569 1.00 38.59 308 GLU A O 1
ATOM 2303 N N . ARG A 1 309 ? 0.629 -29.447 12.283 1.00 38.66 309 ARG A N 1
ATOM 2304 C CA . ARG A 1 309 ? -0.692 -30.087 12.187 1.00 38.66 309 ARG A CA 1
ATOM 2305 C C . ARG A 1 309 ? -1.816 -29.308 12.885 1.00 38.66 309 ARG A C 1
ATOM 2307 O O . ARG A 1 309 ? -2.982 -29.502 12.551 1.00 38.66 309 ARG A O 1
ATOM 2314 N N . ARG A 1 310 ? -1.490 -28.411 13.831 1.00 39.44 310 ARG A N 1
ATOM 2315 C CA . ARG A 1 310 ? -2.470 -27.687 14.677 1.00 39.44 310 ARG A CA 1
ATOM 2316 C C . ARG A 1 310 ? -2.741 -26.233 14.265 1.00 39.44 310 ARG A C 1
ATOM 2318 O O . ARG A 1 310 ? -3.815 -25.722 14.569 1.00 39.44 310 ARG A O 1
ATOM 2325 N N . THR A 1 311 ? -1.815 -25.564 13.571 1.00 46.38 311 THR A N 1
ATOM 2326 C CA . THR A 1 311 ? -1.946 -24.128 13.223 1.00 46.38 311 THR A CA 1
ATOM 2327 C C . THR A 1 311 ? -2.505 -23.866 11.822 1.00 46.38 311 THR A C 1
ATOM 2329 O O . THR A 1 311 ? -2.989 -22.768 11.549 1.00 46.38 311 THR A O 1
ATOM 2332 N N . GLY A 1 312 ? -2.429 -24.853 10.924 1.00 52.25 312 GLY A N 1
ATOM 2333 C CA . GLY A 1 312 ? -2.751 -24.692 9.503 1.00 52.25 312 GLY A CA 1
ATOM 2334 C C . GLY A 1 312 ? -1.748 -23.827 8.721 1.00 52.25 312 GLY A C 1
ATOM 2335 O O . GLY A 1 312 ? -1.930 -23.639 7.520 1.00 52.25 312 GLY A O 1
ATOM 2336 N N . LEU A 1 313 ? -0.701 -23.288 9.361 1.00 57.94 313 LEU A N 1
ATOM 2337 C CA . LEU A 1 313 ? 0.367 -22.574 8.663 1.00 57.94 313 LEU A CA 1
ATOM 2338 C C . LEU A 1 313 ? 1.343 -23.575 8.037 1.00 57.94 313 LEU A C 1
ATOM 2340 O O . LEU A 1 313 ? 1.891 -24.431 8.725 1.00 57.94 313 LEU A O 1
ATOM 2344 N N . GLY A 1 314 ? 1.612 -23.427 6.737 1.00 64.44 314 GLY A N 1
ATOM 2345 C CA . GLY A 1 314 ? 2.636 -24.223 6.056 1.00 64.44 314 GLY A CA 1
ATOM 2346 C C . GLY A 1 314 ? 4.051 -23.949 6.587 1.00 64.44 314 GLY A C 1
ATOM 2347 O O . GLY A 1 314 ? 4.349 -22.841 7.044 1.00 64.44 314 GLY A O 1
ATOM 2348 N N . ALA A 1 315 ? 4.941 -24.940 6.458 1.00 68.31 315 ALA A N 1
ATOM 2349 C CA . ALA A 1 315 ? 6.326 -24.930 6.950 1.00 68.31 315 ALA A CA 1
ATOM 2350 C C . ALA A 1 315 ? 7.083 -23.615 6.678 1.00 68.31 315 ALA A C 1
ATOM 2352 O O . ALA A 1 315 ? 7.715 -23.039 7.566 1.00 68.31 315 ALA A O 1
ATOM 2353 N N . ALA A 1 316 ? 6.971 -23.093 5.453 1.00 68.44 316 ALA A N 1
ATOM 2354 C CA . ALA A 1 316 ? 7.655 -21.874 5.030 1.00 68.44 316 ALA A CA 1
ATOM 2355 C C . ALA A 1 316 ? 7.145 -20.612 5.752 1.00 68.44 316 ALA A C 1
ATOM 2357 O O . ALA A 1 316 ? 7.932 -19.728 6.088 1.00 68.44 316 ALA A O 1
ATOM 2358 N N . ALA A 1 317 ? 5.838 -20.511 6.013 1.00 67.25 317 ALA A N 1
ATOM 2359 C CA . ALA A 1 317 ? 5.266 -19.393 6.764 1.00 67.25 317 ALA A CA 1
ATOM 2360 C C . ALA A 1 317 ? 5.673 -19.457 8.245 1.00 67.25 317 ALA A C 1
ATOM 2362 O O . ALA A 1 317 ? 6.037 -18.434 8.825 1.00 67.25 317 ALA A O 1
ATOM 2363 N N . THR A 1 318 ? 5.712 -20.659 8.826 1.00 66.38 318 THR A N 1
ATOM 2364 C CA . THR A 1 318 ? 6.222 -20.891 10.185 1.00 66.38 318 THR A CA 1
ATOM 2365 C C . THR A 1 318 ? 7.695 -20.497 10.308 1.00 66.38 318 THR A C 1
ATOM 2367 O O . THR A 1 318 ? 8.075 -19.803 11.252 1.00 66.38 318 THR A O 1
ATOM 2370 N N . ALA A 1 319 ? 8.530 -20.865 9.333 1.00 67.94 319 ALA A N 1
ATOM 2371 C CA . ALA A 1 319 ? 9.931 -20.450 9.292 1.00 67.94 319 ALA A CA 1
ATOM 2372 C C . ALA A 1 319 ? 10.082 -18.920 9.189 1.00 67.94 319 ALA A C 1
ATOM 2374 O O . ALA A 1 319 ? 10.884 -18.336 9.918 1.00 67.94 319 ALA A O 1
ATOM 2375 N N . ALA A 1 320 ? 9.277 -18.256 8.351 1.00 69.56 320 ALA A N 1
ATOM 2376 C CA . ALA A 1 320 ? 9.290 -16.798 8.223 1.00 69.56 320 ALA A CA 1
ATOM 2377 C C . ALA A 1 320 ? 8.845 -16.084 9.514 1.00 69.56 320 ALA A C 1
ATOM 2379 O O . ALA A 1 320 ? 9.449 -15.082 9.896 1.00 69.56 320 ALA A O 1
ATOM 2380 N N . LEU A 1 321 ? 7.843 -16.615 10.227 1.00 69.56 321 LEU A N 1
ATOM 2381 C CA . LEU A 1 321 ? 7.446 -16.110 11.548 1.00 69.56 321 LEU A CA 1
ATOM 2382 C C . LEU A 1 321 ? 8.574 -16.238 12.573 1.00 69.56 321 LEU A C 1
ATOM 2384 O O . LEU A 1 321 ? 8.837 -15.285 13.304 1.00 69.56 321 LEU A O 1
ATOM 2388 N N . ARG A 1 322 ? 9.263 -17.385 12.617 1.00 67.06 322 ARG A N 1
ATOM 2389 C CA . ARG A 1 322 ? 10.424 -17.578 13.503 1.00 67.06 322 ARG A CA 1
ATOM 2390 C C . ARG A 1 322 ? 11.536 -16.588 13.169 1.00 67.06 322 ARG A C 1
ATOM 2392 O O . ARG A 1 322 ? 12.066 -15.951 14.073 1.00 67.06 322 ARG A O 1
ATOM 2399 N N . ALA A 1 323 ? 11.836 -16.402 11.884 1.00 69.81 323 ALA A N 1
ATOM 2400 C CA . ALA A 1 323 ? 12.825 -15.428 11.434 1.00 69.81 323 ALA A CA 1
ATOM 2401 C C . ALA A 1 323 ? 12.451 -13.998 11.855 1.00 69.81 323 ALA A C 1
ATOM 2403 O O . ALA A 1 323 ? 13.308 -13.274 12.359 1.00 69.81 323 ALA A O 1
ATOM 2404 N N . LEU A 1 324 ? 11.178 -13.605 11.722 1.00 74.12 324 LEU A N 1
ATOM 2405 C CA . LEU A 1 324 ? 10.680 -12.325 12.228 1.00 74.12 324 LEU A CA 1
ATOM 2406 C C . LEU A 1 324 ? 10.849 -12.220 13.748 1.00 74.12 324 LEU A C 1
ATOM 2408 O O . LEU A 1 324 ? 11.376 -11.217 14.222 1.00 74.12 324 LEU A O 1
ATOM 2412 N N . ALA A 1 325 ? 10.451 -13.245 14.505 1.00 68.31 325 ALA A N 1
ATOM 2413 C CA . ALA A 1 325 ? 10.591 -13.261 15.959 1.00 68.31 325 ALA A CA 1
ATOM 2414 C C . ALA A 1 325 ? 12.058 -13.077 16.380 1.00 68.31 325 ALA A C 1
ATOM 2416 O O . ALA A 1 325 ? 12.350 -12.256 17.246 1.00 68.31 325 ALA A O 1
ATOM 2417 N N . THR A 1 326 ? 13.005 -13.746 15.722 1.00 70.44 326 THR A N 1
ATOM 2418 C CA . THR A 1 326 ? 14.442 -13.532 15.955 1.00 70.44 326 THR A CA 1
ATOM 2419 C C . THR A 1 326 ? 14.881 -12.118 15.555 1.00 70.44 326 THR A C 1
ATOM 2421 O O . THR A 1 326 ? 15.548 -11.424 16.328 1.00 70.44 326 THR A O 1
ATOM 2424 N N . ALA A 1 327 ? 14.483 -11.652 14.370 1.00 71.88 327 ALA A N 1
ATOM 2425 C CA . ALA A 1 327 ? 14.877 -10.359 13.810 1.00 71.88 327 ALA A CA 1
ATOM 2426 C C . ALA A 1 327 ? 14.410 -9.176 14.669 1.00 71.88 327 ALA A C 1
ATOM 2428 O O . ALA A 1 327 ? 15.174 -8.241 14.908 1.00 71.88 327 ALA A O 1
ATOM 2429 N N . VAL A 1 328 ? 13.195 -9.255 15.215 1.00 69.50 328 VAL A N 1
ATOM 2430 C CA . VAL A 1 328 ? 12.629 -8.281 16.159 1.00 69.50 328 VAL A CA 1
ATOM 2431 C C . VAL A 1 328 ? 13.550 -8.081 17.368 1.00 69.50 328 VAL A C 1
ATOM 2433 O O . VAL A 1 328 ? 13.667 -6.963 17.862 1.00 69.50 328 VAL A O 1
ATOM 2436 N N . HIS A 1 329 ? 14.299 -9.100 17.790 1.00 68.25 329 HIS A N 1
ATOM 2437 C CA . HIS A 1 329 ? 15.229 -9.023 18.921 1.00 68.25 329 HIS A CA 1
ATOM 2438 C C . HIS A 1 329 ? 16.692 -8.733 18.519 1.00 68.25 329 HIS A C 1
ATOM 2440 O O . HIS A 1 329 ? 17.567 -8.662 19.384 1.00 68.25 329 HIS A O 1
ATOM 2446 N N . SER A 1 330 ? 16.988 -8.490 17.239 1.00 64.38 330 SER A N 1
ATOM 2447 C CA . SER A 1 330 ? 18.347 -8.323 16.681 1.00 64.38 330 SER A CA 1
ATOM 2448 C C . SER A 1 330 ? 18.766 -6.840 16.529 1.00 64.38 330 SER A C 1
ATOM 2450 O O . SER A 1 330 ? 17.900 -5.976 16.441 1.00 64.38 330 SER A O 1
ATOM 2452 N N . GLY A 1 331 ? 20.072 -6.513 16.512 1.00 59.34 331 GLY A N 1
ATOM 2453 C CA . GLY A 1 331 ? 20.609 -5.160 16.192 1.00 59.34 331 GLY A CA 1
ATOM 2454 C C . GLY A 1 331 ? 21.211 -4.345 17.362 1.00 59.34 331 GLY A C 1
ATOM 2455 O O . GLY A 1 331 ? 21.137 -4.765 18.508 1.00 59.34 331 GLY A O 1
ATOM 2456 N N . PRO A 1 332 ? 21.857 -3.188 17.148 1.00 55.84 332 PRO A N 1
ATOM 2457 C CA . PRO A 1 332 ? 22.352 -2.337 18.241 1.00 55.84 332 PRO A CA 1
ATOM 2458 C C . PRO A 1 332 ? 21.197 -1.663 19.014 1.00 55.84 332 PRO A C 1
ATOM 2460 O O . PRO A 1 332 ? 20.084 -1.539 18.509 1.00 55.84 332 PRO A O 1
ATOM 2463 N N . ARG A 1 333 ? 21.416 -1.271 20.280 1.00 58.66 333 ARG A N 1
ATOM 2464 C CA . ARG A 1 333 ? 20.400 -0.540 21.067 1.00 58.66 333 ARG A CA 1
ATOM 2465 C C . ARG A 1 333 ? 20.294 0.894 20.540 1.00 58.66 333 ARG A C 1
ATOM 2467 O O . ARG A 1 333 ? 21.128 1.719 20.892 1.00 58.66 333 ARG A O 1
ATOM 2474 N N . ASP A 1 334 ? 19.252 1.187 19.768 1.00 60.53 334 ASP A N 1
ATOM 2475 C CA . ASP A 1 334 ? 18.927 2.547 19.337 1.00 60.53 334 ASP A CA 1
ATOM 2476 C C . ASP A 1 334 ? 17.581 3.000 19.929 1.00 60.53 334 ASP A C 1
ATOM 2478 O O . ASP A 1 334 ? 16.540 2.381 19.709 1.00 60.53 334 ASP A O 1
ATOM 2482 N N . ARG A 1 335 ? 17.610 4.076 20.725 1.00 62.50 335 ARG A N 1
ATOM 2483 C CA . ARG A 1 335 ? 16.418 4.714 21.319 1.00 62.50 335 ARG A CA 1
ATOM 2484 C C . ARG A 1 335 ? 15.990 5.978 20.568 1.00 62.50 335 ARG A C 1
ATOM 2486 O O . ARG A 1 335 ? 14.985 6.584 20.935 1.00 62.50 335 ARG A O 1
ATOM 2493 N N . THR A 1 336 ? 16.733 6.412 19.549 1.00 67.06 336 THR A N 1
ATOM 2494 C CA . THR A 1 336 ? 16.403 7.618 18.772 1.00 67.06 336 THR A CA 1
ATOM 2495 C C . THR A 1 336 ? 15.101 7.434 17.997 1.00 67.06 336 THR A C 1
ATOM 2497 O O . THR A 1 336 ? 14.279 8.346 17.946 1.00 67.06 336 THR A O 1
ATOM 2500 N N . ALA A 1 337 ? 14.853 6.219 17.508 1.00 68.81 337 ALA A N 1
ATOM 2501 C CA . ALA A 1 337 ? 13.621 5.839 16.833 1.00 68.81 337 ALA A CA 1
ATOM 2502 C C . ALA A 1 337 ? 12.364 6.008 17.699 1.00 68.81 337 ALA A C 1
ATOM 2504 O O . ALA A 1 337 ? 11.336 6.436 17.186 1.00 68.81 337 ALA A O 1
ATOM 2505 N N . ASP A 1 338 ? 12.432 5.735 19.010 1.00 70.69 338 ASP A N 1
ATOM 2506 C CA . ASP A 1 338 ? 11.287 5.896 19.929 1.00 70.69 338 ASP A CA 1
ATOM 2507 C C . ASP A 1 338 ? 10.834 7.352 20.096 1.00 70.69 338 ASP A C 1
ATOM 2509 O O . ASP A 1 338 ? 9.728 7.595 20.587 1.00 70.69 338 ASP A O 1
ATOM 2513 N N . ARG A 1 339 ? 11.682 8.308 19.688 1.00 77.88 339 ARG A N 1
ATOM 2514 C CA . ARG A 1 339 ? 11.375 9.744 19.661 1.00 77.88 339 ARG A CA 1
ATOM 2515 C C . ARG A 1 339 ? 10.675 10.174 18.370 1.00 77.88 339 ARG A C 1
ATOM 2517 O O . ARG A 1 339 ? 10.331 11.344 18.231 1.00 77.88 339 ARG A O 1
ATOM 2524 N N . ARG A 1 340 ? 10.472 9.268 17.403 1.00 87.12 340 ARG A N 1
ATOM 2525 C CA . ARG A 1 340 ? 9.609 9.548 16.250 1.00 87.12 340 ARG A CA 1
ATOM 2526 C C . ARG A 1 340 ? 8.199 9.813 16.754 1.00 87.12 340 ARG A C 1
ATOM 2528 O O . ARG A 1 340 ? 7.607 8.955 17.407 1.00 87.12 340 ARG A O 1
ATOM 2535 N N . LYS A 1 341 ? 7.653 10.972 16.399 1.00 91.56 341 LYS A N 1
ATOM 2536 C CA . LYS A 1 341 ? 6.305 11.410 16.782 1.00 91.56 341 LYS A CA 1
ATOM 2537 C C . LYS A 1 341 ? 5.209 10.402 16.422 1.00 91.56 341 LYS A C 1
ATOM 2539 O O . LYS A 1 341 ? 4.222 10.299 17.135 1.00 91.56 341 LYS A O 1
ATOM 2544 N N . GLU A 1 342 ? 5.398 9.603 15.373 1.00 92.56 342 GLU A N 1
ATOM 2545 C CA . GLU A 1 342 ? 4.487 8.518 14.993 1.00 92.56 342 GLU A CA 1
ATOM 2546 C C . GLU A 1 342 ? 4.476 7.379 16.031 1.00 92.56 342 GLU A C 1
ATOM 2548 O O . GLU A 1 342 ? 3.422 6.840 16.363 1.00 92.56 342 GLU A O 1
ATOM 2553 N N . PHE A 1 343 ? 5.632 7.027 16.599 1.00 88.81 343 PHE A N 1
ATOM 2554 C CA . PHE A 1 343 ? 5.729 6.023 17.666 1.00 88.81 343 PHE A CA 1
ATOM 2555 C C . PHE A 1 343 ? 5.300 6.595 19.018 1.00 88.81 343 PHE A C 1
ATOM 2557 O O . PHE A 1 343 ? 4.689 5.900 19.830 1.00 88.81 343 PHE A O 1
ATOM 2564 N N . GLU A 1 344 ? 5.580 7.872 19.264 1.00 89.00 344 GLU A N 1
ATOM 2565 C CA . GLU A 1 344 ? 5.063 8.581 20.431 1.00 89.00 344 GLU A CA 1
ATOM 2566 C C . GLU A 1 344 ? 3.532 8.650 20.433 1.00 89.00 344 GLU A C 1
ATOM 2568 O O . GLU A 1 344 ? 2.920 8.404 21.472 1.00 89.00 344 GLU A O 1
ATOM 2573 N N . LEU A 1 345 ? 2.925 8.920 19.272 1.00 92.31 345 LEU A N 1
ATOM 2574 C CA . LEU A 1 345 ? 1.480 8.886 19.067 1.00 92.31 345 LEU A CA 1
ATOM 2575 C C . LEU A 1 345 ? 0.917 7.519 19.450 1.00 92.31 345 LEU A C 1
ATOM 2577 O O . LEU A 1 345 ? -0.033 7.447 20.223 1.00 92.31 345 LEU A O 1
ATOM 2581 N N . LEU A 1 346 ? 1.513 6.436 18.944 1.00 87.44 346 LEU A N 1
ATOM 2582 C CA . LEU A 1 346 ? 1.085 5.085 19.293 1.00 87.44 346 LEU A CA 1
ATOM 2583 C C . LEU A 1 346 ? 1.099 4.890 20.818 1.00 87.44 346 LEU A C 1
ATOM 2585 O O . LEU A 1 346 ? 0.078 4.517 21.398 1.00 87.44 346 LEU A O 1
ATOM 2589 N N . ARG A 1 347 ? 2.213 5.208 21.491 1.00 84.06 347 ARG A N 1
ATOM 2590 C CA . ARG A 1 347 ? 2.304 5.128 22.962 1.00 84.06 347 ARG A CA 1
ATOM 2591 C C . ARG A 1 347 ? 1.229 5.970 23.654 1.00 84.06 347 ARG A C 1
ATOM 2593 O O . ARG A 1 347 ? 0.638 5.520 24.629 1.00 84.06 347 ARG A O 1
ATOM 2600 N N . HIS A 1 348 ? 0.966 7.172 23.152 1.00 88.31 348 HIS A N 1
ATOM 2601 C CA . HIS A 1 348 ? -0.068 8.047 23.690 1.00 88.31 348 HIS A CA 1
ATOM 2602 C C . HIS A 1 348 ? -1.466 7.424 23.579 1.00 88.31 348 HIS A C 1
ATOM 2604 O O . HIS A 1 348 ? -2.159 7.351 24.591 1.00 88.31 348 HIS A O 1
ATOM 2610 N N . ILE A 1 349 ? -1.848 6.906 22.406 1.00 87.38 349 ILE A N 1
ATOM 2611 C CA . ILE A 1 349 ? -3.138 6.227 22.194 1.00 87.38 349 ILE A CA 1
ATOM 2612 C C . ILE A 1 349 ? -3.269 5.025 23.130 1.00 87.38 349 ILE A C 1
ATOM 2614 O O . ILE A 1 349 ? -4.290 4.877 23.797 1.00 87.38 349 ILE A O 1
ATOM 2618 N N . ALA A 1 350 ? -2.236 4.182 23.223 1.00 76.38 350 ALA A N 1
ATOM 2619 C CA . ALA A 1 350 ? -2.267 3.015 24.105 1.00 76.38 350 ALA A CA 1
ATOM 2620 C C . ALA A 1 350 ? -2.548 3.393 25.564 1.00 76.38 350 ALA A C 1
ATOM 2622 O O . ALA A 1 350 ? -3.286 2.684 26.242 1.00 76.38 350 ALA A O 1
ATOM 2623 N N . ASN A 1 351 ? -2.010 4.525 26.015 1.00 78.81 351 ASN A N 1
ATOM 2624 C CA . ASN A 1 351 ? -2.122 4.959 27.401 1.00 78.81 351 ASN A CA 1
ATOM 2625 C C . ASN A 1 351 ? -3.389 5.775 27.688 1.00 78.81 351 ASN A C 1
ATOM 2627 O O . ASN A 1 351 ? -3.850 5.778 28.825 1.00 78.81 351 ASN A O 1
ATOM 2631 N N . CYS A 1 352 ? -3.921 6.493 26.695 1.00 84.19 352 CYS A N 1
ATOM 2632 C CA . CYS A 1 352 ? -4.942 7.524 26.917 1.00 84.19 352 CYS A CA 1
ATOM 2633 C C . CYS A 1 352 ? -6.292 7.201 26.266 1.00 84.19 352 CYS A C 1
ATOM 2635 O O . CYS A 1 352 ? -7.315 7.694 26.724 1.00 84.19 352 CYS A O 1
ATOM 2637 N N . ALA A 1 353 ? -6.327 6.366 25.224 1.00 82.50 353 ALA A N 1
ATOM 2638 C CA . ALA A 1 353 ? -7.543 6.139 24.443 1.00 82.50 353 ALA A CA 1
ATOM 2639 C C . ALA A 1 353 ? -8.438 5.020 24.995 1.00 82.50 353 ALA A C 1
ATOM 2641 O O . ALA A 1 353 ? -9.323 4.576 24.277 1.00 82.50 353 ALA A O 1
ATOM 2642 N N . PHE A 1 354 ? -8.216 4.528 26.220 1.00 72.94 354 PHE A N 1
ATOM 2643 C CA . PHE A 1 354 ? -9.004 3.443 26.824 1.00 72.94 354 PHE A CA 1
ATOM 2644 C C . PHE A 1 354 ? -10.506 3.802 26.893 1.00 72.94 354 PHE A C 1
ATOM 2646 O O . PHE A 1 354 ? -10.813 4.913 27.324 1.00 72.94 354 PHE A O 1
ATOM 2653 N N . PRO A 1 355 ? -11.448 2.902 26.526 1.00 69.44 355 PRO A N 1
ATOM 2654 C CA . PRO A 1 355 ? -11.310 1.468 26.209 1.00 69.44 355 PRO A CA 1
ATOM 2655 C C . PRO A 1 355 ? -10.981 1.159 24.734 1.00 69.44 355 PRO A C 1
ATOM 2657 O O . PRO A 1 355 ? -11.271 0.072 24.238 1.00 69.44 355 PRO A O 1
ATOM 2660 N N . TRP A 1 356 ? -10.360 2.108 24.038 1.00 74.69 356 TRP A N 1
ATOM 2661 C CA . TRP A 1 356 ? -9.920 2.059 22.641 1.00 74.69 356 TRP A CA 1
ATOM 2662 C C . TRP A 1 356 ? -11.052 2.037 21.619 1.00 74.69 356 TRP A C 1
ATOM 2664 O O . TRP A 1 356 ? -10.841 1.603 20.488 1.00 74.69 356 TRP A O 1
ATOM 2674 N N . ALA A 1 357 ? -12.248 2.523 21.963 1.00 81.44 357 ALA A N 1
ATOM 2675 C CA . ALA A 1 357 ? -13.291 2.726 20.963 1.00 81.44 357 ALA A CA 1
ATOM 2676 C C . ALA A 1 357 ? -12.776 3.644 19.839 1.00 81.44 357 ALA A C 1
ATOM 2678 O O . ALA A 1 357 ? -11.961 4.536 20.079 1.00 81.44 357 ALA A O 1
ATOM 2679 N N . ALA A 1 358 ? -13.253 3.448 18.605 1.00 87.31 358 ALA A N 1
ATOM 2680 C CA . ALA A 1 358 ? -12.764 4.213 17.455 1.00 87.31 358 ALA A CA 1
ATOM 2681 C C . ALA A 1 358 ? -12.840 5.736 17.684 1.00 87.31 358 ALA A C 1
ATOM 2683 O O . ALA A 1 358 ? -11.918 6.467 17.323 1.00 87.31 358 ALA A O 1
ATOM 2684 N N . ALA A 1 359 ? -13.903 6.205 18.348 1.00 90.12 359 ALA A N 1
ATOM 2685 C CA . ALA A 1 359 ? -14.068 7.605 18.727 1.00 90.12 359 ALA A CA 1
ATOM 2686 C C . ALA A 1 359 ? -12.978 8.092 19.700 1.00 90.12 359 ALA A C 1
ATOM 2688 O O . ALA A 1 359 ? -12.427 9.171 19.489 1.00 90.12 359 ALA A O 1
ATOM 2689 N N . ASP A 1 360 ? -12.625 7.297 20.714 1.00 89.12 360 ASP A N 1
ATOM 2690 C CA . ASP A 1 360 ? -11.569 7.627 21.678 1.00 89.12 360 ASP A CA 1
ATOM 2691 C C . ASP A 1 360 ? -10.187 7.631 21.038 1.00 89.12 360 ASP A C 1
ATOM 2693 O O . ASP A 1 360 ? -9.403 8.550 21.269 1.00 89.12 360 ASP A O 1
ATOM 2697 N N . VAL A 1 361 ? -9.902 6.649 20.179 1.00 90.81 361 VAL A N 1
ATOM 2698 C CA . VAL A 1 361 ? -8.639 6.594 19.433 1.00 90.81 361 VAL A CA 1
ATOM 2699 C C . VAL A 1 361 ? -8.487 7.836 18.556 1.00 90.81 361 VAL A C 1
ATOM 2701 O O . VAL A 1 361 ? -7.464 8.512 18.637 1.00 90.81 361 VAL A O 1
ATOM 2704 N N . LEU A 1 362 ? -9.506 8.189 17.765 1.00 94.88 362 LEU A N 1
ATOM 2705 C CA . LEU A 1 362 ? -9.471 9.391 16.923 1.00 94.88 362 LEU A CA 1
ATOM 2706 C C . LEU A 1 362 ? -9.349 10.677 17.750 1.00 94.88 362 LEU A C 1
ATOM 2708 O O . LEU A 1 362 ? -8.602 11.581 17.370 1.00 94.88 362 LEU A O 1
ATOM 2712 N N . ARG A 1 363 ? -10.046 10.753 18.888 1.00 94.81 363 ARG A N 1
ATOM 2713 C CA . ARG A 1 363 ? -9.973 11.886 19.815 1.00 94.81 363 ARG A CA 1
ATOM 2714 C C . ARG A 1 363 ? -8.559 12.057 20.371 1.00 94.81 363 ARG A C 1
ATOM 2716 O O . ARG A 1 363 ? -8.033 13.164 20.325 1.00 94.81 363 ARG A O 1
ATOM 2723 N N . GLU A 1 364 ? -7.923 10.989 20.848 1.00 95.19 364 GLU A N 1
ATOM 2724 C CA . GLU A 1 364 ? -6.550 11.063 21.369 1.00 95.19 364 GLU A CA 1
ATOM 2725 C C . GLU A 1 364 ? -5.516 11.341 20.271 1.00 95.19 364 GLU A C 1
ATOM 2727 O O . GLU A 1 364 ? -4.537 12.047 20.507 1.00 95.19 364 GLU A O 1
ATOM 2732 N N . VAL A 1 365 ? -5.746 10.876 19.038 1.00 95.62 365 VAL A N 1
ATOM 2733 C CA . VAL A 1 365 ? -4.905 11.257 17.892 1.00 95.62 365 VAL A CA 1
ATOM 2734 C C . VAL A 1 365 ? -4.942 12.774 17.667 1.00 95.62 365 VAL A C 1
ATOM 2736 O O . VAL A 1 365 ? -3.888 13.399 17.516 1.00 95.62 365 VAL A O 1
ATOM 2739 N N . GLU A 1 366 ? -6.128 13.390 17.695 1.00 94.62 366 GLU A N 1
ATOM 2740 C CA . GLU A 1 366 ? -6.271 14.848 17.590 1.00 94.62 366 GLU A CA 1
ATOM 2741 C C . GLU A 1 366 ? -5.664 15.584 18.794 1.00 94.62 366 GLU A C 1
ATOM 2743 O O . GLU A 1 366 ? -4.977 16.596 18.619 1.00 94.62 366 GLU A O 1
ATOM 2748 N N . VAL A 1 367 ? -5.867 15.081 20.016 1.00 94.19 367 VAL A N 1
ATOM 2749 C CA . VAL A 1 367 ? -5.279 15.651 21.241 1.00 94.19 367 VAL A CA 1
ATOM 2750 C C . VAL A 1 367 ? -3.754 15.633 21.169 1.00 94.19 367 VAL A C 1
ATOM 2752 O O . VAL A 1 367 ? -3.119 16.652 21.448 1.00 94.19 367 VAL A O 1
ATOM 2755 N N . TYR A 1 368 ? -3.148 14.525 20.745 1.00 94.19 368 TYR A N 1
ATOM 2756 C CA . TYR A 1 368 ? -1.702 14.439 20.553 1.00 94.19 368 TYR A CA 1
ATOM 2757 C C . TYR A 1 368 ? -1.212 15.437 19.499 1.00 94.19 368 TYR A C 1
ATOM 2759 O O . TYR A 1 368 ? -0.288 16.212 19.764 1.00 94.19 368 TYR A O 1
ATOM 2767 N N . ALA A 1 369 ? -1.869 15.461 18.335 1.00 93.62 369 ALA A N 1
ATOM 2768 C CA . ALA A 1 369 ? -1.499 16.319 17.212 1.00 93.62 369 ALA A CA 1
ATOM 2769 C C . ALA A 1 369 ? -1.565 17.818 17.540 1.00 93.62 369 ALA A C 1
ATOM 2771 O O . ALA A 1 369 ? -0.805 18.610 16.982 1.00 93.62 369 ALA A O 1
ATOM 2772 N N . THR A 1 370 ? -2.481 18.205 18.430 1.00 88.50 370 THR A N 1
ATOM 2773 C CA . THR A 1 370 ? -2.715 19.605 18.808 1.00 88.50 370 THR A CA 1
ATOM 2774 C C . THR A 1 370 ? -1.939 20.030 20.050 1.00 88.50 370 THR A C 1
ATOM 2776 O O . THR A 1 370 ? -1.437 21.150 20.089 1.00 88.50 370 THR A O 1
ATOM 2779 N N . ARG A 1 371 ? -1.825 19.168 21.070 1.00 87.56 371 ARG A N 1
ATOM 2780 C CA . ARG A 1 371 ? -1.282 19.538 22.392 1.00 87.56 371 ARG A CA 1
ATOM 2781 C C . ARG A 1 371 ? 0.124 19.024 22.677 1.00 87.56 371 ARG A C 1
ATOM 2783 O O . ARG A 1 371 ? 0.748 19.500 23.621 1.00 87.56 371 ARG A O 1
ATOM 2790 N N . ARG A 1 372 ? 0.610 18.024 21.938 1.00 85.19 372 ARG A N 1
ATOM 2791 C CA . ARG A 1 372 ? 1.915 17.391 22.201 1.00 85.19 372 ARG A CA 1
ATOM 2792 C C . ARG A 1 372 ? 2.897 17.638 21.076 1.00 85.19 372 ARG A C 1
ATOM 2794 O O . ARG A 1 372 ? 3.988 18.150 21.310 1.00 85.19 372 ARG A O 1
ATOM 2801 N N . THR A 1 373 ? 2.545 17.251 19.859 1.00 89.75 373 THR A N 1
ATOM 2802 C CA . THR A 1 373 ? 3.443 17.362 18.710 1.00 89.75 373 THR A CA 1
ATOM 2803 C C . THR A 1 373 ? 2.634 17.487 17.440 1.00 89.75 373 THR A C 1
ATOM 2805 O O . THR A 1 373 ? 1.741 16.686 17.192 1.00 89.75 373 THR A O 1
ATOM 2808 N N . PHE A 1 374 ? 2.989 18.458 16.601 1.00 89.50 374 PHE A N 1
ATOM 2809 C CA . PHE A 1 374 ? 2.276 18.700 15.357 1.00 89.50 374 PHE A CA 1
ATOM 2810 C C . PHE A 1 374 ? 2.336 17.487 14.408 1.00 89.50 374 PHE A C 1
ATOM 2812 O O . PHE A 1 374 ? 3.403 17.081 13.914 1.00 89.50 374 PHE A O 1
ATOM 2819 N N . LEU A 1 375 ? 1.157 16.943 14.111 1.00 91.31 375 LEU A N 1
ATOM 2820 C CA . LEU A 1 375 ? 0.925 15.945 13.072 1.00 91.31 375 LEU A CA 1
ATOM 2821 C C . LEU A 1 375 ? 0.085 16.564 11.955 1.00 91.31 375 LEU A C 1
ATOM 2823 O O . LEU A 1 375 ? -0.845 17.328 12.209 1.00 91.31 375 LEU A O 1
ATOM 2827 N N . LYS A 1 376 ? 0.411 16.220 10.707 1.00 88.62 376 LYS A N 1
ATOM 2828 C CA . LYS A 1 376 ? -0.339 16.667 9.530 1.00 88.62 376 LYS A CA 1
ATOM 2829 C C . LYS A 1 376 ? -1.614 15.835 9.419 1.00 88.62 376 LYS A C 1
ATOM 2831 O O . LYS A 1 376 ? -1.617 14.811 8.751 1.00 88.62 376 LYS A O 1
ATOM 2836 N N . LEU A 1 377 ? -2.648 16.230 10.154 1.00 91.94 377 LEU A N 1
ATOM 2837 C CA . LEU A 1 377 ? -3.944 15.557 10.146 1.00 91.94 377 LEU A CA 1
ATOM 2838 C C . LEU A 1 377 ? -4.995 16.425 9.462 1.00 91.94 377 LEU A C 1
ATOM 2840 O O . LEU A 1 377 ? -5.063 17.634 9.698 1.00 91.94 377 LEU A O 1
ATOM 2844 N N . ALA A 1 378 ? -5.900 15.786 8.726 1.00 90.62 378 ALA A N 1
ATOM 2845 C CA . ALA A 1 378 ? -7.138 16.396 8.255 1.00 90.62 378 ALA A CA 1
ATOM 2846 C C . ALA A 1 378 ? -8.187 16.508 9.388 1.00 90.62 378 ALA A C 1
ATOM 2848 O O . ALA A 1 378 ? -9.307 16.020 9.265 1.00 90.62 378 ALA A O 1
ATOM 2849 N N . GLY A 1 379 ? -7.816 17.128 10.515 1.00 90.12 379 GLY A N 1
ATOM 2850 C CA . GLY A 1 379 ? -8.657 17.279 11.710 1.00 90.12 379 GLY A CA 1
ATOM 2851 C C . GLY A 1 379 ? -9.641 18.460 11.661 1.00 90.12 379 GLY A C 1
ATOM 2852 O O . GLY A 1 379 ? -9.675 19.245 10.707 1.00 90.12 379 GLY A O 1
ATOM 2853 N N . GLY A 1 380 ? -10.450 18.616 12.714 1.00 90.94 380 GLY A N 1
ATOM 2854 C CA . GLY A 1 380 ? -11.317 19.786 12.911 1.00 90.94 380 GLY A CA 1
ATOM 2855 C C . GLY A 1 380 ? -12.332 20.015 11.781 1.00 90.94 380 GLY A C 1
ATOM 2856 O O . GLY A 1 380 ? -13.182 19.171 11.508 1.00 90.94 380 GLY A O 1
ATOM 2857 N N . VAL A 1 381 ? -12.276 21.181 11.125 1.00 92.88 381 VAL A N 1
ATOM 2858 C CA . VAL A 1 381 ? -13.181 21.511 10.003 1.00 92.88 381 VAL A CA 1
ATOM 2859 C C . VAL A 1 381 ? -12.973 20.558 8.823 1.00 92.88 381 VAL A C 1
ATOM 2861 O O . VAL A 1 381 ? -13.953 20.122 8.221 1.00 92.88 381 VAL A O 1
ATOM 2864 N N . LYS A 1 382 ? -11.718 20.196 8.516 1.00 93.62 382 LYS A N 1
ATOM 2865 C CA . LYS A 1 382 ? -11.404 19.274 7.414 1.00 93.62 382 LYS A CA 1
ATOM 2866 C C . LYS A 1 382 ? -12.020 17.899 7.660 1.00 93.62 382 LYS A C 1
ATOM 2868 O O . LYS A 1 382 ? -12.640 17.356 6.752 1.00 93.62 382 LYS A O 1
ATOM 2873 N N . ARG A 1 383 ? -11.954 17.402 8.900 1.00 95.62 383 ARG A N 1
ATOM 2874 C CA . ARG A 1 383 ? -12.583 16.138 9.311 1.00 95.62 383 ARG A CA 1
ATOM 2875 C C . ARG A 1 383 ? -14.072 16.118 8.969 1.00 95.62 383 ARG A C 1
ATOM 2877 O O . ARG A 1 383 ? -14.517 15.208 8.283 1.00 95.62 383 ARG A O 1
ATOM 2884 N N . ARG A 1 384 ? -14.825 17.152 9.364 1.00 96.38 384 ARG A N 1
ATOM 2885 C CA . ARG A 1 384 ? -16.273 17.236 9.085 1.00 96.38 384 ARG A CA 1
ATOM 2886 C C . ARG A 1 384 ? -16.587 17.255 7.589 1.00 96.38 384 ARG A C 1
ATOM 2888 O O . ARG A 1 384 ? -17.576 16.670 7.154 1.00 96.38 384 ARG A O 1
ATOM 2895 N N . LEU A 1 385 ? -15.750 17.922 6.792 1.00 96.38 385 LEU A N 1
ATOM 2896 C CA . LEU A 1 385 ? -15.886 17.920 5.334 1.00 96.38 385 LEU A CA 1
ATOM 2897 C C . LEU A 1 385 ? -15.612 16.533 4.741 1.00 96.38 385 LEU A C 1
ATOM 2899 O O . LEU A 1 385 ? -16.335 16.126 3.834 1.00 96.38 385 LEU A O 1
ATOM 2903 N N . LEU A 1 386 ? -14.621 15.803 5.261 1.00 97.44 386 LEU A N 1
ATOM 2904 C CA . LEU A 1 386 ? -14.329 14.427 4.850 1.00 97.44 386 LEU A CA 1
ATOM 2905 C C . LEU A 1 386 ? -15.452 13.461 5.235 1.00 97.44 386 LEU A C 1
ATOM 2907 O O . LEU A 1 386 ? -15.898 12.696 4.384 1.00 97.44 386 LEU A O 1
ATOM 2911 N N . GLU A 1 387 ? -15.960 13.535 6.467 1.00 97.50 387 GLU A N 1
ATOM 2912 C CA . GLU A 1 387 ? -17.092 12.720 6.935 1.00 97.50 387 GLU A CA 1
ATOM 2913 C C . GLU A 1 387 ? -18.322 12.931 6.046 1.00 97.50 387 GLU A C 1
ATOM 2915 O O . GLU A 1 387 ? -18.943 11.973 5.580 1.00 97.50 387 GLU A O 1
ATOM 2920 N N . ARG A 1 388 ? -18.640 14.190 5.730 1.00 97.75 388 ARG A N 1
ATOM 2921 C CA . ARG A 1 388 ? -19.734 14.530 4.816 1.00 97.75 388 ARG A CA 1
ATOM 2922 C C . ARG A 1 388 ? -19.484 14.016 3.395 1.00 97.75 388 ARG A C 1
ATOM 2924 O O . ARG A 1 388 ? -20.369 13.422 2.782 1.00 97.75 388 ARG A O 1
ATOM 2931 N N . ALA A 1 389 ? -18.277 14.220 2.868 1.00 97.81 389 ALA A N 1
ATOM 2932 C CA . ALA A 1 389 ? -17.915 13.771 1.528 1.00 97.81 389 ALA A CA 1
ATOM 2933 C C . ALA A 1 389 ? -17.976 12.243 1.382 1.00 97.81 389 ALA A C 1
ATOM 2935 O O . ALA A 1 389 ? -18.381 11.771 0.323 1.00 97.81 389 ALA A O 1
ATOM 2936 N N . ALA A 1 390 ? -17.614 11.488 2.418 1.00 97.69 390 ALA A N 1
ATOM 2937 C CA . ALA A 1 390 ? -17.657 10.029 2.413 1.00 97.69 390 ALA A CA 1
ATOM 2938 C C . ALA A 1 390 ? -19.070 9.473 2.642 1.00 97.69 390 ALA A C 1
ATOM 2940 O O . ALA A 1 390 ? -19.491 8.553 1.937 1.00 97.69 390 ALA A O 1
ATOM 2941 N N . SER A 1 391 ? -19.819 10.039 3.591 1.00 97.25 391 SER A N 1
ATOM 2942 C CA . SER A 1 391 ? -21.184 9.590 3.911 1.00 97.25 391 SER A CA 1
ATOM 2943 C C . SER A 1 391 ? -22.153 9.803 2.754 1.00 97.25 391 SER A C 1
ATOM 2945 O O . SER A 1 391 ? -22.916 8.909 2.408 1.00 97.25 391 SER A O 1
ATOM 2947 N N . GLU A 1 392 ? -22.091 10.957 2.093 1.00 97.25 392 GLU A N 1
ATOM 2948 C CA . GLU A 1 392 ? -22.976 11.240 0.966 1.00 97.25 392 GLU A CA 1
ATOM 2949 C C . GLU A 1 392 ? -22.452 10.632 -0.370 1.00 97.25 392 GLU A C 1
ATOM 2951 O O . GLU A 1 392 ? -22.991 10.964 -1.429 1.00 97.25 392 GLU A O 1
ATOM 2956 N N . ALA A 1 393 ? -21.314 9.912 -0.381 1.00 97.44 393 ALA A N 1
ATOM 2957 C CA . ALA A 1 393 ? -20.753 9.326 -1.608 1.00 97.44 393 ALA A CA 1
ATOM 2958 C C . ALA A 1 393 ? -21.589 8.102 -2.024 1.00 97.44 393 ALA A C 1
ATOM 2960 O O . ALA A 1 393 ? -22.123 7.420 -1.143 1.00 97.44 393 ALA A O 1
ATOM 2961 N N . PRO A 1 394 ? -21.688 7.776 -3.327 1.00 97.12 394 PRO A N 1
ATOM 2962 C CA . PRO A 1 394 ? -22.435 6.601 -3.783 1.00 97.12 394 PRO A CA 1
ATOM 2963 C C . PRO A 1 394 ? -21.899 5.295 -3.172 1.00 97.12 394 PRO A C 1
ATOM 2965 O O . PRO A 1 394 ? -20.849 5.265 -2.525 1.00 97.12 394 PRO A O 1
ATOM 2968 N N . ALA A 1 395 ? -22.620 4.188 -3.352 1.00 94.81 395 ALA A N 1
ATOM 2969 C CA . ALA A 1 395 ? -22.119 2.872 -2.959 1.00 94.81 395 ALA A CA 1
ATOM 2970 C C . ALA A 1 395 ? -20.827 2.537 -3.731 1.00 94.81 395 ALA A C 1
ATOM 2972 O O . ALA A 1 395 ? -20.715 2.836 -4.917 1.00 94.81 395 ALA A O 1
ATOM 2973 N N . GLY A 1 396 ? -19.850 1.941 -3.047 1.00 94.88 396 GLY A N 1
ATOM 2974 C CA . GLY A 1 396 ? -18.539 1.622 -3.614 1.00 94.88 396 GLY A CA 1
ATOM 2975 C C . GLY A 1 396 ? -17.381 1.952 -2.675 1.00 94.88 396 GLY A C 1
ATOM 2976 O O . GLY A 1 396 ? -17.587 2.373 -1.528 1.00 94.88 396 GLY A O 1
ATOM 2977 N N . LEU A 1 397 ? -16.171 1.739 -3.187 1.00 97.31 397 LEU A N 1
ATOM 2978 C CA . LEU A 1 397 ? -14.912 1.839 -2.457 1.00 97.31 397 LEU A CA 1
ATOM 2979 C C . LEU A 1 397 ? -14.485 3.297 -2.255 1.00 97.31 397 LEU A C 1
ATOM 2981 O O . LEU A 1 397 ? -14.584 4.118 -3.171 1.00 97.31 397 LEU A O 1
ATOM 2985 N N . VAL A 1 398 ? -13.941 3.605 -1.078 1.00 98.62 398 VAL A N 1
ATOM 2986 C CA . VAL A 1 398 ? -13.163 4.830 -0.865 1.00 98.62 398 VAL A CA 1
ATOM 2987 C C . VAL A 1 398 ? -11.684 4.512 -1.046 1.00 98.62 398 VAL A C 1
ATOM 2989 O O . VAL A 1 398 ? -11.166 3.590 -0.418 1.00 98.62 398 VAL A O 1
ATOM 2992 N N . VAL A 1 399 ? -10.997 5.280 -1.885 1.00 98.50 399 VAL A N 1
ATOM 2993 C CA . VAL A 1 399 ? -9.549 5.185 -2.072 1.00 98.50 399 VAL A CA 1
ATOM 2994 C C . VAL A 1 399 ? -8.889 6.449 -1.540 1.00 98.50 399 VAL A C 1
ATOM 2996 O O . VAL A 1 399 ? -9.257 7.556 -1.922 1.00 98.50 399 VAL A O 1
ATOM 2999 N N . GLU A 1 400 ? -7.914 6.290 -0.655 1.00 98.56 400 GLU A N 1
ATOM 3000 C CA . GLU A 1 400 ? -7.083 7.359 -0.113 1.00 98.56 400 GLU A CA 1
ATOM 3001 C C . GLU A 1 400 ? -5.644 7.233 -0.627 1.00 98.56 400 GLU A C 1
ATOM 3003 O O . GLU A 1 400 ? -5.029 6.167 -0.554 1.00 98.56 400 GLU A O 1
ATOM 3008 N N . LEU A 1 401 ? -5.084 8.341 -1.111 1.00 97.56 401 LEU A N 1
ATOM 3009 C CA . LEU A 1 401 ? -3.686 8.467 -1.512 1.00 97.56 401 LEU A CA 1
ATOM 3010 C C . LEU A 1 401 ? -2.949 9.342 -0.489 1.00 97.56 401 LEU A C 1
ATOM 3012 O O . LEU A 1 401 ? -3.024 10.573 -0.542 1.00 97.56 401 LEU A O 1
ATOM 3016 N N . GLY A 1 402 ? -2.232 8.688 0.429 1.00 95.38 402 GLY A N 1
ATOM 3017 C CA . GLY A 1 402 ? -1.561 9.301 1.578 1.00 95.38 402 GLY A CA 1
ATOM 3018 C C . GLY A 1 402 ? -2.176 8.867 2.908 1.00 95.38 402 GLY A C 1
ATOM 3019 O O . GLY A 1 402 ? -3.059 9.539 3.425 1.00 95.38 402 GLY A O 1
ATOM 3020 N N . THR A 1 403 ? -1.693 7.762 3.482 1.00 96.31 403 THR A N 1
ATOM 3021 C CA . THR A 1 403 ? -2.206 7.224 4.757 1.00 96.31 403 THR A CA 1
ATOM 3022 C C . THR A 1 403 ? -1.637 7.931 5.989 1.00 96.31 403 THR A C 1
ATOM 3024 O O . THR A 1 403 ? -2.343 8.172 6.972 1.00 96.31 403 THR A O 1
ATOM 3027 N N . TYR A 1 404 ? -0.329 8.192 5.983 1.00 95.75 404 TYR A N 1
ATOM 3028 C CA . TYR A 1 404 ? 0.457 8.627 7.132 1.00 95.75 404 TYR A CA 1
ATOM 3029 C C . TYR A 1 404 ? 0.230 7.754 8.384 1.00 95.75 404 TYR A C 1
ATOM 3031 O O . TYR A 1 404 ? 0.609 6.588 8.398 1.00 95.75 404 TYR A O 1
ATOM 3039 N N . VAL A 1 405 ? -0.386 8.291 9.445 1.00 96.25 405 VAL A N 1
ATOM 3040 C CA . VAL A 1 405 ? -0.702 7.549 10.684 1.00 96.25 405 VAL A CA 1
ATOM 3041 C C . VAL A 1 405 ? -2.091 6.898 10.665 1.00 96.25 405 VAL A C 1
ATOM 3043 O O . VAL A 1 405 ? -2.512 6.330 11.667 1.00 96.25 405 VAL A O 1
ATOM 3046 N N . GLY A 1 406 ? -2.824 6.982 9.550 1.00 96.94 406 GLY A N 1
ATOM 3047 C CA . GLY A 1 406 ? -4.101 6.290 9.350 1.00 96.94 406 GLY A CA 1
ATOM 3048 C C . GLY A 1 406 ? -5.342 6.997 9.905 1.00 96.94 406 GLY A C 1
ATOM 3049 O O . GLY A 1 406 ? -6.416 6.398 9.916 1.00 96.94 406 GLY A O 1
ATOM 3050 N N . TYR A 1 407 ? -5.225 8.252 10.350 1.00 97.75 407 TYR A N 1
ATOM 3051 C CA . TYR A 1 407 ? -6.331 9.014 10.943 1.00 97.75 407 TYR A CA 1
ATOM 3052 C C . TYR A 1 407 ? -7.499 9.232 9.967 1.00 97.75 407 TYR A C 1
ATOM 3054 O O . TYR A 1 407 ? -8.641 8.902 10.281 1.00 97.75 407 TYR A O 1
ATOM 3062 N N . SER A 1 408 ? -7.226 9.758 8.773 1.00 97.88 408 SER A N 1
ATOM 3063 C CA . SER A 1 408 ? -8.250 10.064 7.769 1.00 97.88 408 SER A CA 1
ATOM 3064 C C . SER A 1 408 ? -8.901 8.798 7.216 1.00 97.88 408 SER A C 1
ATOM 3066 O O . SER A 1 408 ? -10.125 8.756 7.148 1.00 97.88 408 SER A O 1
ATOM 3068 N N . ALA A 1 409 ? -8.142 7.728 6.956 1.00 98.12 409 ALA A N 1
ATOM 3069 C CA . ALA A 1 409 ? -8.709 6.417 6.620 1.00 98.12 409 ALA A CA 1
ATOM 3070 C C . ALA A 1 409 ? -9.747 5.933 7.649 1.00 98.12 409 ALA A C 1
ATOM 3072 O O . ALA A 1 409 ? -10.809 5.443 7.268 1.00 98.12 409 ALA A O 1
ATOM 3073 N N . ALA A 1 410 ? -9.472 6.098 8.948 1.00 97.31 410 ALA A N 1
ATOM 3074 C CA . ALA A 1 410 ? -10.407 5.727 10.008 1.00 97.31 410 ALA A CA 1
ATOM 3075 C C . ALA A 1 410 ? -11.664 6.611 10.023 1.00 97.31 410 ALA A C 1
ATOM 3077 O O . ALA A 1 410 ? -12.774 6.095 10.145 1.00 97.31 410 ALA A O 1
ATOM 3078 N N . VAL A 1 411 ? -11.507 7.923 9.825 1.00 98.00 411 VAL A N 1
ATOM 3079 C CA . VAL A 1 411 ? -12.632 8.861 9.662 1.00 98.00 411 VAL A CA 1
ATOM 3080 C C . VAL A 1 411 ? -13.507 8.472 8.465 1.00 98.00 411 VAL A C 1
ATOM 3082 O O . VAL A 1 411 ? -14.729 8.389 8.590 1.00 98.00 411 VAL A O 1
ATOM 3085 N N . LEU A 1 412 ? -12.887 8.192 7.316 1.00 98.31 412 LEU A N 1
ATOM 3086 C CA . LEU A 1 412 ? -13.574 7.783 6.093 1.00 98.31 412 LEU A CA 1
ATOM 3087 C C . LEU A 1 412 ? -14.320 6.460 6.298 1.00 98.31 412 LEU A C 1
ATOM 3089 O O . LEU A 1 412 ? -15.492 6.374 5.951 1.00 98.31 412 LEU A O 1
ATOM 3093 N N . ALA A 1 413 ? -13.691 5.455 6.912 1.00 96.88 413 ALA A N 1
ATOM 3094 C CA . ALA A 1 413 ? -14.319 4.158 7.165 1.00 96.88 413 ALA A CA 1
ATOM 3095 C C . ALA A 1 413 ? -15.565 4.285 8.053 1.00 96.88 413 ALA A C 1
ATOM 3097 O O . ALA A 1 413 ? -16.626 3.765 7.704 1.00 96.88 413 ALA A O 1
ATOM 3098 N N . LEU A 1 414 ? -15.473 5.035 9.157 1.00 96.12 414 LEU A N 1
ATOM 3099 C CA . LEU A 1 414 ? -16.615 5.293 10.041 1.00 96.12 414 LEU A CA 1
ATOM 3100 C C . LEU A 1 414 ? -17.751 6.016 9.308 1.00 96.12 414 LEU A C 1
ATOM 3102 O O . LEU A 1 414 ? -18.907 5.612 9.418 1.00 96.12 414 LEU A O 1
ATOM 3106 N N . ALA A 1 415 ? -17.432 7.031 8.500 1.00 96.81 415 ALA A N 1
ATOM 3107 C CA . ALA A 1 415 ? -18.421 7.744 7.689 1.00 96.81 415 ALA A CA 1
ATOM 3108 C C . ALA A 1 415 ? -19.077 6.859 6.610 1.00 96.81 415 ALA A C 1
ATOM 3110 O O . ALA A 1 415 ? -20.180 7.160 6.154 1.00 96.81 415 ALA A O 1
ATOM 3111 N N . ARG A 1 416 ? -18.423 5.758 6.218 1.00 95.12 416 ARG A N 1
ATOM 3112 C CA . ARG A 1 416 ? -18.952 4.724 5.311 1.00 95.12 416 ARG A CA 1
ATOM 3113 C C . ARG A 1 416 ? -19.708 3.604 6.026 1.00 95.12 416 ARG A C 1
ATOM 3115 O O . ARG A 1 416 ? -20.105 2.637 5.382 1.00 95.12 416 ARG A O 1
ATOM 3122 N N . GLY A 1 417 ? -19.939 3.735 7.332 1.00 91.44 417 GLY A N 1
ATOM 3123 C CA . GLY A 1 417 ? -20.703 2.765 8.112 1.00 91.44 417 GLY A CA 1
ATOM 3124 C C . GLY A 1 417 ? -19.885 1.566 8.584 1.00 91.44 417 GLY A C 1
ATOM 3125 O O . GLY A 1 417 ? -20.480 0.526 8.880 1.00 91.44 417 GLY A O 1
ATOM 3126 N N . ALA A 1 418 ? -18.553 1.699 8.672 1.00 89.81 418 ALA A N 1
ATOM 3127 C CA . ALA A 1 418 ? -17.729 0.736 9.395 1.00 89.81 418 ALA A CA 1
ATOM 3128 C C . ALA A 1 418 ? -18.323 0.502 10.785 1.00 89.81 418 ALA A C 1
ATOM 3130 O O . ALA A 1 418 ? -18.766 1.440 11.456 1.00 89.81 418 ALA A O 1
ATOM 3131 N N . LYS A 1 419 ? -18.332 -0.758 11.213 1.00 81.19 419 LYS A N 1
ATOM 3132 C CA . LYS A 1 419 ? -18.788 -1.154 12.545 1.00 81.19 419 LYS A CA 1
ATOM 3133 C C . LYS A 1 419 ? -17.562 -1.630 13.310 1.00 81.19 419 LYS A C 1
ATOM 3135 O O . LYS A 1 419 ? -17.238 -2.813 13.202 1.00 81.19 419 LYS A O 1
ATOM 3140 N N . PRO A 1 420 ? -16.868 -0.727 14.035 1.00 75.75 420 PRO A N 1
ATOM 3141 C CA . PRO A 1 420 ? -15.689 -1.099 14.792 1.00 75.75 420 PRO A CA 1
ATOM 3142 C C . PRO A 1 420 ? -15.994 -2.282 15.691 1.00 75.75 420 PRO A C 1
ATOM 3144 O O . PRO A 1 420 ? -17.054 -2.324 16.322 1.00 75.75 420 PRO A O 1
ATOM 3147 N N . LEU A 1 421 ? -15.059 -3.220 15.771 1.00 65.50 421 LEU A N 1
ATOM 3148 C CA . LEU A 1 421 ? -15.196 -4.331 16.698 1.00 65.50 421 LEU A CA 1
ATOM 3149 C C . LEU A 1 421 ? -15.303 -3.782 18.131 1.00 65.50 421 LEU A C 1
ATOM 3151 O O . LEU A 1 421 ? -14.408 -3.040 18.569 1.00 65.50 421 LEU A O 1
ATOM 3155 N N . PRO A 1 422 ? -16.397 -4.092 18.854 1.00 54.66 422 PRO A N 1
ATOM 3156 C CA . PRO A 1 422 ? -16.544 -3.628 20.219 1.00 54.66 422 PRO A CA 1
ATOM 3157 C C . PRO A 1 422 ? -15.453 -4.263 21.097 1.00 54.66 422 PRO A C 1
ATOM 3159 O O . PRO A 1 422 ? -14.935 -5.333 20.768 1.00 54.66 422 PRO A O 1
ATOM 3162 N N . PRO A 1 423 ? -15.070 -3.619 22.212 1.00 50.62 423 PRO A N 1
ATOM 3163 C CA . PRO A 1 423 ? -14.289 -4.283 23.257 1.00 50.62 423 PRO A CA 1
ATOM 3164 C C . PRO A 1 423 ? -14.981 -5.581 23.717 1.00 50.62 423 PRO A C 1
ATOM 3166 O O . PRO A 1 423 ? -16.205 -5.677 23.617 1.00 50.62 423 PRO A O 1
ATOM 3169 N N . ALA A 1 424 ? -14.228 -6.552 24.255 1.00 47.91 424 ALA A N 1
ATOM 3170 C CA . ALA A 1 424 ? -14.679 -7.912 24.606 1.00 47.91 424 ALA A CA 1
ATOM 3171 C C . ALA A 1 424 ? -16.017 -8.063 25.361 1.00 47.91 424 ALA A C 1
ATOM 3173 O O . ALA A 1 424 ? -16.560 -9.165 25.404 1.00 47.91 424 ALA A O 1
ATOM 3174 N N . SER A 1 425 ? -16.555 -7.004 25.966 1.00 41.81 425 SER A N 1
ATOM 3175 C CA . SER A 1 425 ? -17.806 -7.036 26.726 1.00 41.81 425 SER A CA 1
ATOM 3176 C C . SER A 1 425 ? -19.079 -7.208 25.883 1.00 41.81 425 SER A C 1
ATOM 3178 O O . SER A 1 425 ? -20.066 -7.669 26.442 1.00 41.81 425 SER A O 1
ATOM 3180 N N . ASP A 1 426 ? -19.069 -6.920 24.570 1.00 44.41 426 ASP A N 1
ATOM 3181 C CA . ASP A 1 426 ? -20.298 -6.870 23.739 1.00 44.41 426 ASP A CA 1
ATOM 3182 C C . ASP A 1 426 ? -20.247 -7.765 22.474 1.00 44.41 426 ASP A C 1
ATOM 3184 O O . ASP A 1 426 ? -20.722 -7.408 21.393 1.00 44.41 426 ASP A O 1
ATOM 3188 N N . LEU A 1 427 ? -19.640 -8.952 22.576 1.00 46.31 427 LEU A N 1
ATOM 3189 C CA . LEU A 1 427 ? -19.235 -9.802 21.438 1.00 46.31 427 LEU A CA 1
ATOM 3190 C C . LEU A 1 427 ? -20.329 -10.684 20.800 1.00 46.31 427 LEU A C 1
ATOM 3192 O O . LEU A 1 427 ? -20.046 -11.772 20.297 1.00 46.31 427 LEU A O 1
ATOM 3196 N N . GLY A 1 428 ? -21.573 -10.212 20.741 1.00 40.53 428 GLY A N 1
ATOM 3197 C CA . GLY A 1 428 ? -22.679 -10.991 20.170 1.00 40.53 428 GLY A CA 1
ATOM 3198 C C . GLY A 1 428 ? -22.531 -11.369 18.685 1.00 40.53 428 GLY A C 1
ATOM 3199 O O . GLY A 1 428 ? -23.204 -12.296 18.245 1.00 40.53 428 GLY A O 1
ATOM 3200 N N . GLN A 1 429 ? -21.690 -10.684 17.894 1.00 42.56 429 GLN A N 1
ATOM 3201 C CA . GLN A 1 429 ? -21.498 -10.968 16.461 1.00 42.56 429 GLN A CA 1
ATOM 3202 C C . GLN A 1 429 ? -20.120 -10.495 15.958 1.00 42.56 429 GLN A C 1
ATOM 3204 O O . GLN A 1 429 ? -19.960 -9.322 15.617 1.00 42.56 429 GLN A O 1
ATOM 3209 N N . VAL A 1 430 ? -19.126 -11.383 15.821 1.00 44.34 430 VAL A N 1
ATOM 3210 C CA . VAL A 1 430 ? -17.956 -11.082 14.966 1.00 44.34 430 VAL A CA 1
ATOM 3211 C C . VAL A 1 430 ? -18.275 -11.475 13.539 1.00 44.34 430 VAL A C 1
ATOM 3213 O O . VAL A 1 430 ? -18.527 -12.637 13.226 1.00 44.34 430 VAL A O 1
ATOM 3216 N N . ARG A 1 431 ? -18.255 -10.480 12.655 1.00 47.16 431 ARG A N 1
ATOM 3217 C CA . ARG A 1 431 ? -18.308 -10.706 11.213 1.00 47.16 431 ARG A CA 1
ATOM 3218 C C . ARG A 1 431 ? -16.955 -11.224 10.730 1.00 47.16 431 ARG A C 1
ATOM 3220 O O . ARG A 1 431 ? -15.911 -10.713 11.127 1.00 47.16 431 ARG A O 1
ATOM 3227 N N . GLY A 1 432 ? -16.979 -12.207 9.830 1.00 47.81 432 GLY A N 1
ATOM 3228 C CA . GLY A 1 432 ? -15.821 -12.501 8.984 1.00 47.81 432 GLY A CA 1
ATOM 3229 C C . GLY A 1 432 ? -15.450 -11.277 8.128 1.00 47.81 432 GLY A C 1
ATOM 3230 O O . GLY A 1 432 ? -16.285 -10.383 7.958 1.00 47.81 432 GLY A O 1
ATOM 3231 N N . PRO A 1 433 ? -14.219 -11.203 7.593 1.00 53.88 433 PRO A N 1
ATOM 3232 C CA . PRO A 1 433 ? -13.774 -10.038 6.839 1.00 53.88 433 PRO A CA 1
ATOM 3233 C C . PRO A 1 433 ? -14.612 -9.883 5.563 1.00 53.88 433 PRO A C 1
ATOM 3235 O O . PRO A 1 433 ? -14.523 -10.698 4.645 1.00 53.88 433 PRO A O 1
ATOM 3238 N N . GLY A 1 434 ? -15.447 -8.843 5.523 1.00 62.59 434 GLY A N 1
ATOM 3239 C CA . GLY A 1 434 ? -16.087 -8.378 4.295 1.00 62.59 434 GLY A CA 1
ATOM 3240 C C . GLY A 1 434 ? -15.080 -7.685 3.367 1.00 62.59 434 GLY A C 1
ATOM 3241 O O . GLY A 1 434 ? -13.899 -7.565 3.708 1.00 62.59 434 GLY A O 1
ATOM 3242 N N . PRO A 1 435 ? -15.512 -7.220 2.182 1.00 78.88 435 PRO A N 1
ATOM 3243 C CA . PRO A 1 435 ? -14.678 -6.344 1.367 1.00 78.88 435 PRO A CA 1
ATOM 3244 C C . PRO A 1 435 ? -14.341 -5.060 2.148 1.00 78.88 435 PRO A C 1
ATOM 3246 O O . PRO A 1 435 ? -15.193 -4.571 2.895 1.00 78.88 435 PRO A O 1
ATOM 3249 N N . PRO A 1 436 ? -13.126 -4.500 1.986 1.00 89.12 436 PRO A N 1
ATOM 3250 C CA . PRO A 1 436 ? -12.760 -3.266 2.667 1.00 89.12 436 PRO A CA 1
ATOM 3251 C C . PRO A 1 436 ? -13.648 -2.109 2.194 1.00 89.12 436 PRO A C 1
ATOM 3253 O O . PRO A 1 436 ? -13.984 -2.007 1.013 1.00 89.12 436 PRO A O 1
ATOM 3256 N N . LEU A 1 437 ? -13.992 -1.215 3.117 1.00 94.31 437 LEU A N 1
ATOM 3257 C CA . LEU A 1 437 ? -14.685 0.040 2.816 1.00 94.31 437 LEU A CA 1
ATOM 3258 C C . LEU A 1 437 ? -13.706 1.105 2.315 1.00 94.31 437 LEU A C 1
ATOM 3260 O O . LEU A 1 437 ? -14.075 1.958 1.503 1.00 94.31 437 LEU A O 1
ATOM 3264 N N . VAL A 1 438 ? -12.465 1.048 2.808 1.00 97.62 438 VAL A N 1
ATOM 3265 C CA . VAL A 1 438 ? -11.401 1.996 2.485 1.00 97.62 438 VAL A CA 1
ATOM 3266 C C . VAL A 1 438 ? -10.136 1.251 2.082 1.00 97.62 438 VAL A C 1
ATOM 3268 O O . VAL A 1 438 ? -9.657 0.378 2.807 1.00 97.62 438 VAL A O 1
ATOM 3271 N N . ILE A 1 439 ? -9.553 1.650 0.956 1.00 96.69 439 ILE A N 1
ATOM 3272 C CA . ILE A 1 439 ? -8.159 1.359 0.621 1.00 96.69 439 ILE A CA 1
ATOM 3273 C C . ILE A 1 439 ? -7.364 2.637 0.804 1.00 96.69 439 ILE A C 1
ATOM 3275 O O . ILE A 1 439 ? -7.734 3.675 0.268 1.00 96.69 439 ILE A O 1
ATOM 3279 N N . THR A 1 440 ? -6.267 2.568 1.545 1.00 97.69 440 THR A N 1
ATOM 3280 C CA . THR A 1 440 ? -5.382 3.711 1.766 1.00 97.69 440 THR A CA 1
ATOM 3281 C C . THR A 1 440 ? -3.956 3.356 1.382 1.00 97.69 440 THR A C 1
ATOM 3283 O O . THR A 1 440 ? -3.470 2.287 1.743 1.00 97.69 440 THR A O 1
ATOM 3286 N N . ALA A 1 441 ? -3.298 4.215 0.609 1.00 95.75 441 ALA A N 1
ATOM 3287 C CA . ALA A 1 441 ? -1.964 3.964 0.083 1.00 95.75 441 ALA A CA 1
ATOM 3288 C C . ALA A 1 441 ? -0.892 4.803 0.791 1.00 95.75 441 ALA A C 1
ATOM 3290 O O . ALA A 1 441 ? -0.985 6.033 0.850 1.00 95.75 441 ALA A O 1
ATOM 3291 N N . GLU A 1 442 ? 0.161 4.131 1.256 1.00 94.62 442 GLU A N 1
ATOM 3292 C CA . GLU A 1 442 ? 1.305 4.725 1.943 1.00 94.62 442 GLU A CA 1
ATOM 3293 C C . GLU A 1 442 ? 2.615 4.353 1.251 1.00 94.62 442 GLU A C 1
ATOM 3295 O O . GLU A 1 442 ? 2.872 3.187 0.946 1.00 94.62 442 GLU A O 1
ATOM 3300 N N . LEU A 1 443 ? 3.482 5.344 1.055 1.00 88.94 443 LEU A N 1
ATOM 3301 C CA . LEU A 1 443 ? 4.796 5.118 0.465 1.00 88.94 443 LEU A CA 1
ATOM 3302 C C . LEU A 1 443 ? 5.792 4.592 1.509 1.00 88.94 443 LEU A C 1
ATOM 3304 O O . LEU A 1 443 ? 6.588 3.704 1.209 1.00 88.94 443 LEU A O 1
ATOM 3308 N N . ASP A 1 444 ? 5.751 5.130 2.731 1.00 88.12 444 ASP A N 1
ATOM 3309 C CA . ASP A 1 444 ? 6.630 4.743 3.831 1.00 88.12 444 ASP A CA 1
ATOM 3310 C C . ASP A 1 444 ? 6.106 3.474 4.548 1.00 88.12 444 ASP A C 1
ATOM 3312 O O . ASP A 1 444 ? 5.142 3.551 5.314 1.00 88.12 444 ASP A O 1
ATOM 3316 N N . PRO A 1 445 ? 6.773 2.306 4.425 1.00 86.88 445 PRO A N 1
ATOM 3317 C CA . PRO A 1 445 ? 6.353 1.086 5.116 1.00 86.88 445 PRO A CA 1
ATOM 3318 C C . PRO A 1 445 ? 6.308 1.213 6.649 1.00 86.88 445 PRO A C 1
ATOM 3320 O O . PRO A 1 445 ? 5.528 0.510 7.287 1.00 86.88 445 PRO A O 1
ATOM 3323 N N . VAL A 1 446 ? 7.104 2.097 7.262 1.00 87.56 446 VAL A N 1
ATOM 3324 C CA . VAL A 1 446 ? 7.053 2.366 8.709 1.00 87.56 446 VAL A CA 1
ATOM 3325 C C . VAL A 1 446 ? 5.752 3.076 9.073 1.00 87.56 446 VAL A C 1
ATOM 3327 O O . VAL A 1 446 ? 5.082 2.657 10.015 1.00 87.56 446 VAL A O 1
ATOM 3330 N N . ASN A 1 447 ? 5.356 4.100 8.311 1.00 91.31 447 ASN A N 1
ATOM 3331 C CA . ASN A 1 447 ? 4.072 4.780 8.509 1.00 91.31 447 ASN A CA 1
ATOM 3332 C C . ASN A 1 447 ? 2.903 3.832 8.232 1.00 91.31 447 ASN A C 1
ATOM 3334 O O . ASN A 1 447 ? 1.952 3.798 9.003 1.00 91.31 447 ASN A O 1
ATOM 3338 N N . GLY A 1 448 ? 3.014 2.980 7.211 1.00 92.12 448 GLY A N 1
ATOM 3339 C CA . GLY A 1 448 ? 2.010 1.958 6.928 1.00 92.12 448 GLY A CA 1
ATOM 3340 C C . GLY A 1 448 ? 1.820 0.975 8.089 1.00 92.12 448 GLY A C 1
ATOM 3341 O O . GLY A 1 448 ? 0.689 0.632 8.430 1.00 92.12 448 GLY A O 1
ATOM 3342 N N . VAL A 1 449 ? 2.906 0.571 8.760 1.00 89.69 449 VAL A N 1
ATOM 3343 C CA . VAL A 1 449 ? 2.838 -0.226 9.998 1.00 89.69 449 VAL A CA 1
ATOM 3344 C C . VAL A 1 449 ? 2.168 0.561 11.129 1.00 89.69 449 VAL A C 1
ATOM 3346 O O . VAL A 1 449 ? 1.300 0.016 11.808 1.00 89.69 449 VAL A O 1
ATOM 3349 N N . VAL A 1 450 ? 2.511 1.841 11.313 1.00 92.06 450 VAL A N 1
ATOM 3350 C CA . VAL A 1 450 ? 1.872 2.708 12.321 1.00 92.06 450 VAL A CA 1
ATOM 3351 C C . VAL A 1 450 ? 0.369 2.838 12.072 1.00 92.06 450 VAL A C 1
ATOM 3353 O O . VAL A 1 450 ? -0.416 2.635 12.996 1.00 92.06 450 VAL A O 1
ATOM 3356 N N . ALA A 1 451 ? -0.041 3.113 10.834 1.00 94.94 451 ALA A N 1
ATOM 3357 C CA . ALA A 1 451 ? -1.440 3.234 10.446 1.00 94.94 451 ALA A CA 1
ATOM 3358 C C . ALA A 1 451 ? -2.225 1.955 10.742 1.00 94.94 451 ALA A C 1
ATOM 3360 O O . ALA A 1 451 ? -3.284 2.014 11.362 1.00 94.94 451 ALA A O 1
ATOM 3361 N N . ARG A 1 452 ? -1.666 0.786 10.402 1.00 90.12 452 ARG A N 1
ATOM 3362 C CA . ARG A 1 452 ? -2.279 -0.512 10.726 1.00 90.12 452 ARG A CA 1
ATOM 3363 C C . ARG A 1 452 ? -2.462 -0.711 12.225 1.00 90.12 452 ARG A C 1
ATOM 3365 O O . ARG A 1 452 ? -3.499 -1.223 12.637 1.00 90.12 452 ARG A O 1
ATOM 3372 N N . CYS A 1 453 ? -1.498 -0.291 13.045 1.00 86.19 453 CYS A N 1
ATOM 3373 C CA . CYS A 1 453 ? -1.646 -0.325 14.500 1.00 86.19 453 CYS A CA 1
ATOM 3374 C C . CYS A 1 453 ? -2.777 0.596 14.978 1.00 86.19 453 CYS A C 1
ATOM 3376 O O . CYS A 1 453 ? -3.579 0.177 15.809 1.00 86.19 453 CYS A O 1
ATOM 3378 N N . VAL A 1 454 ? -2.887 1.814 14.435 1.00 91.06 454 VAL A N 1
ATOM 3379 C CA . VAL A 1 454 ? -3.990 2.739 14.754 1.00 91.06 454 VAL A CA 1
ATOM 3380 C C . VAL A 1 454 ? -5.342 2.135 14.365 1.00 91.06 454 VAL A C 1
ATOM 3382 O O . VAL A 1 454 ? -6.262 2.130 15.182 1.00 91.06 454 VAL A O 1
ATOM 3385 N N . HIS A 1 455 ? -5.463 1.562 13.163 1.00 90.44 455 HIS A N 1
ATOM 3386 C CA . HIS A 1 455 ? -6.691 0.900 12.700 1.00 90.44 455 HIS A CA 1
ATOM 3387 C C . HIS A 1 455 ? -7.044 -0.316 13.552 1.00 90.44 455 HIS A C 1
ATOM 3389 O O . HIS A 1 455 ? -8.211 -0.513 13.881 1.00 90.44 455 HIS A O 1
ATOM 3395 N N . CYS A 1 456 ? -6.047 -1.102 13.958 1.00 82.06 456 CYS A N 1
ATOM 3396 C CA . CYS A 1 456 ? -6.228 -2.224 14.874 1.00 82.06 456 CYS A CA 1
ATOM 3397 C C . CYS A 1 456 ? -6.754 -1.766 16.236 1.00 82.06 456 CYS A C 1
ATOM 3399 O O . CYS A 1 456 ? -7.738 -2.315 16.725 1.00 82.06 456 CYS A O 1
ATOM 3401 N N . LEU A 1 457 ? -6.131 -0.747 16.835 1.00 81.06 457 LEU A N 1
ATOM 3402 C CA . LEU A 1 457 ? -6.553 -0.198 18.127 1.00 81.06 457 LEU A CA 1
ATOM 3403 C C . LEU A 1 457 ? -7.982 0.349 18.062 1.00 81.06 457 LEU A C 1
ATOM 3405 O O . LEU A 1 457 ? -8.765 0.102 18.977 1.00 81.06 457 LEU A O 1
ATOM 3409 N N . ALA A 1 458 ? -8.328 1.013 16.957 1.00 85.38 458 ALA A N 1
ATOM 3410 C CA . ALA A 1 458 ? -9.664 1.535 16.691 1.00 85.38 458 ALA A CA 1
ATOM 3411 C C . ALA A 1 458 ? -10.707 0.455 16.341 1.00 85.38 458 ALA A C 1
ATOM 3413 O O . ALA A 1 458 ? -11.873 0.796 16.176 1.00 85.38 458 ALA A O 1
ATOM 3414 N N . GLY A 1 459 ? -10.322 -0.820 16.200 1.00 78.38 459 GLY A N 1
ATOM 3415 C CA . GLY A 1 459 ? -11.234 -1.905 15.819 1.00 78.38 459 GLY A CA 1
ATOM 3416 C C . GLY A 1 459 ? -11.667 -1.887 14.346 1.00 78.38 459 GLY A C 1
ATOM 3417 O O . GLY A 1 459 ? -12.682 -2.490 14.016 1.00 78.38 459 GLY A O 1
ATOM 3418 N N . LEU A 1 460 ? -10.913 -1.208 13.475 1.00 86.50 460 LEU A N 1
ATOM 3419 C CA . LEU A 1 460 ? -11.215 -0.959 12.054 1.00 86.50 460 LEU A CA 1
ATOM 3420 C C . LEU A 1 460 ? -10.344 -1.777 11.082 1.00 86.50 460 LEU A C 1
ATOM 3422 O O . LEU A 1 460 ? -10.377 -1.558 9.872 1.00 86.50 460 LEU A O 1
ATOM 3426 N N . ALA A 1 461 ? -9.541 -2.721 11.583 1.00 81.25 461 ALA A N 1
ATOM 3427 C CA . ALA A 1 461 ? -8.626 -3.518 10.756 1.00 81.25 461 ALA A CA 1
ATOM 3428 C C . ALA A 1 461 ? -9.334 -4.403 9.705 1.00 81.25 461 ALA A C 1
ATOM 3430 O O . ALA A 1 461 ? -8.693 -4.848 8.753 1.00 81.25 461 ALA A O 1
ATOM 3431 N N . GLY A 1 462 ? -10.634 -4.674 9.878 1.00 77.31 462 GLY A N 1
ATOM 3432 C CA . GLY A 1 462 ? -11.461 -5.371 8.889 1.00 77.31 462 GLY A CA 1
ATOM 3433 C C . GLY A 1 462 ? -12.038 -4.457 7.802 1.00 77.31 462 GLY A C 1
ATOM 3434 O O . GLY A 1 462 ? -12.331 -4.935 6.710 1.00 77.31 462 GLY A O 1
ATOM 3435 N N . ASP A 1 463 ? -12.174 -3.159 8.078 1.00 87.62 463 ASP A N 1
ATOM 3436 C CA . ASP A 1 463 ? -12.811 -2.184 7.182 1.00 87.62 463 ASP A CA 1
ATOM 3437 C C . ASP A 1 463 ? -11.799 -1.432 6.308 1.00 87.62 463 ASP A C 1
ATOM 3439 O O . ASP A 1 463 ? -12.156 -0.912 5.248 1.00 87.62 463 ASP A O 1
ATOM 3443 N N . ILE A 1 464 ? -10.542 -1.355 6.756 1.00 92.44 464 ILE A N 1
ATOM 3444 C CA . ILE A 1 464 ? -9.487 -0.560 6.126 1.00 92.44 464 ILE A CA 1
ATOM 3445 C C . ILE A 1 464 ? -8.351 -1.464 5.673 1.00 92.44 464 ILE A C 1
ATOM 3447 O O . ILE A 1 464 ? -7.773 -2.220 6.455 1.00 92.44 464 ILE A O 1
ATOM 3451 N N . GLU A 1 465 ? -7.970 -1.329 4.408 1.00 91.19 465 GLU A N 1
ATOM 3452 C CA . GLU A 1 465 ? -6.795 -1.985 3.861 1.00 91.19 465 GLU A CA 1
ATOM 3453 C C . GLU A 1 465 ? -5.705 -0.966 3.518 1.00 91.19 465 GLU A C 1
ATOM 3455 O O . GLU A 1 465 ? -5.885 -0.095 2.671 1.00 91.19 465 GLU A O 1
ATOM 3460 N N . VAL A 1 466 ? -4.554 -1.088 4.182 1.00 93.00 466 VAL A N 1
ATOM 3461 C CA . VAL A 1 466 ? -3.387 -0.229 3.942 1.00 93.00 466 VAL A CA 1
ATOM 3462 C C . VAL A 1 466 ? -2.502 -0.866 2.876 1.00 93.00 466 VAL A C 1
ATOM 3464 O O . VAL A 1 466 ? -1.952 -1.941 3.106 1.00 93.00 466 VAL A O 1
ATOM 3467 N N . TRP A 1 467 ? -2.319 -0.215 1.736 1.00 93.00 467 TRP A N 1
ATOM 3468 C CA . TRP A 1 467 ? -1.429 -0.650 0.662 1.00 93.00 467 TRP A CA 1
ATOM 3469 C C . TRP A 1 467 ? -0.101 0.090 0.725 1.00 93.00 467 TRP A C 1
ATOM 3471 O O . TRP A 1 467 ? -0.065 1.315 0.759 1.00 93.00 467 TRP A O 1
ATOM 34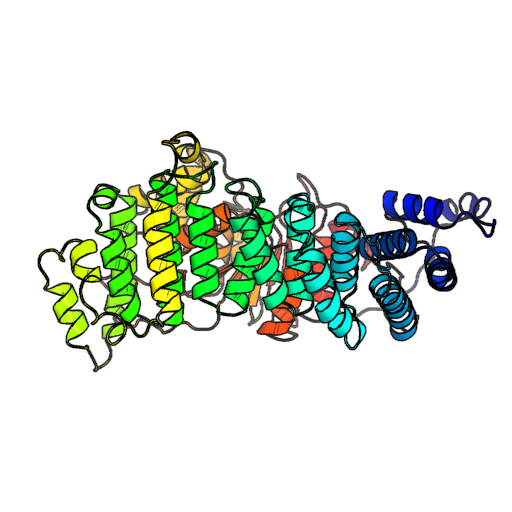81 N N . ILE A 1 468 ? 1.002 -0.659 0.701 1.00 90.19 468 ILE A N 1
ATOM 3482 C CA . ILE A 1 468 ? 2.338 -0.066 0.627 1.00 90.19 468 ILE A CA 1
ATOM 3483 C C . ILE A 1 468 ? 2.749 0.080 -0.839 1.00 90.19 468 ILE A C 1
ATOM 3485 O O . ILE A 1 468 ? 2.777 -0.909 -1.580 1.00 90.19 468 ILE A O 1
ATOM 3489 N N . GLY A 1 469 ? 3.058 1.304 -1.265 1.00 83.94 469 GLY A N 1
ATOM 3490 C CA . GLY A 1 469 ? 3.474 1.591 -2.636 1.00 83.94 469 GLY A CA 1
ATOM 3491 C C . GLY A 1 469 ? 3.280 3.043 -3.071 1.00 83.94 469 GLY A C 1
ATOM 3492 O O . GLY A 1 469 ? 2.790 3.889 -2.329 1.00 83.94 469 GLY A O 1
ATOM 3493 N N . SER A 1 470 ? 3.687 3.332 -4.309 1.00 83.94 470 SER A N 1
ATOM 3494 C CA . SER A 1 470 ? 3.482 4.639 -4.941 1.00 83.94 470 SER A CA 1
ATOM 3495 C C . SER A 1 470 ? 2.013 4.848 -5.315 1.00 83.94 470 SER A C 1
ATOM 3497 O O . SER A 1 470 ? 1.342 3.907 -5.719 1.00 83.94 470 SER A O 1
ATOM 3499 N N . SER A 1 471 ? 1.513 6.084 -5.266 1.00 87.44 471 SER A N 1
ATOM 3500 C CA . SER A 1 471 ? 0.144 6.397 -5.706 1.00 87.44 471 SER A CA 1
ATOM 3501 C C . SER A 1 471 ? -0.096 6.084 -7.185 1.00 87.44 471 SER A C 1
ATOM 3503 O O . SER A 1 471 ? -1.151 5.563 -7.535 1.00 87.44 471 SER A O 1
ATOM 3505 N N . GLY A 1 472 ? 0.922 6.279 -8.031 1.00 81.94 472 GLY A N 1
ATOM 3506 C CA . GLY A 1 472 ? 0.862 5.999 -9.468 1.00 81.94 472 GLY A CA 1
ATOM 3507 C C . GLY A 1 472 ? 0.798 4.511 -9.832 1.00 81.94 472 GLY A C 1
ATOM 3508 O O . GLY A 1 472 ? 0.907 4.164 -11.004 1.00 81.94 472 GLY A O 1
ATOM 3509 N N . ASP A 1 473 ? 0.724 3.626 -8.841 1.00 82.50 473 ASP A N 1
ATOM 3510 C CA . ASP A 1 473 ? 0.384 2.208 -8.982 1.00 82.50 473 ASP A CA 1
ATOM 3511 C C . ASP A 1 473 ? -1.078 1.907 -8.623 1.00 82.50 473 ASP A C 1
ATOM 3513 O O . ASP A 1 473 ? -1.667 0.945 -9.115 1.00 82.50 473 ASP A O 1
ATOM 3517 N N . VAL A 1 474 ? -1.649 2.699 -7.711 1.00 90.38 474 VAL A N 1
ATOM 3518 C CA . VAL A 1 474 ? -2.857 2.332 -6.963 1.00 90.38 474 VAL A CA 1
ATOM 3519 C C . VAL A 1 474 ? -4.047 2.174 -7.892 1.00 90.38 474 VAL A C 1
ATOM 3521 O O . VAL A 1 474 ? -4.786 1.210 -7.742 1.00 90.38 474 VAL A O 1
ATOM 3524 N N . ALA A 1 475 ? -4.203 3.064 -8.875 1.00 90.69 475 ALA A N 1
ATOM 3525 C CA . ALA A 1 475 ? -5.295 2.997 -9.843 1.00 90.69 475 ALA A CA 1
ATOM 3526 C C . ALA A 1 475 ? -5.333 1.633 -10.557 1.00 90.69 475 ALA A C 1
ATOM 3528 O O . ALA A 1 475 ? -6.358 0.954 -10.560 1.00 90.69 475 ALA A O 1
ATOM 3529 N N . ARG A 1 476 ? -4.184 1.173 -11.073 1.00 85.94 476 ARG A N 1
ATOM 3530 C CA . ARG A 1 476 ? -4.077 -0.126 -11.748 1.00 85.94 476 ARG A CA 1
ATOM 3531 C C . ARG A 1 476 ? -4.396 -1.280 -10.801 1.00 85.94 476 ARG A C 1
ATOM 3533 O O . ARG A 1 476 ? -5.152 -2.172 -11.157 1.00 85.94 476 ARG A O 1
ATOM 3540 N N . TYR A 1 477 ? -3.891 -1.233 -9.572 1.00 87.06 477 TYR A N 1
ATOM 3541 C CA . TYR A 1 477 ? -4.171 -2.282 -8.587 1.00 87.06 477 TYR A CA 1
ATOM 3542 C C . TYR A 1 477 ? -5.638 -2.318 -8.151 1.00 87.06 477 TYR A C 1
ATOM 3544 O O . TYR A 1 477 ? -6.172 -3.393 -7.875 1.00 87.06 477 TYR A O 1
ATOM 3552 N N . VAL A 1 478 ? -6.303 -1.161 -8.086 1.00 92.06 478 VAL A N 1
ATOM 3553 C CA . VAL A 1 478 ? -7.748 -1.087 -7.852 1.00 92.06 478 VAL A CA 1
ATOM 3554 C C . VAL A 1 478 ? -8.498 -1.704 -9.031 1.00 92.06 478 VAL A C 1
ATOM 3556 O O . VAL A 1 478 ? -9.379 -2.528 -8.795 1.00 92.06 478 VAL A O 1
ATOM 3559 N N . LEU A 1 479 ? -8.108 -1.387 -10.272 1.00 91.00 479 LEU A N 1
ATOM 3560 C CA . LEU A 1 479 ? -8.685 -1.996 -11.474 1.00 91.00 479 LEU A CA 1
ATOM 3561 C C . LEU A 1 479 ? -8.552 -3.522 -11.445 1.00 91.00 479 LEU A C 1
ATOM 3563 O O . LEU A 1 479 ? -9.548 -4.224 -11.594 1.00 91.00 479 LEU A O 1
ATOM 3567 N N . ASP A 1 480 ? -7.343 -4.032 -11.211 1.00 86.00 480 ASP A N 1
ATOM 3568 C CA . ASP A 1 480 ? -7.058 -5.469 -11.256 1.00 86.00 480 ASP A CA 1
ATOM 3569 C C . ASP A 1 480 ? -7.835 -6.251 -10.181 1.00 86.00 480 ASP A C 1
ATOM 3571 O O . ASP A 1 480 ? -8.207 -7.402 -10.401 1.00 86.00 480 ASP A O 1
ATOM 3575 N N . ARG A 1 481 ? -8.090 -5.644 -9.010 1.00 88.06 481 ARG A N 1
ATOM 3576 C CA . ARG A 1 481 ? -8.747 -6.328 -7.885 1.00 88.06 481 ARG A CA 1
ATOM 3577 C C . ARG A 1 481 ? -10.257 -6.116 -7.802 1.00 88.06 481 ARG A C 1
ATOM 3579 O O . ARG A 1 481 ? -10.963 -7.036 -7.395 1.00 88.06 481 ARG A O 1
ATOM 3586 N N . PHE A 1 482 ? -10.741 -4.917 -8.101 1.00 92.94 482 PHE A N 1
ATOM 3587 C CA . PHE A 1 482 ? -12.148 -4.540 -7.913 1.00 92.94 482 PHE A CA 1
ATOM 3588 C C . PHE A 1 482 ? -12.873 -4.268 -9.230 1.00 92.94 482 PHE A C 1
ATOM 3590 O O . PHE A 1 482 ? -14.090 -4.103 -9.222 1.00 92.94 482 PHE A O 1
ATOM 3597 N N . GLY A 1 483 ? -12.149 -4.249 -10.350 1.00 92.75 483 GLY A N 1
ATOM 3598 C CA . GLY A 1 483 ? -12.697 -3.940 -11.660 1.00 92.75 483 GLY A CA 1
ATOM 3599 C C . GLY A 1 483 ? -12.948 -2.443 -11.877 1.00 92.75 483 GLY A C 1
ATOM 3600 O O . GLY A 1 483 ? -12.750 -1.616 -10.972 1.00 92.75 483 GLY A O 1
ATOM 3601 N N . PRO A 1 484 ? -13.374 -2.078 -13.098 1.00 94.31 484 PRO A N 1
ATOM 3602 C CA . PRO A 1 484 ? -13.792 -0.717 -13.413 1.00 94.31 484 PRO A CA 1
ATOM 3603 C C . PRO A 1 484 ? -15.049 -0.351 -12.614 1.00 94.31 484 PRO A C 1
ATOM 3605 O O . PRO A 1 484 ? -15.752 -1.229 -12.115 1.00 94.31 484 PRO A O 1
ATOM 3608 N N . ARG A 1 485 ? -15.369 0.946 -12.526 1.00 96.69 485 ARG A N 1
ATOM 3609 C CA . ARG A 1 485 ? -16.582 1.440 -11.843 1.00 96.69 485 ARG A CA 1
ATOM 3610 C C . ARG A 1 485 ? -16.697 0.935 -10.391 1.00 96.69 485 ARG A C 1
ATOM 3612 O O . ARG A 1 485 ? -17.766 0.521 -9.953 1.00 96.69 485 ARG A O 1
ATOM 3619 N N . SER A 1 486 ? -15.598 0.947 -9.640 1.00 96.81 486 SER A N 1
ATOM 3620 C CA . SER A 1 486 ? -15.536 0.446 -8.257 1.00 96.81 486 SER A CA 1
ATOM 3621 C C . SER A 1 486 ? -15.325 1.550 -7.213 1.00 96.81 486 SER A C 1
ATOM 3623 O O . SER A 1 486 ? -15.654 1.366 -6.038 1.00 96.81 486 SER A O 1
ATOM 3625 N N . VAL A 1 487 ? -14.818 2.716 -7.624 1.00 98.44 487 VAL A N 1
ATOM 3626 C CA . VAL A 1 487 ? -14.411 3.809 -6.732 1.00 98.44 487 VAL A CA 1
ATOM 3627 C C . VAL A 1 487 ? -15.532 4.835 -6.587 1.00 98.44 487 VAL A C 1
ATOM 3629 O O . VAL A 1 487 ? -15.850 5.567 -7.523 1.00 98.44 487 VAL A O 1
ATOM 3632 N N . ALA A 1 488 ? -16.097 4.920 -5.383 1.00 98.31 488 ALA A N 1
ATOM 3633 C CA . ALA A 1 488 ? -17.100 5.909 -4.987 1.00 98.31 488 ALA A CA 1
ATOM 3634 C C . ALA A 1 488 ? -16.493 7.233 -4.523 1.00 98.31 488 ALA A C 1
ATOM 3636 O O . ALA A 1 488 ? -17.122 8.288 -4.634 1.00 98.31 488 ALA A O 1
ATOM 3637 N N . MET A 1 489 ? -15.276 7.192 -3.987 1.00 98.56 489 MET A N 1
ATOM 3638 C CA . MET A 1 489 ? -14.577 8.390 -3.550 1.00 98.56 489 MET A CA 1
ATOM 3639 C C . MET A 1 489 ? -13.068 8.222 -3.677 1.00 98.56 489 MET A C 1
ATOM 3641 O O . MET A 1 489 ? -12.530 7.194 -3.279 1.00 98.56 489 MET A O 1
ATOM 3645 N N . LEU A 1 490 ? -12.398 9.259 -4.175 1.00 98.56 490 LEU A N 1
ATOM 3646 C CA . LEU A 1 490 ? -10.948 9.404 -4.146 1.00 98.56 490 LEU A CA 1
ATOM 3647 C C . LEU A 1 490 ? -10.584 10.574 -3.228 1.00 98.56 490 LEU A C 1
ATOM 3649 O O . LEU A 1 490 ? -11.014 11.706 -3.462 1.00 98.56 490 LEU A O 1
ATOM 3653 N N . PHE A 1 491 ? -9.792 10.302 -2.196 1.00 98.50 491 PHE A N 1
ATOM 3654 C CA . PHE A 1 491 ? -9.203 11.306 -1.319 1.00 98.50 491 PHE A CA 1
ATOM 3655 C C . PHE A 1 491 ? -7.689 11.369 -1.529 1.00 98.50 491 PHE A C 1
ATOM 3657 O O . PHE A 1 491 ? -7.019 10.343 -1.500 1.00 98.50 491 PHE A O 1
ATOM 3664 N N . MET A 1 492 ? -7.140 12.562 -1.744 1.00 97.62 492 MET A N 1
ATOM 3665 C CA . MET A 1 492 ? -5.708 12.758 -1.982 1.00 97.62 492 MET A CA 1
ATOM 3666 C C . MET A 1 492 ? -5.126 13.740 -0.959 1.00 97.62 492 MET A C 1
ATOM 3668 O O . MET A 1 492 ? -5.538 14.900 -0.913 1.00 97.62 492 MET A O 1
ATOM 3672 N N . ASP A 1 493 ? -4.158 13.282 -0.160 1.00 94.56 493 ASP A N 1
ATOM 3673 C CA . ASP A 1 493 ? -3.502 14.072 0.905 1.00 94.56 493 ASP A CA 1
ATOM 3674 C C . ASP A 1 493 ? -1.984 13.814 1.001 1.00 94.56 493 ASP A C 1
ATOM 3676 O O . ASP A 1 493 ? -1.323 14.038 2.012 1.00 94.56 493 ASP A O 1
ATOM 3680 N N . HIS A 1 494 ? -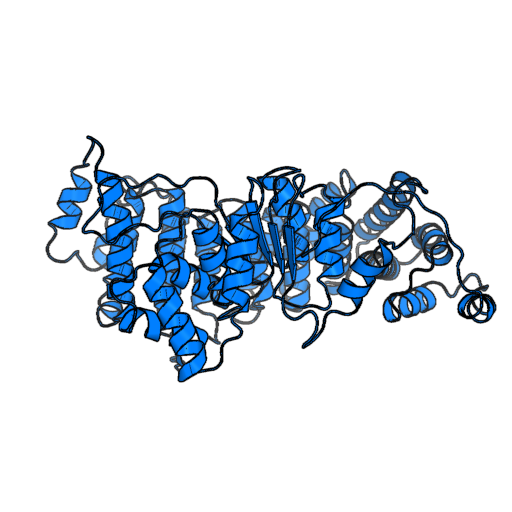1.386 13.314 -0.078 1.00 91.88 494 HIS A N 1
ATOM 3681 C CA . HIS A 1 494 ? 0.059 13.116 -0.161 1.00 91.88 494 HIS A CA 1
ATOM 3682 C C . HIS A 1 494 ? 0.787 14.363 -0.732 1.00 91.88 494 HIS A C 1
ATOM 3684 O O . HIS A 1 494 ? 0.781 15.453 -0.164 1.00 91.88 494 HIS A O 1
ATOM 3690 N N . ARG A 1 495 ? 1.449 14.223 -1.884 1.00 90.56 495 ARG A N 1
ATOM 3691 C CA . ARG A 1 495 ? 2.088 15.277 -2.668 1.00 90.56 495 ARG A CA 1
ATOM 3692 C C . ARG A 1 495 ? 1.136 15.954 -3.676 1.00 90.56 495 ARG A C 1
ATOM 3694 O O . ARG A 1 495 ? 0.868 15.419 -4.744 1.00 90.56 495 ARG A O 1
ATOM 3701 N N . GLY A 1 496 ? 0.759 17.207 -3.411 1.00 88.06 496 GLY A N 1
ATOM 3702 C CA . GLY A 1 496 ? -0.123 17.987 -4.296 1.00 88.06 496 GLY A CA 1
ATOM 3703 C C . GLY A 1 496 ? 0.388 18.229 -5.726 1.00 88.06 496 GLY A C 1
ATOM 3704 O O . GLY A 1 496 ? -0.410 18.488 -6.624 1.00 88.06 496 GLY A O 1
ATOM 3705 N N . SER A 1 497 ? 1.698 18.101 -5.976 1.00 88.31 497 SER A N 1
ATOM 3706 C CA . SER A 1 497 ? 2.265 18.262 -7.323 1.00 88.31 497 SER A CA 1
ATOM 3707 C C . SER A 1 497 ? 1.883 17.146 -8.299 1.00 88.31 497 SER A C 1
ATOM 3709 O O . SER A 1 497 ? 2.072 17.341 -9.491 1.00 88.31 497 SER A O 1
ATOM 3711 N N . ILE A 1 498 ? 1.348 16.013 -7.828 1.00 89.44 498 ILE A N 1
ATOM 3712 C CA . ILE A 1 498 ? 0.976 14.866 -8.678 1.00 89.44 498 ILE A CA 1
ATOM 3713 C C . ILE A 1 498 ? -0.520 14.520 -8.642 1.00 89.44 498 ILE A C 1
ATOM 3715 O O . ILE A 1 498 ? -0.947 13.636 -9.372 1.00 89.44 498 ILE A O 1
ATOM 3719 N N . PHE A 1 499 ? -1.344 15.267 -7.894 1.00 93.81 499 PHE A N 1
ATOM 3720 C CA . PHE A 1 499 ? -2.793 15.020 -7.810 1.00 93.81 499 PHE A CA 1
ATOM 3721 C C . PHE A 1 499 ? -3.499 14.952 -9.173 1.00 93.81 499 PHE A C 1
ATOM 3723 O O . PHE A 1 499 ? -4.484 14.237 -9.322 1.00 93.81 499 PHE A O 1
ATOM 3730 N N . HIS A 1 500 ? -3.032 15.720 -10.161 1.00 89.19 500 HIS A N 1
ATOM 3731 C CA . HIS A 1 500 ? -3.594 15.701 -11.512 1.00 89.19 500 HIS A CA 1
ATOM 3732 C C . HIS A 1 500 ? -3.282 14.389 -12.241 1.00 89.19 500 HIS A C 1
ATOM 3734 O O . HIS A 1 500 ? -4.177 13.823 -12.857 1.00 89.19 500 HIS A O 1
ATOM 3740 N N . ASP A 1 501 ? -2.056 13.875 -12.110 1.00 86.69 501 ASP A N 1
ATOM 3741 C CA . ASP A 1 501 ? -1.659 12.587 -12.682 1.00 86.69 501 ASP A CA 1
ATOM 3742 C C . ASP A 1 501 ? -2.396 11.424 -11.998 1.00 86.69 501 ASP A C 1
ATOM 3744 O O . ASP A 1 501 ? -2.802 10.468 -12.665 1.00 86.69 501 ASP A O 1
ATOM 3748 N N . ASP A 1 502 ? -2.587 11.493 -10.674 1.00 92.50 502 ASP A N 1
ATOM 3749 C CA . ASP A 1 502 ? -3.346 10.482 -9.935 1.00 92.50 502 ASP A CA 1
ATOM 3750 C C . ASP A 1 502 ? -4.822 10.494 -10.349 1.00 92.50 502 ASP A C 1
ATOM 3752 O O . ASP A 1 502 ? -5.347 9.448 -10.723 1.00 92.50 502 ASP A O 1
ATOM 3756 N N . LEU A 1 503 ? -5.481 11.663 -10.360 1.00 93.75 503 LEU A N 1
ATOM 3757 C CA . LEU A 1 503 ? -6.871 11.784 -10.816 1.00 93.75 503 LEU A CA 1
ATOM 3758 C C . LEU A 1 503 ? -7.035 11.240 -12.240 1.00 93.75 503 LEU A C 1
ATOM 3760 O O . LEU A 1 503 ? -7.888 10.383 -12.471 1.00 93.75 503 LEU A O 1
ATOM 3764 N N . GLN A 1 504 ? -6.187 11.691 -13.164 1.00 87.94 504 GLN A N 1
ATOM 3765 C CA . GLN A 1 504 ? -6.218 11.262 -14.558 1.00 87.94 504 GLN A CA 1
ATOM 3766 C C . GLN A 1 504 ? -6.059 9.742 -14.684 1.00 87.94 504 GLN A C 1
ATOM 3768 O O . GLN A 1 504 ? -6.801 9.115 -15.430 1.00 87.94 504 GLN A O 1
ATOM 3773 N N . SER A 1 505 ? -5.167 9.124 -13.903 1.00 87.38 505 SER A N 1
ATOM 3774 C CA . SER A 1 505 ? -4.979 7.666 -13.931 1.00 87.38 505 SER A CA 1
ATOM 3775 C C . SER A 1 505 ? -6.241 6.899 -13.517 1.00 87.38 505 SER A C 1
ATOM 3777 O O . SER A 1 505 ? -6.520 5.838 -14.068 1.00 87.38 505 SER A O 1
ATOM 3779 N N . PHE A 1 506 ? -7.021 7.410 -12.558 1.00 93.56 506 PHE A N 1
ATOM 3780 C CA . PHE A 1 506 ? -8.293 6.784 -12.179 1.00 93.56 506 PHE A CA 1
ATOM 3781 C C . PHE A 1 506 ? -9.381 6.976 -13.246 1.00 93.56 506 PHE A C 1
ATOM 3783 O O . PHE A 1 506 ? -10.219 6.091 -13.429 1.00 93.56 506 PHE A O 1
ATOM 3790 N N . GLU A 1 507 ? -9.373 8.110 -13.948 1.00 90.12 507 GLU A N 1
ATOM 3791 C CA . GLU A 1 507 ? -10.321 8.405 -15.027 1.00 90.12 507 GLU A CA 1
ATOM 3792 C C . GLU A 1 507 ? -10.044 7.583 -16.287 1.00 90.12 507 GLU A C 1
ATOM 3794 O O . GLU A 1 507 ? -10.967 6.963 -16.810 1.00 90.12 507 GLU A O 1
ATOM 3799 N N . GLU A 1 508 ? -8.787 7.530 -16.736 1.00 85.06 508 GLU A N 1
ATOM 3800 C CA . GLU A 1 508 ? -8.347 6.752 -17.907 1.00 85.06 508 GLU A CA 1
ATOM 3801 C C . GLU A 1 508 ? -8.671 5.262 -17.747 1.00 85.06 508 GLU A C 1
ATOM 3803 O O . GLU A 1 508 ? -9.086 4.603 -18.696 1.00 85.06 508 GLU A O 1
ATOM 3808 N N . LEU A 1 509 ? -8.546 4.740 -16.525 1.00 85.62 509 LEU A N 1
ATOM 3809 C CA . LEU A 1 509 ? -8.880 3.352 -16.198 1.00 85.62 509 LEU A CA 1
ATOM 3810 C C . LEU A 1 509 ? -10.374 3.132 -15.892 1.00 85.62 509 LEU A C 1
ATOM 3812 O O . LEU A 1 509 ? -10.763 2.029 -15.506 1.00 85.62 509 LEU A O 1
ATOM 3816 N N . GLY A 1 510 ? -11.221 4.160 -16.027 1.00 90.75 510 GLY A N 1
ATOM 3817 C CA . GLY A 1 510 ? -12.671 4.047 -15.843 1.00 90.75 510 GLY A CA 1
ATOM 3818 C C . GLY A 1 510 ? -13.090 3.598 -14.438 1.00 90.75 510 GLY A C 1
ATOM 3819 O O . GLY A 1 510 ? -14.086 2.885 -14.280 1.00 90.75 510 GLY A O 1
ATOM 3820 N N . LEU A 1 511 ? -12.328 3.966 -13.403 1.00 96.12 511 LEU A N 1
ATOM 3821 C CA . LEU A 1 511 ? -12.513 3.436 -12.045 1.00 96.12 511 LEU A CA 1
ATOM 3822 C C . LEU A 1 511 ? -13.695 4.044 -11.294 1.00 96.12 511 LEU A C 1
ATOM 3824 O O . LEU A 1 511 ? -14.228 3.412 -10.381 1.00 96.12 511 LEU A O 1
ATOM 3828 N N . PHE A 1 512 ? -14.104 5.258 -11.649 1.00 98.19 512 PHE A N 1
ATOM 3829 C CA . PHE A 1 512 ? -15.144 5.977 -10.926 1.00 98.19 512 PHE A CA 1
ATOM 3830 C C . PHE A 1 512 ? -16.547 5.448 -11.233 1.00 98.19 512 PHE A C 1
ATOM 3832 O O . PHE A 1 512 ? -16.937 5.272 -12.391 1.00 98.19 512 PHE A O 1
ATOM 3839 N N . VAL A 1 513 ? -17.333 5.237 -10.176 1.00 97.19 513 VAL A N 1
ATOM 3840 C CA . VAL A 1 513 ? -18.789 5.075 -10.301 1.00 97.19 513 VAL A CA 1
ATOM 3841 C C . VAL A 1 513 ? -19.444 6.408 -10.668 1.00 97.19 513 VAL A C 1
ATOM 3843 O O . VAL A 1 513 ? -18.878 7.485 -10.458 1.00 97.19 513 VAL A O 1
ATOM 3846 N N . ASP A 1 514 ? -20.677 6.349 -11.163 1.00 94.81 514 ASP A N 1
ATOM 3847 C CA . ASP A 1 514 ? -21.458 7.559 -11.409 1.00 94.81 514 ASP A CA 1
ATOM 3848 C C . ASP A 1 514 ? -21.720 8.310 -10.094 1.00 94.81 514 ASP A C 1
ATOM 3850 O O . ASP A 1 514 ? -22.111 7.733 -9.078 1.00 94.81 514 ASP A O 1
ATOM 3854 N N . GLY A 1 515 ? -21.459 9.619 -10.099 1.00 95.31 515 GLY A N 1
ATOM 3855 C CA . GLY A 1 515 ? -21.565 10.458 -8.902 1.00 95.31 515 GLY A CA 1
ATOM 3856 C C . GLY A 1 515 ? -20.413 10.310 -7.901 1.00 95.31 515 GLY A C 1
ATOM 3857 O O . GLY A 1 515 ? -20.527 10.829 -6.786 1.00 95.31 515 GLY A O 1
ATOM 3858 N N . ALA A 1 516 ? -19.314 9.638 -8.272 1.00 97.50 516 ALA A N 1
ATOM 3859 C CA . ALA A 1 516 ? -18.126 9.543 -7.431 1.00 97.50 516 ALA A CA 1
ATOM 3860 C C . ALA A 1 516 ? -17.594 10.922 -7.013 1.00 97.50 516 ALA A C 1
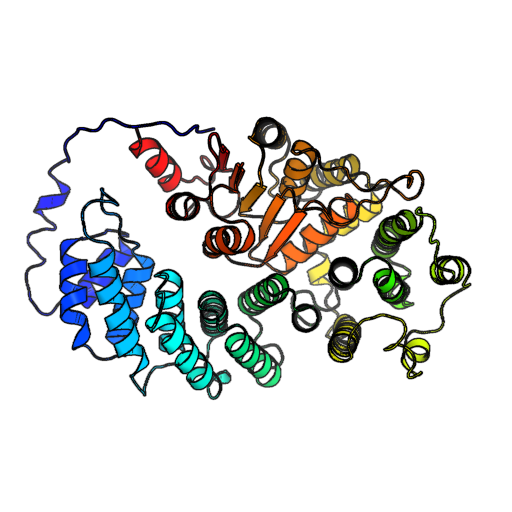ATOM 3862 O O . ALA A 1 516 ? -17.731 11.921 -7.727 1.00 97.50 516 ALA A O 1
ATOM 3863 N N . ARG A 1 517 ? -16.954 10.974 -5.842 1.00 97.50 517 ARG A N 1
ATOM 3864 C CA . ARG A 1 517 ? -16.408 12.216 -5.285 1.00 97.50 517 ARG A CA 1
ATOM 3865 C C . ARG A 1 517 ? -14.894 12.236 -5.277 1.00 97.50 517 ARG A C 1
ATOM 3867 O O . ARG A 1 517 ? -14.262 11.328 -4.757 1.00 97.50 517 ARG A O 1
ATOM 3874 N N . VAL A 1 518 ? -14.321 13.338 -5.746 1.00 97.19 518 VAL A N 1
ATOM 3875 C CA . VAL A 1 518 ? -12.885 13.605 -5.631 1.00 97.19 518 VAL A CA 1
ATOM 3876 C C . VAL A 1 518 ? -12.663 14.716 -4.612 1.00 97.19 518 VAL A C 1
ATOM 3878 O O . VAL A 1 518 ? -13.251 15.802 -4.708 1.00 97.19 518 VAL A O 1
ATOM 3881 N N . VAL A 1 519 ? -11.824 14.434 -3.620 1.00 97.50 519 VAL A N 1
ATOM 3882 C CA . VAL A 1 519 ? -11.427 15.364 -2.563 1.00 97.50 519 VAL A CA 1
ATOM 3883 C C . VAL A 1 519 ? -9.905 15.420 -2.519 1.00 97.50 519 VAL A C 1
ATOM 3885 O O . VAL A 1 519 ? -9.243 14.392 -2.470 1.00 97.50 519 VAL A O 1
ATOM 3888 N N . ALA A 1 520 ? -9.348 16.625 -2.526 1.00 96.62 520 ALA A N 1
ATOM 3889 C CA . ALA A 1 520 ? -7.912 16.847 -2.435 1.00 96.62 520 ALA A CA 1
ATOM 3890 C C . ALA A 1 520 ? -7.642 17.831 -1.298 1.00 96.62 520 ALA A C 1
ATOM 3892 O O . ALA A 1 520 ? -8.243 18.911 -1.266 1.00 96.62 520 ALA A O 1
ATOM 3893 N N . ASP A 1 521 ? -6.778 17.456 -0.359 1.00 94.88 521 ASP A N 1
ATOM 3894 C CA . ASP A 1 521 ? -6.379 18.353 0.719 1.00 94.88 521 ASP A CA 1
ATOM 3895 C C . ASP A 1 521 ? -5.259 19.297 0.260 1.00 94.88 521 ASP A C 1
ATOM 3897 O O . ASP A 1 521 ? -4.530 19.036 -0.695 1.00 94.88 521 ASP A O 1
ATOM 3901 N N . ASN A 1 522 ? -5.111 20.423 0.956 1.00 92.81 522 ASN A N 1
ATOM 3902 C CA . ASN A 1 522 ? -3.952 21.305 0.838 1.00 92.81 522 ASN A CA 1
ATOM 3903 C C . ASN A 1 522 ? -3.726 21.917 -0.5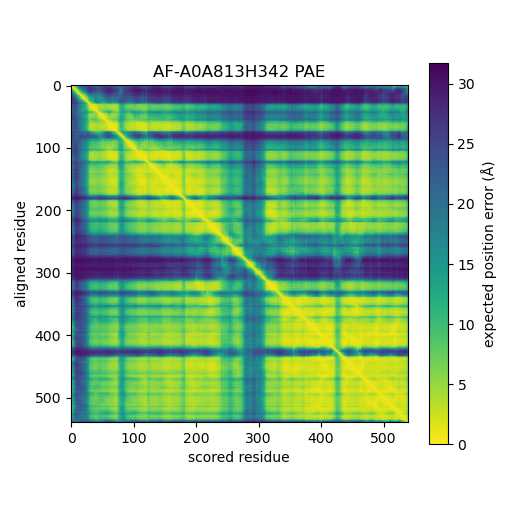65 1.00 92.81 522 ASN A C 1
ATOM 3905 O O . ASN A 1 522 ? -2.631 22.395 -0.873 1.00 92.81 522 ASN A O 1
ATOM 3909 N N . VAL A 1 523 ? -4.786 21.992 -1.383 1.00 94.12 523 VAL A N 1
ATOM 3910 C CA . VAL A 1 523 ? -4.760 22.542 -2.755 1.00 94.12 523 VAL A CA 1
ATOM 3911 C C . VAL A 1 523 ? -4.461 24.039 -2.828 1.00 94.12 523 VAL A C 1
ATOM 3913 O O . VAL A 1 523 ? -4.021 24.516 -3.870 1.00 94.12 523 VAL A O 1
ATOM 3916 N N . LEU A 1 524 ? -4.665 24.771 -1.728 1.00 91.19 524 LEU A N 1
ATOM 3917 C CA . LEU A 1 524 ? -4.292 26.183 -1.601 1.00 91.19 524 LEU A CA 1
ATOM 3918 C C . LEU A 1 524 ? -2.935 26.363 -0.907 1.00 91.19 524 LEU A C 1
ATOM 3920 O O . LEU A 1 524 ? -2.103 27.132 -1.372 1.00 91.19 524 LEU A O 1
ATOM 3924 N N . LYS A 1 525 ? -2.698 25.652 0.203 1.00 87.25 525 LYS A N 1
ATOM 3925 C CA . LYS A 1 525 ? -1.436 25.691 0.953 1.00 87.25 525 LYS A CA 1
ATOM 3926 C C . LYS A 1 525 ? -1.076 24.286 1.453 1.00 87.25 525 LYS A C 1
ATOM 3928 O O . LYS A 1 525 ? -1.871 23.728 2.207 1.00 87.25 525 LYS A O 1
ATOM 3933 N N . PRO A 1 526 ? 0.115 23.747 1.116 1.00 88.75 526 PRO A N 1
ATOM 3934 C CA . PRO A 1 526 ? 1.162 24.309 0.243 1.00 88.75 526 PRO A CA 1
ATOM 3935 C C . PRO A 1 526 ? 0.785 24.581 -1.223 1.00 88.75 526 PRO A C 1
ATOM 3937 O O . PRO A 1 526 ? 1.522 25.316 -1.870 1.00 88.75 526 PRO A O 1
ATOM 3940 N N . GLY A 1 527 ? -0.336 24.063 -1.728 1.00 90.81 527 GLY A N 1
ATOM 3941 C CA . GLY A 1 527 ? -0.825 24.374 -3.071 1.00 90.81 527 GLY A CA 1
ATOM 3942 C C . GLY A 1 527 ? -0.763 23.191 -4.038 1.00 90.81 527 GLY A C 1
ATOM 3943 O O . GLY A 1 527 ? 0.144 22.361 -3.973 1.00 90.81 527 GLY A O 1
ATOM 3944 N N . ALA A 1 528 ? -1.726 23.133 -4.958 1.00 93.81 528 ALA A N 1
ATOM 3945 C CA . ALA A 1 528 ? -1.767 22.176 -6.065 1.00 93.81 528 ALA A CA 1
ATOM 3946 C C . ALA A 1 528 ? -2.223 22.875 -7.366 1.00 93.81 528 ALA A C 1
ATOM 3948 O O . ALA A 1 528 ? -3.304 22.586 -7.882 1.00 93.81 528 ALA A O 1
ATOM 3949 N N . PRO A 1 529 ? -1.437 23.830 -7.903 1.00 90.19 529 PRO A N 1
ATOM 3950 C CA . PRO A 1 529 ? -1.861 24.673 -9.023 1.00 90.19 529 PRO A CA 1
ATOM 3951 C C . PRO A 1 529 ? -2.147 23.874 -10.298 1.00 90.19 529 PRO A C 1
ATOM 3953 O O . PRO A 1 529 ? -3.158 24.129 -10.941 1.00 90.19 529 PRO A O 1
ATOM 3956 N N . TYR A 1 530 ? -1.337 22.860 -10.626 1.00 86.31 530 TYR A N 1
ATOM 3957 C CA . TYR A 1 530 ? -1.607 21.989 -11.777 1.00 86.31 530 TYR A CA 1
ATOM 3958 C C . TYR A 1 530 ? -2.915 21.217 -11.633 1.00 86.31 530 TYR A C 1
ATOM 3960 O O . TYR A 1 530 ? -3.647 21.073 -12.603 1.00 86.31 530 TYR A O 1
ATOM 3968 N N . PHE A 1 531 ? -3.246 20.768 -10.421 1.00 89.25 531 PHE A N 1
ATOM 3969 C CA . PHE A 1 531 ? -4.523 20.117 -10.153 1.00 89.25 531 PHE A CA 1
ATOM 3970 C C . PHE A 1 531 ? -5.698 21.083 -10.324 1.00 89.25 531 PHE A C 1
ATOM 3972 O O . PHE A 1 531 ? -6.663 20.756 -11.007 1.00 89.25 531 PHE A O 1
ATOM 3979 N N . LEU A 1 532 ? -5.603 22.296 -9.771 1.00 90.00 532 LEU A N 1
ATOM 3980 C CA . LEU A 1 532 ? -6.636 23.322 -9.939 1.00 90.00 532 LEU A CA 1
ATOM 3981 C C . LEU A 1 532 ? -6.799 23.741 -11.407 1.00 90.00 532 LEU A C 1
ATOM 3983 O O . LEU A 1 532 ? -7.927 23.862 -11.876 1.00 90.00 532 LEU A O 1
ATOM 3987 N N . TRP A 1 533 ? -5.697 23.899 -12.143 1.00 86.25 533 TRP A N 1
ATOM 3988 C CA . TRP A 1 533 ? -5.709 24.175 -13.582 1.00 86.25 533 TRP A CA 1
ATOM 3989 C C . TRP A 1 533 ? -6.363 23.039 -14.368 1.00 86.25 533 TRP A C 1
ATOM 3991 O O . TRP A 1 533 ? -7.231 23.276 -15.204 1.00 86.25 533 TRP A O 1
ATOM 4001 N N . HIS A 1 534 ? -5.987 21.798 -14.060 1.00 83.19 534 HIS A N 1
ATOM 4002 C CA . HIS A 1 534 ? -6.541 20.602 -14.682 1.00 83.19 534 HIS A CA 1
ATOM 4003 C C . HIS A 1 534 ? -8.051 20.462 -14.447 1.00 83.19 534 HIS A C 1
ATOM 4005 O O . HIS A 1 534 ? -8.757 19.975 -15.326 1.00 83.19 534 HIS A O 1
ATOM 4011 N N . LEU A 1 535 ? -8.561 20.917 -13.297 1.00 85.56 535 LEU A N 1
ATOM 4012 C CA . LEU A 1 535 ? -10.000 21.015 -13.042 1.00 85.56 535 LEU A CA 1
ATOM 4013 C C . LEU A 1 535 ? -10.647 22.204 -13.771 1.00 85.56 535 LEU A C 1
ATOM 4015 O O . LEU A 1 535 ? -11.746 22.060 -14.298 1.00 85.56 535 LEU A O 1
ATOM 4019 N N . GLY A 1 536 ? -9.979 23.361 -13.813 1.00 75.81 536 GLY A N 1
ATOM 4020 C CA . GLY A 1 536 ? -10.492 24.596 -14.416 1.00 75.81 536 GLY A CA 1
ATOM 4021 C C . GLY A 1 536 ? -10.587 24.561 -15.944 1.00 75.81 536 GLY A C 1
ATOM 4022 O O . GLY A 1 536 ? -11.537 25.094 -16.503 1.00 75.81 536 GLY A O 1
ATOM 4023 N N . GLY A 1 537 ? -9.660 23.878 -16.622 1.00 62.88 537 GLY A N 1
ATOM 4024 C CA . GLY A 1 537 ? -9.665 23.699 -18.082 1.00 62.88 537 GLY A CA 1
ATOM 4025 C C . GLY A 1 537 ? -10.711 22.707 -18.607 1.00 62.88 537 GLY A C 1
ATOM 4026 O O . GLY A 1 537 ? -10.681 22.354 -19.783 1.00 62.88 537 GLY A O 1
ATOM 4027 N N . ARG A 1 538 ? -11.601 22.209 -17.740 1.00 58.94 538 ARG A N 1
ATOM 4028 C CA . ARG A 1 538 ? -12.689 21.279 -18.086 1.00 58.94 538 ARG A CA 1
ATOM 4029 C C . ARG A 1 538 ? -14.052 21.967 -18.227 1.00 58.94 538 ARG A C 1
ATOM 4031 O O . ARG A 1 538 ? -15.040 21.257 -18.412 1.00 58.94 538 ARG A O 1
ATOM 4038 N N . HIS A 1 539 ? -14.093 23.293 -18.093 1.00 35.41 539 HIS A N 1
ATOM 4039 C CA . HIS A 1 539 ? -15.288 24.122 -18.248 1.00 35.41 539 HIS A CA 1
ATOM 4040 C C . HIS A 1 539 ? -15.451 24.642 -19.670 1.00 35.41 539 HIS A C 1
ATOM 4042 O O . HIS A 1 539 ? -14.433 25.072 -20.257 1.00 35.41 539 HIS A O 1
#

Solvent-accessible surface area (backbone atoms only — not comparable to full-atom values): 29569 Å² total; per-residue (Å²): 129,60,78,88,82,93,89,87,90,86,88,85,86,81,70,76,77,62,58,72,71,62,74,76,73,87,64,99,81,56,59,68,68,50,50,53,49,29,50,72,68,74,46,77,54,70,66,62,52,56,53,44,57,72,55,42,76,81,48,61,47,72,57,34,30,50,50,46,35,44,52,47,70,49,52,92,78,67,101,48,92,84,76,58,67,64,66,61,58,51,49,44,53,37,49,46,50,48,55,37,68,67,50,86,85,66,49,60,63,47,50,17,39,36,36,34,20,46,43,67,61,63,40,66,66,71,41,26,58,48,46,52,68,44,52,37,70,64,43,51,88,45,50,88,73,39,54,45,70,39,48,22,39,26,33,41,16,31,44,70,53,66,26,50,65,44,27,46,53,44,51,55,51,28,55,69,77,29,80,80,67,58,58,36,63,58,34,52,12,35,51,32,25,52,19,53,74,69,67,34,62,39,54,27,36,42,43,51,19,58,55,28,51,32,83,78,45,12,48,13,70,64,51,43,49,41,51,51,50,53,54,29,51,55,44,24,75,74,57,40,58,71,33,34,59,63,43,50,57,64,55,62,36,86,90,35,69,84,38,62,53,45,57,49,51,50,52,48,50,47,29,64,40,56,20,70,42,70,52,103,70,63,52,72,65,60,56,51,67,73,68,56,81,74,80,72,60,68,72,65,69,66,70,52,95,63,56,62,82,72,50,75,50,54,72,64,40,52,51,21,50,51,49,23,61,54,24,37,75,34,76,67,92,40,67,70,38,55,67,36,65,70,48,44,48,51,54,48,35,48,73,66,10,75,89,28,46,45,67,38,33,54,49,40,52,50,47,40,30,74,76,74,49,87,55,100,66,68,52,74,73,50,34,55,52,46,32,51,55,40,47,76,28,44,90,58,29,34,39,35,36,46,34,57,63,26,61,62,59,50,46,38,26,49,34,65,67,51,75,50,59,60,59,69,88,67,48,87,73,52,77,74,81,61,82,53,46,24,40,28,29,18,57,51,48,68,36,45,44,46,13,51,49,47,31,44,56,22,29,33,56,57,33,45,42,80,42,36,32,60,65,91,48,45,48,60,54,44,36,77,73,63,37,56,51,32,31,9,30,41,39,40,62,61,67,41,90,46,48,46,61,48,52,48,49,31,56,78,59,44,24,54,31,87,72,27,35,54,46,67,55,49,51,77,62,96,33,15,66,65,32,53,49,63,60,58,74,72,113

Sequence (539 aa):
MYRCGPRSMGHRCSPWASSQLRRTFCSSEAWLPQLRESARLEWVDVELLASAEAACSSWPAAQQVEALWLFARLRWRGPDPLARSEGGQHAARSALGAAALCAADLSPQDLARLSWSLARLDCAGAAAATACRVLGPRALPRVVEFDPPDLARLASALCRLGDVEGAWQLYARAQRALPGASGSQDLRGAMLGASERCNNLTRSLSVLAHLAIFPRVSRSPTWRLSLTVVATLLVWRRMGPRAAVAARALLQEPGNRRSQMAGALEKRLDDLLVGAGSGAYASPLLAAAASAAAPPPLQAALAEVEVERRTGLGAAATAALRALATAVHSGPRDRTADRRKEFELLRHIANCAFPWAAADVLREVEVYATRRTFLKLAGGVKRRLLERAASEAPAGLVVELGTYVGYSAAVLALARGAKPLPPASDLGQVRGPGPPLVITAELDPVNGVVARCVHCLAGLAGDIEVWIGSSGDVARYVLDRFGPRSVAMLFMDHRGSIFHDDLQSFEELGLFVDGARVVADNVLKPGAPYFLWHLGGRH

Foldseek 3Di:
DDADDDDDDDDDDDCDVPPVVVPPPPDPPCLLVVLVVCLVVLHDDPVSLVSCLVVLLPDDLLSLLSNLLSCLSSPDDDPDPPPDPPVVSLVSSLSSLVSSLVDDDAALLSLLSSLLSCLSSVNDDPSLVSNLVRSLVSCLVVLVVDQLVSLLSNLLSNLSSVNVVSSVSSLVSLCVPDVQRNDDLSNLLSQLLSCVLVLPLLSNLLSLLSVCAHQLAHQALLLLLLSLLVNLLSLCLVQNLQQNLVSLLLLVAPVNVPQLLSVLLSLLSVLRNVLVCLPPCNDVVVVCSVPDDDDDHVVVVPPDPCCCPRRVDDPSSVVSNVSSSVSNVDDDDDPVNCPPLLSVLSSQCSVFQPVLALVSLLVSSVVCCPPPHPDPDCDDPSLVVLLVQLLPFDPFAEEEEACQQNNSVSSSLVSNVQDARDRNPPSNHDDRQDPANYEYEDQRVSSLSNNCSSCSSNSNNSRYHYRRDHLSCVLVSCCVPVNAQHHREYEYEDDLQCVLVSVVSNVVRNRHHNRRYYHYPCCPVVHNVVNVVSVVVVD

Nearest PDB structures (foldseek):
  5fhr-assembly1_B  TM=9.201E-01  e=1.709E-08  Rattus norvegicus
  5k0b-assembly4_D  TM=9.183E-01  e=2.920E-08  Rattus norvegicus
  5k0g-assembly2_B  TM=9.194E-01  e=7.602E-08  Rattus norvegicus
  6i3d-assembly1_A  TM=9.223E-01  e=2.056E-07  Homo sapiens
  4pyj-assembly1_A  TM=8.765E-01  e=9.205E-08  Homo sapiens

Secondary structure (DSSP, 8-state):
-B---------PPPSTHHHHTTSS---TT-HHHHHHHHHHTT---HHHHHHHHHHGGGS-HHHHHHHHHHHHHH----S-SSSS-HHHHHHHHHHHHHHHHH-TT--HHHHHHHHHHHHHTT-TTHHHHHHHHHHHHHHGGGGGGS-HHHHHHHHHHHHHHT-HHHHHHHHHHHHHHSTTTS--HHHHHHHHHHHHHTT-HHHHHHHHHHHHT-TTTTT-HHHHHHHHHHHHHHHHHHH-HHHHHHHHHHHTSTTTTT-HHHHHHHHHHHHHHHGGG-SS---HHHHHHHH-SSPPPHHHHTSSTTHHHHH---HHHHHHHHHHHHHHT-S----SGGGSHHHHHHHHHHHHSTT--HHHHHHHHHHHHHHTS------THHHHHHHHHHHTSPSSEEEEE--TTSHHHHHHHHHTT--PPPPGGG-S-PPP----SEEEEES-HHHHHHHHHHHHHTT-TTTEEEEES-HHHHHHHHHHHH-SS-EEEEEE-S-GGGHHHHHHHHHHTT-EEEEEEEEESSIIIII-HHHHHHHHTT-

Organism: Polarella glacialis (NCBI:txid89957)

Mean predicted aligned error: 12.27 Å

pLDDT: mean 73.43, std 20.33, range [27.25, 98.62]

Radius of gyration: 25.42 Å; Cα contacts (8 Å, |Δi|>4): 794; chains: 1; bounding box: 49×66×72 Å

InterPro domains:
  IPR002935 Class I-like SAM-dependent O-methyltransferase [PS51682] (338-539)
  IPR029063 S-adenosyl-L-methionine-dependent methyltransferase superfamily [G3DSA:3.40.50.150] (338-539)
  IPR029063 S-adenosyl-L-methionine-dependent methyltransferase superfamily [SSF53335] (344-531)